Protein AF-A0A938SFD3-F1 (afdb_monomer)

Structure (mmCIF, N/CA/C/O backbone):
data_AF-A0A938SFD3-F1
#
_entry.id   AF-A0A938SFD3-F1
#
loop_
_atom_site.group_PDB
_atom_site.id
_atom_site.type_symbol
_atom_site.label_atom_id
_atom_site.label_alt_id
_atom_site.label_comp_id
_atom_site.label_asym_id
_atom_site.label_entity_id
_atom_site.label_seq_id
_atom_site.pdbx_PDB_ins_code
_atom_site.Cartn_x
_atom_site.Cartn_y
_atom_site.Cartn_z
_atom_site.occupancy
_atom_site.B_iso_or_equiv
_atom_site.auth_seq_id
_atom_site.auth_comp_id
_atom_site.auth_asym_id
_atom_site.auth_atom_id
_atom_site.pdbx_PDB_model_num
ATOM 1 N N . ASN A 1 1 ? 8.625 -14.593 -15.775 1.00 41.62 1 ASN A N 1
ATOM 2 C CA . ASN A 1 1 ? 9.803 -13.787 -16.158 1.00 41.62 1 ASN A CA 1
ATOM 3 C C . ASN A 1 1 ? 10.776 -13.708 -15.005 1.00 41.62 1 ASN A C 1
ATOM 5 O O . ASN A 1 1 ? 10.359 -13.436 -13.885 1.00 41.62 1 ASN A O 1
ATOM 9 N N . LEU A 1 2 ? 12.043 -14.014 -15.276 1.00 45.75 2 LEU A N 1
ATOM 10 C CA . LEU A 1 2 ? 13.133 -13.792 -14.333 1.00 45.75 2 LEU A CA 1
ATOM 11 C C . LEU A 1 2 ? 13.412 -12.285 -14.276 1.00 45.75 2 LEU A C 1
ATOM 13 O O . LEU A 1 2 ? 13.624 -11.664 -15.316 1.00 45.75 2 LEU A O 1
ATOM 17 N N . THR A 1 3 ? 13.421 -11.699 -13.085 1.00 49.94 3 THR A N 1
ATOM 18 C CA . THR A 1 3 ? 13.890 -10.327 -12.870 1.00 49.94 3 THR A CA 1
ATOM 19 C C . THR A 1 3 ? 15.388 -10.433 -12.594 1.00 49.94 3 THR A C 1
ATOM 21 O O . THR A 1 3 ? 15.776 -11.081 -11.629 1.00 49.94 3 THR A O 1
ATOM 24 N N . PHE A 1 4 ? 16.237 -9.884 -13.469 1.00 51.88 4 PHE A N 1
ATOM 25 C CA . PHE A 1 4 ? 17.707 -10.018 -13.381 1.00 51.88 4 PHE A CA 1
ATOM 26 C C . PHE A 1 4 ? 18.244 -11.465 -13.430 1.00 51.88 4 PHE A C 1
ATOM 28 O O . PHE A 1 4 ? 19.312 -11.751 -12.913 1.00 51.88 4 PHE A O 1
ATOM 35 N N . GLY A 1 5 ? 17.523 -12.403 -14.056 1.00 55.78 5 GLY A N 1
ATOM 36 C CA . GLY A 1 5 ? 17.931 -13.819 -14.062 1.00 55.78 5 GLY A CA 1
ATOM 37 C C . GLY A 1 5 ? 17.533 -14.591 -12.797 1.00 55.78 5 GLY A C 1
ATOM 38 O O . GLY A 1 5 ? 17.815 -15.780 -12.701 1.00 55.78 5 GLY A O 1
ATOM 39 N N . VAL A 1 6 ? 16.802 -13.951 -11.877 1.00 61.31 6 VAL A N 1
ATOM 40 C CA . VAL A 1 6 ? 16.304 -14.546 -10.633 1.00 61.31 6 VAL A CA 1
ATOM 41 C C . VAL A 1 6 ? 14.778 -14.610 -10.642 1.00 61.31 6 VAL A C 1
ATOM 43 O O . VAL A 1 6 ? 14.090 -13.759 -11.212 1.00 61.31 6 VAL A O 1
ATOM 46 N N . CYS A 1 7 ? 14.213 -15.642 -10.017 1.00 75.56 7 CYS A N 1
ATOM 47 C CA . CYS A 1 7 ? 12.770 -15.753 -9.850 1.00 75.56 7 CYS A CA 1
ATOM 48 C C . CYS A 1 7 ? 12.242 -14.592 -8.987 1.00 75.56 7 CYS A C 1
ATOM 50 O O . CYS A 1 7 ? 12.708 -14.404 -7.865 1.00 75.56 7 CYS A O 1
ATOM 52 N N . GLN A 1 8 ? 11.232 -13.847 -9.459 1.00 78.25 8 GLN A N 1
ATOM 53 C CA . GLN A 1 8 ? 10.607 -12.753 -8.690 1.00 78.25 8 GLN A CA 1
ATOM 54 C C . GLN A 1 8 ? 10.143 -13.221 -7.298 1.00 78.25 8 GLN A C 1
ATOM 56 O O . GLN A 1 8 ? 10.324 -12.506 -6.313 1.00 78.25 8 GLN A O 1
ATOM 61 N N . PHE A 1 9 ? 9.626 -14.451 -7.204 1.00 84.94 9 PHE A N 1
ATOM 62 C CA . PHE A 1 9 ? 9.200 -15.076 -5.948 1.00 84.94 9 PHE A CA 1
ATOM 63 C C . PHE A 1 9 ? 10.357 -15.465 -5.015 1.00 84.94 9 PHE A C 1
ATOM 65 O O . PHE A 1 9 ? 10.123 -15.752 -3.850 1.00 84.94 9 PHE A O 1
ATOM 72 N N . GLY A 1 10 ? 11.603 -15.474 -5.496 1.00 79.94 10 GLY A N 1
ATOM 73 C CA . GLY A 1 10 ? 12.800 -15.596 -4.658 1.00 79.94 10 GLY A CA 1
ATOM 74 C C . GLY A 1 10 ? 13.318 -14.253 -4.140 1.00 79.94 10 GLY A C 1
ATOM 75 O O . GLY A 1 10 ? 14.152 -14.209 -3.236 1.00 79.94 10 GLY A O 1
ATOM 76 N N . VAL A 1 11 ? 12.831 -13.144 -4.705 1.00 76.75 11 VAL A N 1
ATOM 77 C CA . VAL A 1 11 ? 13.246 -11.782 -4.345 1.00 76.75 11 VAL A CA 1
ATOM 78 C C . VAL A 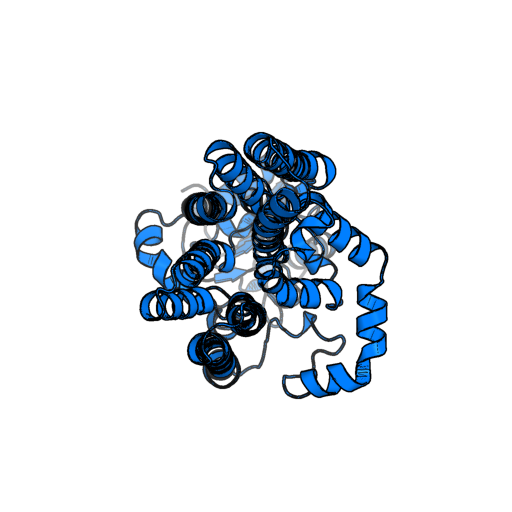1 11 ? 12.235 -11.117 -3.408 1.00 76.75 11 VAL A C 1
ATOM 80 O O . VAL A 1 11 ? 12.647 -10.391 -2.503 1.00 76.75 11 VAL A O 1
ATOM 83 N N . ARG A 1 12 ? 10.930 -11.351 -3.608 1.00 80.38 12 ARG A N 1
ATOM 84 C CA . ARG A 1 12 ? 9.835 -10.755 -2.819 1.00 80.38 12 ARG A CA 1
ATOM 85 C C . ARG A 1 12 ? 8.750 -11.775 -2.500 1.00 80.38 12 ARG A C 1
ATOM 87 O O . ARG A 1 12 ? 8.482 -12.668 -3.302 1.00 80.38 12 ARG A O 1
ATOM 94 N N . CYS A 1 13 ? 8.090 -11.607 -1.354 1.00 85.00 13 CYS A N 1
ATOM 95 C CA . CYS A 1 13 ? 6.955 -12.448 -0.975 1.00 85.00 13 CYS A CA 1
ATOM 96 C C . CYS A 1 13 ? 5.694 -11.954 -1.694 1.00 85.00 13 CYS A C 1
ATOM 98 O O . CYS A 1 13 ? 4.869 -11.274 -1.099 1.00 85.00 13 CYS A O 1
ATOM 100 N N . SER A 1 14 ? 5.575 -12.242 -2.992 1.00 87.50 14 SER A N 1
ATOM 101 C CA . SER A 1 14 ? 4.518 -11.706 -3.862 1.00 87.50 14 SER A CA 1
ATOM 102 C C . SER A 1 14 ? 3.545 -12.762 -4.396 1.00 87.50 14 SER A C 1
ATOM 104 O O . SER A 1 14 ? 2.926 -12.575 -5.441 1.00 87.50 14 SER A O 1
ATOM 106 N N . PHE A 1 15 ? 3.368 -13.877 -3.685 1.00 91.62 15 PHE A N 1
ATOM 107 C CA . PHE A 1 15 ? 2.520 -15.003 -4.105 1.00 91.62 15 PHE A CA 1
ATOM 108 C C . PHE A 1 15 ? 1.049 -14.641 -4.337 1.00 91.62 15 PHE A C 1
ATOM 110 O O . PHE A 1 15 ? 0.362 -15.348 -5.071 1.00 91.62 15 PHE A O 1
ATOM 117 N N . PHE A 1 16 ? 0.562 -13.527 -3.784 1.00 91.38 16 PHE A N 1
ATOM 118 C CA . PHE A 1 16 ? -0.794 -13.035 -4.032 1.00 91.38 16 PHE A CA 1
ATOM 119 C C . PHE A 1 16 ? -1.076 -12.821 -5.523 1.00 91.38 16 PHE A C 1
ATOM 121 O O . PHE A 1 16 ? -2.203 -13.024 -5.964 1.00 91.38 16 PHE A O 1
ATOM 128 N N . VAL A 1 17 ? -0.064 -12.479 -6.330 1.00 88.62 17 VAL A N 1
ATOM 129 C CA . VAL A 1 17 ? -0.247 -12.301 -7.781 1.00 88.62 17 VAL A CA 1
ATOM 130 C C . VAL A 1 17 ? -0.741 -13.573 -8.477 1.00 88.62 17 VAL A C 1
ATOM 132 O O . VAL A 1 17 ? -1.390 -13.479 -9.514 1.00 88.62 17 VAL A O 1
ATOM 135 N N . LEU A 1 18 ? -0.515 -14.758 -7.896 1.00 90.50 18 LEU A N 1
ATOM 136 C CA . LEU A 1 18 ? -1.052 -16.019 -8.416 1.00 90.50 18 LEU A CA 1
ATOM 137 C C . LEU A 1 18 ? -2.584 -16.070 -8.322 1.00 90.50 18 LEU A C 1
ATOM 139 O O . LEU A 1 18 ? -3.230 -16.648 -9.191 1.00 90.50 18 LEU A O 1
ATOM 143 N N . LEU A 1 19 ? -3.178 -15.405 -7.326 1.00 90.06 19 LEU A N 1
ATOM 144 C CA . LEU A 1 19 ? -4.634 -15.278 -7.195 1.00 90.06 19 LEU A CA 1
ATOM 145 C C . LEU A 1 19 ? -5.233 -14.347 -8.257 1.00 90.06 19 LEU A C 1
ATOM 147 O O . LEU A 1 19 ? -6.426 -14.420 -8.540 1.00 90.06 19 LEU A O 1
ATOM 151 N N . LEU A 1 20 ? -4.410 -13.483 -8.860 1.00 88.50 20 LEU A N 1
ATOM 152 C CA . LEU A 1 20 ? -4.822 -12.589 -9.941 1.00 88.50 20 LEU A 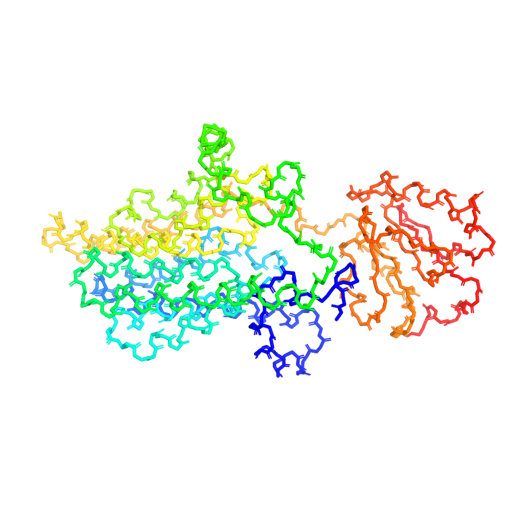CA 1
ATOM 153 C C . LEU A 1 20 ? -4.797 -13.278 -11.309 1.00 88.50 20 LEU A C 1
ATOM 155 O O . LEU A 1 20 ? -5.364 -12.745 -12.261 1.00 88.50 20 LEU A O 1
ATOM 159 N N . LEU A 1 21 ? -4.164 -14.452 -11.418 1.00 88.56 21 LEU A N 1
ATOM 160 C CA . LEU A 1 21 ? -3.947 -15.142 -12.688 1.00 88.56 21 LEU A CA 1
ATOM 161 C C . LEU A 1 21 ? -5.247 -15.409 -13.471 1.00 88.56 21 LEU A C 1
ATOM 163 O O . LEU A 1 21 ? -5.259 -15.101 -14.662 1.00 88.56 21 LEU A O 1
ATOM 167 N N . PRO A 1 22 ? -6.353 -15.886 -12.858 1.00 88.62 22 PRO A N 1
ATOM 168 C CA . PRO A 1 22 ? -7.601 -16.111 -13.592 1.00 88.62 22 PRO A CA 1
ATOM 169 C C . PRO A 1 22 ? -8.183 -14.821 -14.179 1.00 88.62 22 PRO A C 1
ATOM 171 O O . PRO A 1 22 ? -8.709 -14.824 -15.287 1.00 88.62 22 PRO A O 1
ATOM 174 N N . PHE A 1 23 ? -8.053 -13.703 -13.461 1.00 87.31 23 PHE A N 1
ATOM 175 C CA . PHE A 1 23 ? -8.547 -12.400 -13.909 1.00 87.31 23 PHE A CA 1
ATOM 176 C C . PHE A 1 23 ? -7.663 -11.813 -15.007 1.00 87.31 23 PHE A C 1
ATOM 178 O O . PHE A 1 23 ? -8.169 -11.274 -15.988 1.00 87.31 23 PHE A O 1
ATOM 185 N N . TYR A 1 24 ? -6.343 -11.954 -14.872 1.00 85.56 24 TYR A N 1
ATOM 186 C CA . TYR A 1 24 ? -5.396 -11.506 -15.890 1.00 85.56 24 TYR A CA 1
ATOM 187 C C . TYR A 1 24 ? -5.492 -12.332 -17.178 1.00 85.56 24 TYR A C 1
ATOM 189 O O . TYR A 1 24 ? -5.243 -11.816 -18.265 1.00 85.56 24 TYR A O 1
ATOM 197 N N . TRP A 1 25 ? -5.905 -13.599 -17.084 1.00 87.38 25 TRP A N 1
ATOM 198 C CA . TRP A 1 25 ? -6.112 -14.451 -18.252 1.00 87.38 25 TRP A CA 1
ATOM 199 C C . TRP A 1 25 ? -7.221 -13.932 -19.181 1.00 87.38 25 TRP A C 1
ATOM 201 O O . TRP A 1 25 ? -7.103 -14.085 -20.393 1.00 87.38 25 TRP A O 1
ATOM 211 N N . LEU A 1 26 ? -8.234 -13.243 -18.638 1.00 88.56 26 LEU A N 1
ATOM 212 C CA . LEU A 1 26 ? -9.309 -12.622 -19.425 1.00 88.56 26 LEU A CA 1
ATOM 213 C C . LEU A 1 26 ? -8.810 -11.464 -20.303 1.00 88.56 26 LEU A C 1
ATOM 215 O O . LEU A 1 26 ? -9.366 -11.213 -21.368 1.00 88.56 26 LEU A O 1
ATOM 219 N N . ALA A 1 27 ? -7.778 -10.747 -19.852 1.00 86.38 27 ALA A N 1
ATOM 220 C CA . ALA A 1 27 ? -7.219 -9.599 -20.553 1.00 86.38 27 ALA A CA 1
ATOM 221 C C . ALA A 1 27 ? -5.713 -9.479 -20.273 1.00 86.38 27 ALA A C 1
ATOM 223 O O . ALA A 1 27 ? -5.278 -8.803 -19.341 1.00 86.38 27 ALA A O 1
ATOM 224 N N . GLN A 1 28 ? -4.904 -10.124 -21.117 1.00 86.31 28 GLN A N 1
ATOM 225 C CA . GLN A 1 28 ? -3.443 -10.174 -20.996 1.00 86.31 28 GLN A CA 1
ATOM 226 C C . GLN A 1 28 ? -2.780 -8.883 -21.512 1.00 86.31 28 GLN A C 1
ATOM 228 O O . GLN A 1 28 ? -2.032 -8.876 -22.498 1.00 86.31 28 GLN A O 1
ATOM 233 N N . CYS A 1 29 ? -3.094 -7.758 -20.869 1.00 83.06 29 CYS A N 1
ATOM 234 C CA . CYS A 1 29 ? -2.517 -6.452 -21.165 1.00 83.06 29 CYS A CA 1
ATOM 235 C C . CYS A 1 29 ? -2.211 -5.663 -19.877 1.00 83.06 29 CYS A C 1
ATOM 237 O O . CYS A 1 29 ? -2.867 -5.864 -18.855 1.00 83.06 29 CYS A O 1
ATOM 239 N N . PRO A 1 30 ? -1.220 -4.751 -19.888 1.00 82.25 30 PRO A N 1
ATOM 240 C CA . PRO A 1 30 ? -0.904 -3.924 -18.720 1.00 82.25 30 PRO A CA 1
ATOM 241 C C . PRO A 1 30 ? -2.096 -3.099 -18.218 1.00 82.25 30 PRO A C 1
ATOM 243 O O . PRO A 1 30 ? -2.250 -2.915 -17.014 1.00 82.25 30 PRO A O 1
ATOM 246 N N . ASP A 1 31 ? -2.958 -2.648 -19.131 1.00 86.81 31 ASP A N 1
ATOM 247 C CA . ASP A 1 31 ? -4.119 -1.813 -18.815 1.00 86.81 31 ASP A CA 1
ATOM 248 C C . ASP A 1 31 ? -5.121 -2.556 -17.908 1.00 86.81 31 ASP A C 1
ATOM 250 O O . ASP A 1 31 ? -5.667 -1.969 -16.975 1.00 86.81 31 ASP A O 1
ATOM 254 N N . ALA A 1 32 ? -5.278 -3.875 -18.086 1.00 89.19 32 ALA A N 1
ATOM 255 C CA . ALA A 1 32 ? -6.100 -4.705 -17.206 1.00 89.19 32 ALA A CA 1
ATOM 256 C C . ALA A 1 32 ? -5.565 -4.748 -15.764 1.00 89.19 32 ALA A C 1
ATOM 258 O O . ALA A 1 32 ? -6.350 -4.727 -14.816 1.00 89.19 32 ALA A O 1
ATOM 259 N N . LEU A 1 33 ? -4.238 -4.757 -15.572 1.00 89.25 33 LEU A N 1
ATOM 260 C CA . LEU A 1 33 ? -3.641 -4.729 -14.232 1.00 89.25 33 LEU A CA 1
ATOM 261 C C . LEU A 1 33 ? -3.905 -3.401 -13.518 1.00 89.25 33 LEU A C 1
ATOM 263 O O . LEU A 1 33 ? -4.172 -3.421 -12.320 1.00 89.25 33 LEU A O 1
ATOM 267 N N . PHE A 1 34 ? -3.891 -2.274 -14.238 1.00 90.62 34 PHE A N 1
ATOM 268 C CA . PHE A 1 34 ? -4.261 -0.975 -13.667 1.00 90.62 34 PHE A CA 1
ATOM 269 C C . PHE A 1 34 ? -5.729 -0.944 -13.234 1.00 90.62 34 PHE A C 1
ATOM 271 O O . PHE A 1 34 ? -6.030 -0.491 -12.133 1.00 90.62 34 PHE A O 1
ATOM 278 N N . VAL A 1 35 ? -6.640 -1.493 -14.046 1.00 92.38 35 VAL A N 1
ATOM 279 C CA . VAL A 1 35 ? -8.058 -1.607 -13.668 1.00 92.38 35 VAL A CA 1
ATOM 280 C C . VAL A 1 35 ? -8.218 -2.471 -12.415 1.00 92.38 35 VAL A C 1
ATOM 282 O O . VAL A 1 35 ? -8.863 -2.046 -11.456 1.00 92.38 35 VAL A O 1
ATOM 285 N N . LEU A 1 36 ? -7.595 -3.654 -12.378 1.00 92.62 36 LEU A N 1
ATOM 286 C CA . LEU A 1 36 ? -7.643 -4.540 -11.210 1.00 92.62 36 LEU A CA 1
ATOM 287 C C . LEU A 1 36 ? -7.052 -3.874 -9.962 1.00 92.62 36 LEU A C 1
ATOM 289 O O . LEU A 1 36 ? -7.588 -4.037 -8.867 1.00 92.62 36 LEU A O 1
ATOM 293 N N . GLN A 1 37 ? -5.972 -3.111 -10.116 1.00 93.81 37 GLN A N 1
ATOM 294 C CA . GLN A 1 37 ? -5.346 -2.371 -9.029 1.00 93.81 37 GLN A CA 1
ATOM 295 C C . GLN A 1 37 ? -6.290 -1.296 -8.474 1.00 93.81 37 GLN A C 1
ATOM 297 O O . GLN A 1 37 ? -6.483 -1.225 -7.259 1.00 93.81 37 GLN A O 1
ATOM 302 N N . SER A 1 38 ? -6.896 -0.475 -9.337 1.00 94.94 38 SER A N 1
ATOM 303 C CA . SER A 1 38 ? -7.851 0.558 -8.921 1.00 94.94 38 SER A CA 1
ATOM 304 C C . SER A 1 38 ? -9.074 -0.044 -8.232 1.00 94.94 38 SER A C 1
ATOM 306 O O . SER A 1 38 ? -9.515 0.473 -7.204 1.00 94.94 38 SER A O 1
ATOM 308 N N . LEU A 1 39 ? -9.583 -1.174 -8.737 1.00 95.00 39 LEU A N 1
ATOM 309 C CA . LEU A 1 39 ? -10.661 -1.924 -8.091 1.00 95.00 39 LEU A CA 1
ATOM 310 C C . LEU A 1 39 ? -10.236 -2.438 -6.713 1.00 95.00 39 LEU A C 1
ATOM 312 O O . LEU A 1 39 ? -10.969 -2.241 -5.747 1.00 95.00 39 LEU A O 1
ATOM 316 N N . ALA A 1 40 ? -9.050 -3.040 -6.595 1.00 94.44 40 ALA A N 1
ATOM 317 C CA . ALA A 1 40 ? -8.529 -3.511 -5.317 1.00 94.44 40 ALA A CA 1
ATOM 318 C C . ALA A 1 40 ? -8.424 -2.360 -4.307 1.00 94.44 40 ALA A C 1
ATOM 320 O O . ALA A 1 40 ? -9.013 -2.436 -3.234 1.00 94.44 40 ALA A O 1
ATOM 321 N N . ILE A 1 41 ? -7.778 -1.250 -4.664 1.00 94.62 41 ILE A N 1
ATOM 322 C CA . ILE A 1 41 ? -7.665 -0.080 -3.780 1.00 94.62 41 ILE A CA 1
ATOM 323 C C . ILE A 1 41 ? -9.052 0.453 -3.388 1.00 94.62 41 ILE A C 1
ATOM 325 O O . ILE A 1 41 ? -9.287 0.743 -2.214 1.00 94.62 41 ILE A O 1
ATOM 329 N N . GLY A 1 42 ? -9.993 0.529 -4.335 1.00 95.81 42 GLY A N 1
ATOM 330 C CA . GLY A 1 42 ? -11.376 0.930 -4.073 1.00 95.81 42 GLY A CA 1
ATOM 331 C C . GLY A 1 42 ? -12.104 -0.004 -3.099 1.00 95.81 42 GLY A C 1
ATOM 332 O O . GLY A 1 42 ? -12.846 0.464 -2.234 1.00 95.81 42 GLY A O 1
ATOM 333 N N . LEU A 1 43 ? -11.836 -1.314 -3.153 1.00 96.88 43 LEU A N 1
ATOM 334 C CA . LEU A 1 43 ?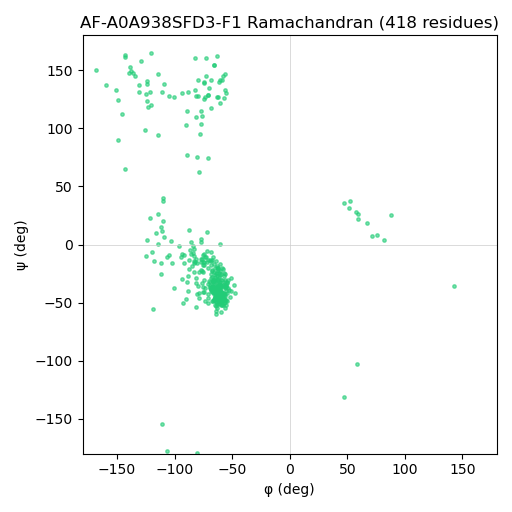 -12.409 -2.297 -2.228 1.00 96.88 43 LEU A CA 1
ATOM 335 C C . LEU A 1 43 ? -11.994 -2.071 -0.770 1.00 96.88 43 LEU A C 1
ATOM 337 O O . LEU A 1 43 ? -12.706 -2.542 0.114 1.00 96.88 43 LEU A O 1
ATOM 341 N N . CYS A 1 44 ? -10.921 -1.322 -0.484 1.00 97.31 44 CYS A N 1
ATOM 342 C CA . CYS A 1 44 ? -10.587 -0.905 0.883 1.00 97.31 44 CYS A CA 1
ATOM 343 C C . CYS A 1 44 ? -11.663 0.000 1.505 1.00 97.31 44 CYS A C 1
ATOM 345 O O . CYS A 1 44 ? -11.812 0.008 2.730 1.00 97.31 44 CYS A O 1
ATOM 347 N N . ALA A 1 45 ? -12.432 0.745 0.701 1.00 98.06 45 ALA A N 1
ATOM 348 C CA . ALA A 1 45 ? -13.461 1.662 1.196 1.00 98.06 45 ALA A CA 1
ATOM 349 C C . ALA A 1 45 ? -14.582 0.930 1.948 1.00 98.06 45 ALA A C 1
ATOM 351 O O . ALA A 1 45 ? -15.064 1.422 2.966 1.00 98.06 45 ALA A O 1
ATOM 352 N N . VAL A 1 46 ? -14.960 -0.270 1.497 1.00 98.44 46 VAL A N 1
ATOM 353 C CA . VAL A 1 46 ? -16.061 -1.055 2.078 1.00 98.44 46 VAL A CA 1
ATOM 354 C C . VAL A 1 46 ? -15.776 -1.482 3.527 1.00 98.44 46 VAL A C 1
ATOM 356 O O . VAL A 1 46 ? -16.536 -1.090 4.417 1.00 98.44 46 VAL A O 1
ATOM 359 N N . PRO A 1 47 ? -14.704 -2.241 3.840 1.00 98.44 47 PRO A N 1
ATOM 360 C CA . PRO A 1 47 ? -14.403 -2.597 5.220 1.00 98.44 47 PRO A CA 1
ATOM 361 C C . PRO A 1 47 ? -14.054 -1.365 6.065 1.00 98.44 47 PRO A C 1
ATOM 363 O O . PRO A 1 47 ? -14.404 -1.345 7.243 1.00 98.44 47 PRO A O 1
ATOM 366 N N . SER A 1 48 ? -13.471 -0.313 5.476 1.00 98.69 48 SER A N 1
ATOM 367 C CA . SER A 1 48 ? -13.217 0.961 6.167 1.00 98.69 48 SER A CA 1
ATOM 368 C C . SER A 1 48 ? -14.508 1.650 6.614 1.00 98.69 48 SER A C 1
ATOM 370 O O . SER A 1 48 ? -14.619 2.046 7.773 1.00 98.69 48 SER A O 1
ATOM 372 N N . PHE A 1 49 ? -15.517 1.726 5.741 1.00 98.81 49 PHE A N 1
ATOM 373 C CA . PHE A 1 49 ? -16.850 2.229 6.079 1.00 98.81 49 PHE A CA 1
ATOM 374 C C . PHE A 1 49 ? -17.488 1.395 7.194 1.00 98.81 49 PHE A C 1
ATOM 376 O O . PHE A 1 49 ? -17.995 1.940 8.171 1.00 98.81 49 PHE A O 1
ATOM 383 N N . LEU A 1 50 ? -17.438 0.064 7.085 1.00 98.69 50 LEU A N 1
ATOM 384 C CA . LEU A 1 50 ? -18.035 -0.838 8.075 1.00 98.69 50 LEU A CA 1
ATOM 385 C C . LEU A 1 50 ? -17.358 -0.734 9.451 1.00 98.69 50 LEU A C 1
ATOM 387 O O . LEU A 1 50 ? -18.047 -0.797 10.472 1.00 98.69 50 LEU A O 1
ATOM 391 N N . LEU A 1 51 ? -16.034 -0.562 9.476 1.00 98.62 51 LEU A N 1
ATOM 392 C CA . LEU A 1 51 ? -15.250 -0.284 10.679 1.00 98.62 51 LEU A CA 1
ATOM 393 C C . LEU A 1 51 ? -15.647 1.061 11.294 1.00 98.62 51 LEU A C 1
ATOM 395 O O . LEU A 1 51 ? -16.066 1.120 12.452 1.00 98.62 51 LEU A O 1
ATOM 399 N N . ALA A 1 52 ? -15.596 2.129 10.498 1.00 98.56 52 ALA A N 1
ATOM 400 C CA . ALA A 1 52 ? -15.909 3.479 10.944 1.00 98.56 52 ALA A CA 1
ATOM 401 C C . ALA A 1 52 ? -17.355 3.603 11.439 1.00 98.56 52 ALA A C 1
ATOM 403 O O . ALA A 1 52 ? -17.599 4.210 12.479 1.00 98.56 52 ALA A O 1
ATOM 404 N N . ARG A 1 53 ? -18.316 2.954 10.769 1.00 98.38 53 ARG A N 1
ATOM 405 C CA . ARG A 1 53 ? -19.722 2.919 11.197 1.00 98.38 53 ARG A CA 1
ATOM 406 C C . ARG A 1 53 ? -19.868 2.305 12.581 1.00 98.38 53 ARG A C 1
ATOM 408 O O . ARG A 1 53 ? -20.681 2.780 13.366 1.00 98.38 53 ARG A O 1
ATOM 415 N N . ARG A 1 54 ? -19.069 1.287 12.904 1.00 97.12 54 ARG A N 1
ATOM 416 C CA . ARG A 1 54 ? -19.081 0.668 14.232 1.00 97.12 54 ARG A CA 1
ATOM 417 C C . ARG A 1 54 ? -18.479 1.576 15.302 1.00 97.12 54 ARG A C 1
ATOM 419 O O . ARG A 1 54 ? -19.033 1.654 16.391 1.00 97.12 54 ARG A O 1
ATOM 426 N N . TRP A 1 55 ? -17.369 2.251 15.012 1.00 97.38 55 TRP A N 1
ATOM 427 C CA . TRP A 1 55 ? -16.699 3.116 15.991 1.00 97.38 55 TRP A CA 1
ATOM 428 C C . TRP A 1 55 ? -17.413 4.457 16.202 1.00 97.38 55 TRP A C 1
ATOM 430 O O . TRP A 1 55 ? -17.405 4.995 17.307 1.00 97.38 55 TRP A O 1
ATOM 440 N N . LEU A 1 56 ? -18.036 4.997 15.152 1.00 97.69 56 LEU A N 1
ATOM 441 C CA . LEU A 1 56 ? -18.660 6.320 15.153 1.00 97.69 56 LEU A CA 1
ATOM 442 C C . LEU A 1 56 ? -20.186 6.268 15.294 1.00 97.69 56 LEU A C 1
ATOM 444 O O . LEU A 1 56 ? -20.793 7.290 15.598 1.00 97.69 56 LEU A O 1
ATOM 448 N N . ALA A 1 57 ? -20.831 5.118 15.078 1.00 96.62 57 ALA A N 1
ATOM 449 C CA . ALA A 1 57 ? -22.292 4.975 15.117 1.00 96.62 57 ALA A CA 1
ATOM 450 C C . ALA A 1 57 ? -23.040 6.070 14.317 1.00 96.62 57 ALA A C 1
ATOM 452 O O . ALA A 1 57 ? -24.083 6.558 14.738 1.00 96.62 57 ALA A O 1
ATOM 453 N N . HIS A 1 58 ? -22.467 6.500 13.188 1.00 97.56 58 HIS A N 1
ATOM 454 C CA . HIS A 1 58 ? -23.020 7.535 12.316 1.00 97.56 58 HIS A CA 1
ATOM 455 C C . HIS A 1 58 ? -22.607 7.258 10.869 1.00 97.56 58 HIS A C 1
ATOM 457 O O . HIS A 1 58 ? -21.418 7.170 10.566 1.00 97.56 58 HIS A O 1
ATOM 463 N N . GLU A 1 59 ? -23.576 7.161 9.959 1.00 98.06 59 GLU A N 1
ATOM 464 C CA . GLU A 1 59 ? -23.323 6.734 8.576 1.00 98.06 59 GLU A CA 1
ATOM 465 C C . GLU A 1 59 ? -22.578 7.786 7.754 1.00 98.06 59 GLU A C 1
ATOM 467 O O . GLU A 1 59 ? -21.570 7.461 7.137 1.00 98.06 59 GLU A O 1
ATOM 472 N N . GLY A 1 60 ? -22.989 9.059 7.824 1.00 98.56 60 GLY A N 1
ATOM 473 C CA . GLY A 1 60 ? -22.267 10.157 7.164 1.00 98.56 60 GLY A CA 1
ATOM 474 C C . GLY A 1 60 ? -20.801 10.270 7.606 1.00 98.56 60 GLY A C 1
ATOM 475 O O . GLY A 1 60 ? -19.903 10.328 6.772 1.00 98.56 60 GLY A O 1
ATOM 476 N N . ALA A 1 61 ? -20.532 10.207 8.914 1.00 98.56 61 ALA A N 1
ATOM 477 C CA . ALA A 1 61 ? -19.170 10.181 9.444 1.00 98.56 61 ALA A CA 1
ATOM 478 C C . ALA A 1 61 ? -18.372 8.961 8.941 1.00 98.56 61 ALA A C 1
ATOM 480 O O . ALA A 1 61 ? -17.228 9.099 8.516 1.00 98.56 61 ALA A O 1
ATOM 481 N N . ALA A 1 62 ? -18.985 7.773 8.922 1.00 98.69 62 ALA A N 1
ATOM 482 C CA . ALA A 1 62 ? -18.352 6.561 8.407 1.00 98.69 62 ALA A CA 1
ATOM 483 C C . ALA A 1 62 ? -18.038 6.637 6.906 1.00 98.69 62 ALA A C 1
ATOM 485 O O . ALA A 1 62 ? -16.976 6.186 6.475 1.00 98.69 62 ALA A O 1
ATOM 486 N N . PHE A 1 63 ? -18.938 7.230 6.119 1.00 98.81 63 PHE A N 1
ATOM 487 C CA . PHE A 1 63 ? -18.725 7.497 4.701 1.00 98.81 63 PHE A CA 1
ATOM 488 C C . PHE A 1 63 ? -17.531 8.431 4.494 1.00 98.81 63 PHE A C 1
ATOM 490 O O . PHE A 1 63 ? -16.639 8.115 3.712 1.00 98.81 63 PHE A O 1
ATOM 497 N N . LEU A 1 64 ? -17.452 9.524 5.258 1.00 98.81 64 LEU A N 1
ATOM 498 C CA . LEU A 1 64 ? -16.333 10.468 5.189 1.00 98.81 64 LEU A CA 1
ATOM 499 C C . LEU A 1 64 ? -14.995 9.818 5.567 1.00 98.81 64 LEU A C 1
ATOM 501 O O . LEU A 1 64 ? -13.989 10.095 4.923 1.00 98.81 64 LEU A O 1
ATOM 505 N N . VAL A 1 65 ? -14.968 8.897 6.536 1.00 98.81 65 VAL A N 1
ATOM 506 C CA . VAL A 1 65 ? -13.759 8.104 6.830 1.00 98.81 65 VAL A CA 1
ATOM 507 C C . VAL A 1 65 ? -13.372 7.213 5.648 1.00 98.81 65 VAL A C 1
ATOM 509 O O . VAL A 1 65 ? -12.195 7.142 5.302 1.00 98.81 65 VAL A O 1
ATOM 512 N N . ALA A 1 66 ? -14.330 6.542 5.004 1.00 98.69 66 ALA A N 1
ATOM 513 C CA . ALA A 1 66 ? -14.042 5.719 3.829 1.00 98.69 66 ALA A CA 1
ATOM 514 C C . ALA A 1 66 ? -13.488 6.560 2.665 1.00 98.69 66 ALA A C 1
ATOM 516 O O . ALA A 1 66 ? -12.517 6.149 2.030 1.00 98.69 66 ALA A O 1
ATOM 517 N N . VAL A 1 67 ? -14.042 7.761 2.451 1.00 98.50 67 VAL A N 1
ATOM 518 C CA . VAL A 1 67 ? -13.495 8.759 1.519 1.00 98.50 67 VAL A CA 1
ATOM 519 C C . VAL A 1 67 ? -12.073 9.143 1.919 1.00 98.50 67 VAL A C 1
ATOM 521 O O . VAL A 1 67 ? -11.186 9.103 1.076 1.00 98.50 67 VAL A O 1
ATOM 524 N N . ALA A 1 68 ? -11.819 9.446 3.195 1.00 98.56 68 ALA A N 1
ATOM 525 C CA . ALA A 1 68 ? -10.487 9.800 3.678 1.00 98.56 68 ALA A CA 1
ATOM 526 C C . ALA A 1 68 ? -9.453 8.686 3.441 1.00 98.56 68 ALA A C 1
ATOM 528 O O . ALA A 1 68 ? -8.314 8.984 3.100 1.00 98.56 68 ALA A O 1
ATOM 529 N N . VAL A 1 69 ? -9.839 7.408 3.568 1.00 98.56 69 VAL A N 1
ATOM 530 C CA . VAL A 1 69 ? -8.948 6.266 3.297 1.00 98.56 69 VAL A CA 1
ATOM 531 C C . VAL A 1 69 ? -8.525 6.239 1.829 1.00 98.56 69 VAL A C 1
ATOM 533 O O . VAL A 1 69 ? -7.331 6.170 1.547 1.00 98.56 69 VAL A O 1
ATOM 536 N N . VAL A 1 70 ? -9.474 6.307 0.890 1.00 97.25 70 VAL A N 1
ATOM 537 C CA . VAL A 1 70 ? -9.153 6.235 -0.550 1.00 97.25 70 VAL A CA 1
ATOM 538 C C . VAL A 1 70 ? -8.534 7.525 -1.081 1.00 97.25 70 VAL A C 1
ATOM 540 O O . VAL A 1 70 ? -7.710 7.480 -1.992 1.00 97.25 70 VAL A O 1
ATOM 543 N N . ALA A 1 71 ? -8.898 8.667 -0.495 1.00 97.12 71 ALA A N 1
ATOM 544 C CA . ALA A 1 71 ? -8.361 9.973 -0.844 1.00 97.12 71 ALA A CA 1
ATOM 545 C C . ALA A 1 71 ? -7.028 10.264 -0.155 1.00 97.12 71 ALA A C 1
ATOM 547 O O . ALA A 1 71 ? -6.385 11.239 -0.517 1.00 97.12 71 ALA A O 1
ATOM 548 N N . HIS A 1 72 ? -6.573 9.465 0.815 1.00 97.38 72 HIS A N 1
ATOM 549 C CA . HIS A 1 72 ? -5.275 9.700 1.436 1.00 97.38 72 HIS A CA 1
ATOM 550 C C . HIS A 1 72 ? -4.182 9.726 0.348 1.00 97.38 72 HIS A C 1
ATOM 552 O O . HIS A 1 72 ? -4.144 8.815 -0.480 1.00 97.38 72 HIS A O 1
ATOM 558 N N . PRO A 1 73 ? -3.254 10.699 0.328 1.00 95.31 73 PRO A N 1
ATOM 559 C CA . PRO A 1 73 ? -2.344 10.889 -0.805 1.00 95.31 73 PRO A CA 1
ATOM 560 C C . PRO A 1 73 ? -1.459 9.679 -1.111 1.00 95.31 73 PRO A C 1
ATOM 562 O O . PRO A 1 73 ? -1.230 9.359 -2.273 1.00 95.31 73 PRO A O 1
ATOM 565 N N . ALA A 1 74 ? -1.028 8.937 -0.087 1.00 94.31 74 ALA A N 1
ATOM 566 C CA . ALA A 1 74 ? -0.311 7.669 -0.269 1.00 94.31 74 ALA A CA 1
ATOM 567 C C . ALA A 1 74 ? -1.141 6.554 -0.941 1.00 94.31 74 ALA A C 1
ATOM 569 O O . ALA A 1 74 ? -0.577 5.643 -1.541 1.00 94.31 74 ALA A O 1
ATOM 570 N N . VAL A 1 75 ? -2.471 6.618 -0.833 1.00 95.88 75 VAL A N 1
ATOM 571 C CA . VAL A 1 75 ? -3.416 5.637 -1.384 1.00 95.88 75 VAL A CA 1
ATOM 572 C C . VAL A 1 75 ? -3.877 6.072 -2.773 1.00 95.88 75 VAL A C 1
ATOM 574 O O . VAL A 1 75 ? -3.758 5.302 -3.724 1.00 95.88 75 VAL A O 1
ATOM 577 N N . LEU A 1 76 ? -4.330 7.321 -2.923 1.00 94.31 76 LEU A N 1
ATOM 578 C CA . LEU A 1 76 ? -4.841 7.836 -4.194 1.00 94.31 76 LEU A CA 1
ATOM 579 C C . LEU A 1 76 ? -3.765 7.816 -5.285 1.00 94.31 76 LEU A C 1
ATOM 581 O O . LEU A 1 76 ? -4.032 7.389 -6.410 1.00 94.31 76 LEU A O 1
ATOM 585 N N . SER A 1 77 ? -2.540 8.209 -4.927 1.00 92.06 77 SER A N 1
ATOM 586 C CA . SER A 1 77 ? -1.381 8.238 -5.825 1.00 92.06 77 SER A CA 1
ATOM 587 C C . SER A 1 77 ? -1.028 6.894 -6.455 1.00 92.06 77 SER A C 1
ATOM 589 O O . SER A 1 77 ? -0.398 6.865 -7.511 1.00 92.06 77 SER A O 1
ATOM 591 N N . GLN A 1 78 ? -1.458 5.777 -5.865 1.00 91.81 78 GLN A N 1
ATOM 592 C CA . GLN A 1 78 ? -1.222 4.469 -6.461 1.00 91.81 78 GLN A CA 1
ATOM 593 C C . GLN A 1 78 ? -1.914 4.345 -7.824 1.00 91.81 78 GLN A C 1
ATOM 595 O O . GLN A 1 78 ? -1.379 3.682 -8.700 1.00 91.81 78 GLN A O 1
ATOM 600 N N . ASN A 1 79 ? -3.036 5.037 -8.050 1.00 90.88 79 ASN A N 1
ATOM 601 C CA . ASN A 1 79 ? -3.763 4.996 -9.326 1.00 90.88 79 ASN A CA 1
ATOM 602 C C . ASN A 1 79 ? -3.049 5.721 -10.476 1.00 90.88 79 ASN A C 1
ATOM 604 O O . ASN A 1 79 ? -3.424 5.539 -11.629 1.00 90.88 79 ASN A O 1
ATOM 608 N N . VAL A 1 80 ? -2.046 6.555 -10.182 1.00 85.25 80 VAL A N 1
ATOM 609 C CA . VAL A 1 80 ? -1.217 7.209 -11.211 1.00 85.25 80 VAL A CA 1
ATOM 610 C C . VAL A 1 80 ? 0.166 6.572 -11.333 1.00 85.25 80 VAL A C 1
ATOM 612 O O . VAL A 1 80 ? 0.905 6.886 -12.261 1.00 85.25 80 VAL A O 1
ATOM 615 N N . ASN A 1 81 ? 0.519 5.677 -10.409 1.00 80.62 81 ASN A N 1
ATOM 616 C CA . ASN A 1 81 ? 1.822 5.033 -10.345 1.00 80.62 81 ASN A CA 1
ATOM 617 C C . ASN A 1 81 ? 1.755 3.562 -10.791 1.00 80.62 81 ASN A C 1
ATOM 619 O O . ASN A 1 81 ? 0.719 3.071 -11.222 1.00 80.62 81 ASN A O 1
ATOM 623 N N . GLN A 1 82 ? 2.886 2.866 -10.725 1.00 83.69 82 GLN A N 1
ATOM 624 C CA . GLN A 1 82 ? 3.047 1.484 -11.158 1.00 83.69 82 GLN A CA 1
ATOM 625 C C . GLN A 1 82 ? 2.242 0.493 -10.306 1.00 83.69 82 GLN A C 1
ATOM 627 O O . GLN A 1 82 ? 1.989 0.706 -9.114 1.00 83.69 82 GLN A O 1
ATOM 632 N N . VAL A 1 83 ? 1.917 -0.636 -10.934 1.00 88.75 83 VAL A N 1
ATOM 633 C CA . VAL A 1 83 ? 1.292 -1.783 -10.280 1.00 88.75 83 VAL A CA 1
ATOM 634 C C . VAL A 1 83 ? 2.301 -2.473 -9.359 1.00 88.75 83 VAL A C 1
ATOM 636 O O . VAL A 1 83 ? 3.403 -2.832 -9.778 1.00 88.75 83 VAL A O 1
ATOM 639 N N . HIS A 1 84 ? 1.905 -2.697 -8.110 1.00 89.25 84 HIS A N 1
ATOM 640 C CA . HIS A 1 84 ? 2.687 -3.366 -7.078 1.00 89.25 84 HIS A CA 1
ATOM 641 C C . HIS A 1 84 ? 1.840 -4.370 -6.300 1.00 89.25 84 HIS A C 1
ATOM 643 O O . HIS A 1 84 ? 0.659 -4.169 -6.032 1.00 89.25 84 HIS A O 1
ATOM 649 N N . GLU A 1 85 ? 2.475 -5.449 -5.865 1.00 88.56 85 GLU A N 1
ATOM 650 C CA . GLU A 1 85 ? 1.801 -6.654 -5.381 1.00 88.56 85 GLU A CA 1
ATOM 651 C C . GLU A 1 85 ? 1.030 -6.403 -4.071 1.00 88.56 85 GLU A C 1
ATOM 653 O O . GLU A 1 85 ? -0.072 -6.916 -3.871 1.00 88.56 85 GLU A O 1
ATOM 658 N N . ALA A 1 86 ? 1.543 -5.498 -3.231 1.00 90.06 86 ALA A N 1
ATOM 659 C CA . ALA A 1 86 ? 0.887 -5.067 -1.996 1.00 90.06 86 ALA A CA 1
ATOM 660 C C . ALA A 1 86 ? -0.476 -4.388 -2.222 1.00 90.06 86 ALA A C 1
ATOM 662 O O . ALA A 1 86 ? -1.337 -4.462 -1.346 1.00 90.06 86 ALA A O 1
ATOM 663 N N . GLN A 1 87 ? -0.698 -3.751 -3.379 1.00 94.38 87 GLN A N 1
ATOM 664 C CA . GLN A 1 87 ? -1.947 -3.034 -3.669 1.00 94.38 87 GLN A CA 1
ATOM 665 C C . GLN A 1 87 ? -3.148 -3.986 -3.728 1.00 94.38 87 GLN A C 1
ATOM 667 O O . GLN A 1 87 ? -4.243 -3.619 -3.309 1.00 94.38 87 GLN A O 1
ATOM 672 N N . PHE A 1 88 ? -2.935 -5.225 -4.178 1.00 94.94 88 PHE A N 1
ATOM 673 C CA . PHE A 1 88 ? -3.988 -6.233 -4.295 1.00 94.94 88 PHE A CA 1
ATOM 674 C C . PHE A 1 88 ? -4.300 -6.946 -2.978 1.00 94.94 88 PHE A C 1
ATOM 676 O O . PHE A 1 88 ? -5.433 -7.369 -2.760 1.00 94.94 88 PHE A O 1
ATOM 683 N N . ALA A 1 89 ? -3.312 -7.063 -2.091 1.00 95.56 89 ALA A N 1
ATOM 684 C CA . ALA A 1 89 ? -3.475 -7.703 -0.788 1.00 95.56 89 ALA A CA 1
ATOM 685 C C . ALA A 1 89 ? -3.961 -6.738 0.307 1.00 95.56 89 ALA A C 1
ATOM 687 O O . ALA A 1 89 ? -4.538 -7.178 1.304 1.00 95.56 89 ALA A O 1
ATOM 688 N N . LEU A 1 90 ? -3.781 -5.424 0.121 1.00 95.62 90 LEU A N 1
ATOM 689 C CA . LEU A 1 90 ? -4.230 -4.400 1.068 1.00 95.62 90 LEU A CA 1
ATOM 690 C C . LEU A 1 90 ? -5.716 -4.530 1.461 1.00 95.62 90 LEU A C 1
ATOM 692 O O . LEU A 1 90 ? -5.997 -4.482 2.659 1.00 95.62 90 LEU A O 1
ATOM 696 N N . PRO A 1 91 ? -6.677 -4.759 0.542 1.00 96.75 91 PRO A N 1
ATOM 697 C CA . PRO A 1 91 ? -8.088 -4.879 0.910 1.00 96.75 91 PRO A CA 1
ATOM 698 C C . PRO A 1 91 ? -8.330 -6.051 1.854 1.00 96.75 91 PRO A C 1
ATOM 700 O O . PRO A 1 91 ? -9.103 -5.926 2.800 1.00 96.75 91 PRO A O 1
ATOM 703 N N . VAL A 1 92 ? -7.627 -7.170 1.647 1.00 98.06 92 VAL A N 1
ATOM 704 C CA . VAL A 1 92 ? -7.699 -8.344 2.526 1.00 98.06 92 VAL A CA 1
ATOM 705 C C . VAL A 1 92 ? -7.184 -8.002 3.924 1.00 98.06 92 VAL A C 1
ATOM 707 O O . VAL A 1 92 ? -7.799 -8.400 4.911 1.00 98.06 92 VAL A O 1
ATOM 710 N N . LEU A 1 93 ? -6.119 -7.203 4.029 1.00 98.38 93 LEU A N 1
ATOM 711 C CA . LEU A 1 93 ? -5.606 -6.726 5.315 1.00 98.38 93 LEU A CA 1
ATOM 712 C C . LEU A 1 93 ? -6.610 -5.804 6.038 1.00 98.38 93 LEU A C 1
ATOM 714 O O . LEU A 1 93 ? -6.801 -5.926 7.249 1.00 98.38 93 LEU A O 1
ATOM 718 N N . VAL A 1 94 ? -7.311 -4.923 5.314 1.00 98.56 94 VAL A N 1
ATOM 719 C CA . VAL A 1 94 ? -8.373 -4.082 5.904 1.00 98.56 94 VAL A CA 1
ATOM 720 C C . VAL A 1 94 ? -9.591 -4.924 6.310 1.00 98.56 94 VAL A C 1
ATOM 722 O O . VAL A 1 94 ? -10.179 -4.707 7.372 1.00 98.56 94 VAL A O 1
ATOM 725 N N . TRP A 1 95 ? -9.947 -5.946 5.526 1.00 98.56 95 TRP A N 1
ATOM 726 C CA . TRP A 1 95 ? -10.957 -6.936 5.911 1.00 98.56 95 TRP A CA 1
ATOM 727 C C . TRP A 1 95 ? -10.546 -7.730 7.153 1.00 98.56 95 TRP A C 1
ATOM 729 O O . TRP A 1 95 ? -11.390 -7.969 8.017 1.00 98.56 95 TRP A O 1
ATOM 739 N N . ALA A 1 96 ? -9.266 -8.084 7.296 1.00 98.75 96 ALA A N 1
ATOM 740 C CA . ALA A 1 96 ? -8.751 -8.700 8.513 1.00 98.75 96 ALA A CA 1
ATOM 741 C C . ALA A 1 96 ? -8.980 -7.781 9.723 1.00 98.75 96 ALA A C 1
ATOM 743 O O . ALA A 1 96 ? -9.474 -8.250 10.744 1.00 98.75 96 ALA A O 1
ATOM 744 N N . ALA A 1 97 ? -8.754 -6.469 9.596 1.00 98.69 97 ALA A N 1
ATOM 745 C CA . ALA A 1 97 ? -9.075 -5.516 10.662 1.00 98.69 97 ALA A CA 1
ATOM 746 C C . ALA A 1 97 ? -10.578 -5.485 11.004 1.00 98.69 97 ALA A C 1
ATOM 748 O O . ALA A 1 97 ? -10.947 -5.464 12.178 1.00 98.69 97 ALA A O 1
ATOM 749 N N . LEU A 1 98 ? -11.467 -5.567 10.008 1.00 98.75 98 LEU A N 1
ATOM 750 C CA . LEU A 1 98 ? -12.910 -5.685 10.254 1.00 98.75 98 LEU A CA 1
ATOM 751 C C . LEU A 1 98 ? -13.284 -6.990 10.974 1.00 98.75 98 LEU A C 1
ATOM 753 O O . LEU A 1 98 ? -14.121 -6.979 11.879 1.00 98.75 98 LEU A O 1
ATOM 757 N N . LEU A 1 99 ? -12.682 -8.117 10.589 1.00 98.75 99 LEU A N 1
ATOM 758 C CA . LEU A 1 99 ? -12.911 -9.422 11.220 1.00 98.75 99 LEU A CA 1
ATOM 759 C C . LEU A 1 99 ? -12.344 -9.480 12.641 1.00 98.75 99 LEU A C 1
ATOM 761 O O . LEU A 1 99 ? -12.980 -10.065 13.521 1.00 98.75 99 LEU A O 1
ATOM 765 N N . PHE A 1 100 ? -11.203 -8.830 12.865 1.00 98.62 100 PHE A N 1
ATOM 766 C CA . PHE A 1 100 ? -10.598 -8.613 14.173 1.00 98.62 100 PHE A CA 1
ATOM 767 C C . PHE A 1 100 ? -11.554 -7.849 15.091 1.00 98.62 100 PHE A C 1
ATOM 769 O O . PHE A 1 100 ? -11.901 -8.331 16.168 1.00 98.62 100 PHE A O 1
ATOM 776 N N . GLU A 1 101 ? -12.084 -6.715 14.627 1.00 97.75 101 GLU A N 1
ATOM 777 C CA . GLU A 1 101 ? -13.057 -5.926 15.387 1.00 97.75 101 GLU A CA 1
ATOM 778 C C . GLU A 1 101 ? -14.356 -6.705 15.639 1.00 97.75 101 GLU A C 1
ATOM 780 O O . GLU A 1 101 ? -14.969 -6.584 16.700 1.00 97.75 101 GLU A O 1
ATOM 785 N N . ARG A 1 102 ? -14.809 -7.532 14.687 1.00 97.62 102 ARG A N 1
ATOM 786 C CA . ARG A 1 102 ? -15.978 -8.431 14.826 1.00 97.62 102 ARG A CA 1
ATOM 787 C C . ARG A 1 102 ? -15.709 -9.698 15.638 1.00 97.62 102 ARG A C 1
ATOM 789 O O . ARG A 1 102 ? -16.612 -10.519 15.759 1.00 97.62 102 ARG A O 1
ATOM 796 N N . GLU A 1 103 ? -14.506 -9.868 16.175 1.00 97.19 103 GLU A N 1
ATOM 797 C CA . GLU A 1 103 ? -14.110 -11.026 16.980 1.00 97.19 103 GLU A CA 1
ATOM 798 C C . GLU A 1 103 ? -14.277 -12.380 16.257 1.00 97.19 103 GLU A C 1
ATOM 800 O O . GLU A 1 103 ? -14.434 -13.438 16.872 1.00 97.19 103 GLU A O 1
ATOM 805 N N . ARG A 1 104 ? -14.181 -12.380 14.922 1.00 98.06 104 ARG A N 1
ATOM 806 C CA . ARG A 1 104 ? -14.279 -13.585 14.085 1.00 98.06 104 ARG A CA 1
ATOM 807 C C . ARG A 1 104 ? -12.902 -14.225 13.902 1.00 98.06 104 ARG A C 1
ATOM 809 O O . ARG A 1 104 ? -12.294 -14.092 12.848 1.00 98.06 104 ARG A O 1
ATOM 816 N N . PHE A 1 105 ? -12.428 -14.931 14.930 1.00 98.25 105 PHE A N 1
ATOM 817 C CA . PHE A 1 105 ? -11.039 -15.411 15.033 1.00 98.25 105 PHE A CA 1
ATOM 818 C C . PHE A 1 105 ? -10.551 -16.265 13.849 1.00 98.25 105 PHE A C 1
ATOM 820 O O . PHE A 1 105 ? -9.519 -15.952 13.267 1.00 98.25 105 PHE A O 1
ATOM 827 N N . GLY A 1 106 ? -11.291 -17.312 13.467 1.00 98.38 106 GLY A N 1
ATOM 828 C CA . GLY A 1 106 ? -10.906 -18.183 12.346 1.00 98.38 106 GLY A CA 1
ATOM 829 C C . GLY A 1 106 ? -10.785 -17.418 11.019 1.00 98.38 106 GLY A C 1
ATOM 830 O O . GLY A 1 106 ? -9.695 -17.371 10.453 1.00 98.38 106 GLY A O 1
ATOM 831 N N . PRO A 1 107 ? -11.857 -16.743 10.554 1.00 98.69 107 PRO A N 1
ATOM 832 C CA . PRO A 1 107 ? -11.801 -15.915 9.348 1.00 98.69 107 PRO A CA 1
ATOM 833 C C . PRO A 1 107 ? -10.731 -14.817 9.395 1.00 98.69 107 PRO A C 1
ATOM 835 O O . PRO A 1 107 ? -10.103 -14.538 8.380 1.00 98.69 107 PRO A O 1
ATOM 838 N N . PHE A 1 108 ? -10.504 -14.208 10.563 1.00 98.81 108 PHE A N 1
ATOM 839 C CA . PHE A 1 108 ? -9.436 -13.230 10.767 1.00 98.81 108 PHE A CA 1
ATOM 840 C C . PHE A 1 108 ? -8.055 -13.821 10.455 1.00 98.81 108 PHE A C 1
ATOM 842 O O . PHE A 1 108 ? -7.320 -13.233 9.669 1.00 98.81 108 PHE A O 1
ATOM 849 N N . LEU A 1 109 ? -7.723 -14.999 10.998 1.00 98.62 109 LEU A N 1
ATOM 850 C CA . LEU A 1 109 ? -6.433 -15.643 10.732 1.00 98.62 109 LEU A CA 1
ATOM 851 C C . LEU A 1 109 ? -6.267 -16.043 9.264 1.00 98.62 109 LEU A C 1
ATOM 853 O O . LEU A 1 109 ? -5.178 -15.887 8.718 1.00 98.62 109 LEU A O 1
ATOM 857 N N . VAL A 1 110 ? -7.340 -16.501 8.610 1.00 98.56 110 VAL A N 1
ATOM 858 C CA . VAL A 1 110 ? -7.318 -16.781 7.165 1.00 98.56 110 VAL A CA 1
ATOM 859 C C . VAL A 1 110 ? -7.019 -15.505 6.377 1.00 98.56 110 VAL A C 1
ATOM 861 O O . VAL A 1 110 ? -6.128 -15.506 5.531 1.00 98.56 110 VAL A O 1
ATOM 864 N N . ALA A 1 111 ? -7.698 -14.398 6.685 1.00 98.50 111 ALA A N 1
ATOM 865 C CA . ALA A 1 111 ? -7.444 -13.116 6.031 1.00 98.50 111 ALA A CA 1
ATOM 866 C C . ALA A 1 111 ? -6.009 -12.615 6.282 1.00 98.50 111 ALA A C 1
ATOM 868 O O . ALA A 1 111 ? -5.356 -12.149 5.352 1.00 98.50 111 ALA A O 1
ATOM 869 N N . CYS A 1 112 ? -5.481 -12.772 7.500 1.00 98.56 112 CYS A N 1
ATOM 870 C CA . CYS A 1 112 ? -4.082 -12.476 7.810 1.00 98.56 112 CYS A CA 1
ATOM 871 C C . CYS A 1 112 ? -3.111 -13.321 6.976 1.00 98.56 112 CYS A C 1
ATOM 873 O O . CYS A 1 112 ? -2.178 -12.769 6.400 1.00 98.56 112 CYS A O 1
ATOM 875 N N . ALA A 1 113 ? -3.340 -14.633 6.869 1.00 98.00 113 ALA A N 1
ATOM 876 C CA . ALA A 1 113 ? -2.490 -15.524 6.083 1.00 98.00 113 ALA A CA 1
ATOM 877 C C . ALA A 1 113 ? -2.473 -15.117 4.603 1.00 98.00 113 ALA A C 1
ATOM 879 O O . ALA A 1 113 ? -1.404 -15.008 4.010 1.00 98.00 113 ALA A O 1
ATOM 880 N N . VAL A 1 114 ? -3.645 -14.819 4.032 1.00 97.50 114 VAL A N 1
ATOM 881 C CA . VAL A 1 114 ? -3.773 -14.359 2.642 1.00 97.50 114 VAL A CA 1
ATOM 882 C C . VAL A 1 114 ? -3.107 -12.993 2.442 1.00 97.50 114 VAL A C 1
ATOM 884 O O . VAL A 1 114 ? -2.406 -12.801 1.451 1.00 97.50 114 VAL A O 1
ATOM 887 N N . ALA A 1 115 ? -3.256 -12.055 3.382 1.00 97.25 115 ALA A N 1
ATOM 888 C CA . ALA A 1 115 ? -2.596 -10.750 3.310 1.00 97.25 115 ALA A CA 1
ATOM 889 C C . ALA A 1 115 ? -1.059 -10.870 3.311 1.00 97.25 115 ALA A C 1
ATOM 891 O O . ALA A 1 115 ? -0.391 -10.168 2.551 1.00 97.25 115 ALA A O 1
ATOM 892 N N . CYS A 1 116 ? -0.493 -11.798 4.094 1.00 96.19 116 CYS A N 1
ATOM 893 C CA . CYS A 1 116 ? 0.952 -12.059 4.126 1.00 96.19 116 CYS A CA 1
ATOM 894 C C . CYS A 1 116 ? 1.523 -12.551 2.781 1.00 96.19 116 CYS A C 1
ATOM 896 O O . CYS A 1 116 ? 2.723 -12.415 2.552 1.00 96.19 116 CYS A O 1
ATOM 898 N N . LEU A 1 117 ? 0.692 -13.087 1.878 1.00 93.81 117 LEU A N 1
ATOM 899 C CA . LEU A 1 117 ? 1.121 -13.491 0.532 1.00 93.81 117 LEU A CA 1
ATOM 900 C C . LEU A 1 117 ? 1.351 -12.298 -0.407 1.00 93.81 117 LEU A C 1
ATOM 902 O O . LEU A 1 117 ? 1.910 -12.477 -1.487 1.00 93.81 117 LEU A O 1
ATOM 906 N N . GLY A 1 118 ? 0.871 -11.104 -0.044 1.00 90.69 118 GLY A N 1
ATOM 907 C CA . GLY A 1 118 ? 0.938 -9.915 -0.893 1.00 90.69 118 GLY A CA 1
ATOM 908 C C . GLY A 1 118 ? 2.323 -9.308 -0.995 1.00 90.69 118 GLY A C 1
ATOM 909 O O . GLY A 1 118 ? 2.769 -8.973 -2.092 1.00 90.69 118 GLY A O 1
ATOM 910 N N . LYS A 1 119 ? 2.958 -9.113 0.163 1.00 88.00 119 LYS A N 1
ATOM 911 C CA . LYS A 1 119 ? 4.299 -8.549 0.303 1.00 88.00 119 LYS A CA 1
ATOM 912 C C . LYS A 1 119 ? 4.793 -8.747 1.736 1.00 88.00 119 LYS A C 1
ATOM 914 O O . LYS A 1 119 ? 4.006 -8.737 2.681 1.00 88.00 119 LYS A O 1
ATOM 919 N N . GLU A 1 120 ? 6.102 -8.870 1.915 1.00 85.38 120 GLU A N 1
ATOM 920 C CA . GLU A 1 120 ? 6.750 -9.051 3.220 1.00 85.38 120 GLU A CA 1
ATOM 921 C C . GLU A 1 120 ? 6.401 -7.973 4.270 1.00 85.38 120 GLU A C 1
ATOM 923 O O . GLU A 1 120 ? 6.287 -8.272 5.458 1.00 85.38 120 GLU A O 1
ATOM 928 N N . ASN A 1 121 ? 6.181 -6.722 3.850 1.00 85.88 121 ASN A N 1
ATOM 929 C CA . ASN A 1 121 ? 5.810 -5.610 4.731 1.00 85.88 121 ASN A CA 1
ATOM 930 C C . ASN A 1 121 ? 4.390 -5.786 5.298 1.00 85.88 121 ASN A C 1
ATOM 932 O O . ASN A 1 121 ? 4.126 -5.356 6.420 1.00 85.88 121 ASN A O 1
ATOM 936 N N . LEU A 1 122 ? 3.492 -6.468 4.577 1.00 94.25 122 LEU A N 1
ATOM 937 C CA . LEU A 1 122 ? 2.151 -6.775 5.071 1.00 94.25 122 LEU A CA 1
ATOM 938 C C . LEU A 1 122 ? 2.195 -7.804 6.201 1.00 94.25 122 LEU A C 1
ATOM 940 O O . LEU A 1 122 ? 1.395 -7.700 7.126 1.00 94.25 122 LEU A O 1
ATOM 944 N N . ALA A 1 123 ? 3.155 -8.736 6.196 1.00 95.12 123 ALA A N 1
ATOM 945 C CA . ALA A 1 123 ? 3.361 -9.633 7.333 1.00 95.12 123 ALA A CA 1
ATOM 946 C C . ALA A 1 123 ? 3.750 -8.848 8.596 1.00 95.12 123 ALA A C 1
ATOM 948 O O . ALA A 1 123 ? 3.224 -9.113 9.676 1.00 95.12 123 ALA A O 1
ATOM 949 N N . ALA A 1 124 ? 4.590 -7.817 8.464 1.00 94.25 124 ALA A N 1
ATOM 950 C CA . ALA A 1 124 ? 4.915 -6.936 9.583 1.00 94.25 124 ALA A CA 1
ATOM 951 C C . ALA A 1 124 ? 3.681 -6.160 10.087 1.00 94.25 124 ALA A C 1
ATOM 953 O O . ALA A 1 124 ? 3.489 -6.037 11.295 1.00 94.25 124 ALA A O 1
ATOM 954 N N . ALA A 1 125 ? 2.793 -5.703 9.198 1.00 97.38 125 ALA A N 1
ATOM 955 C CA . ALA A 1 125 ? 1.516 -5.114 9.607 1.00 97.38 125 ALA A CA 1
ATOM 956 C C . ALA A 1 125 ? 0.607 -6.139 10.316 1.00 97.38 125 ALA A C 1
ATOM 958 O O . ALA A 1 125 ? 0.030 -5.831 11.357 1.00 97.38 125 ALA A O 1
ATOM 959 N N . VAL A 1 126 ? 0.524 -7.382 9.822 1.00 98.56 126 VAL A N 1
ATOM 960 C CA . VAL A 1 126 ? -0.234 -8.465 10.475 1.00 98.56 126 VAL A CA 1
ATOM 961 C C . VAL A 1 126 ? 0.297 -8.748 11.881 1.00 98.56 126 VAL A C 1
ATOM 963 O O . VAL A 1 126 ? -0.494 -8.911 12.810 1.00 98.56 126 VAL A O 1
ATOM 966 N N . PHE A 1 127 ? 1.618 -8.739 12.070 1.00 98.44 127 PHE A N 1
ATOM 967 C CA . PHE A 1 127 ? 2.233 -8.906 13.386 1.00 98.44 127 PHE A CA 1
ATOM 968 C C . PHE A 1 127 ? 1.706 -7.882 14.406 1.00 98.44 127 PHE A C 1
ATOM 970 O O . PHE A 1 127 ? 1.480 -8.234 15.567 1.00 98.44 127 PHE A O 1
ATOM 977 N N . MET A 1 128 ? 1.437 -6.644 13.972 1.00 98.56 128 MET A N 1
ATOM 978 C CA . MET A 1 128 ? 0.961 -5.561 14.838 1.00 98.56 128 MET A CA 1
ATOM 979 C C . MET A 1 128 ? -0.470 -5.751 15.353 1.00 98.56 128 MET A C 1
ATOM 981 O O . MET A 1 128 ? -0.834 -5.106 16.339 1.00 98.56 128 MET A O 1
ATOM 985 N N . PHE A 1 129 ? -1.262 -6.680 14.801 1.00 98.75 129 PHE A N 1
ATOM 986 C CA . PHE A 1 129 ? -2.533 -7.060 15.429 1.00 98.75 129 PHE A CA 1
ATOM 987 C C . PHE A 1 129 ? -2.340 -7.617 16.844 1.00 98.75 129 PHE A C 1
ATOM 989 O O . PHE A 1 129 ? -3.219 -7.419 17.680 1.00 98.75 129 PHE A O 1
ATOM 996 N N . GLY A 1 130 ? -1.206 -8.263 17.141 1.00 98.56 130 GLY A N 1
ATOM 997 C CA . GLY A 1 130 ? -0.911 -8.780 18.479 1.00 98.56 130 GLY A CA 1
ATOM 998 C C . GLY A 1 130 ? -0.794 -7.673 19.540 1.00 98.56 130 GLY A C 1
ATOM 999 O O . GLY A 1 130 ? -1.574 -7.670 20.496 1.00 98.56 130 GLY A O 1
ATOM 1000 N N . PRO A 1 131 ? 0.103 -6.680 19.368 1.00 98.50 131 PRO A N 1
ATOM 1001 C CA . PRO A 1 131 ? 0.153 -5.480 20.205 1.00 98.50 131 PRO A CA 1
ATOM 1002 C C . PRO A 1 131 ? -1.179 -4.723 20.286 1.00 98.50 131 PRO A C 1
ATOM 1004 O O . PRO A 1 131 ? -1.590 -4.319 21.374 1.00 98.50 131 PRO A O 1
ATOM 1007 N N . VAL A 1 132 ? -1.902 -4.579 19.167 1.00 98.50 132 VAL A N 1
ATOM 1008 C CA . VAL A 1 132 ? -3.250 -3.982 19.170 1.00 98.50 132 VAL A CA 1
ATOM 1009 C C . VAL A 1 132 ? -4.202 -4.771 20.069 1.00 98.50 132 VAL A C 1
ATOM 1011 O O . VAL A 1 132 ? -4.910 -4.178 20.882 1.00 98.50 132 VAL A O 1
ATOM 1014 N N . ALA A 1 133 ? -4.201 -6.100 19.976 1.00 98.56 133 ALA A N 1
ATOM 1015 C CA . ALA A 1 133 ? -5.005 -6.976 20.819 1.00 98.56 133 ALA A CA 1
ATOM 1016 C C . ALA A 1 133 ? -4.622 -6.865 22.301 1.00 98.56 133 ALA A C 1
ATOM 1018 O O . ALA A 1 133 ? -5.511 -6.866 23.152 1.00 98.56 133 ALA A O 1
ATOM 1019 N N . ALA A 1 134 ? -3.333 -6.715 22.613 1.00 98.38 134 ALA A N 1
ATOM 1020 C CA . ALA A 1 134 ? -2.849 -6.530 23.978 1.00 98.38 134 ALA A CA 1
ATOM 1021 C C . ALA A 1 134 ? -3.328 -5.197 24.577 1.00 98.38 134 ALA A C 1
ATOM 1023 O O . ALA A 1 134 ? -3.886 -5.183 25.674 1.00 98.38 134 ALA A O 1
ATOM 1024 N N . ILE A 1 135 ? -3.213 -4.092 23.829 1.00 97.75 135 ILE A N 1
ATOM 1025 C CA . ILE A 1 135 ? -3.726 -2.771 24.239 1.00 97.75 135 ILE A CA 1
ATOM 1026 C C . ILE A 1 135 ? -5.245 -2.811 24.430 1.00 97.75 135 ILE A C 1
ATOM 1028 O O . ILE A 1 135 ? -5.775 -2.236 25.379 1.00 97.75 135 ILE A O 1
ATOM 1032 N N . GLN A 1 136 ? -5.954 -3.528 23.556 1.00 96.69 136 GLN A N 1
ATOM 1033 C CA . GLN A 1 136 ? -7.395 -3.754 23.670 1.00 96.69 136 GLN A CA 1
ATOM 1034 C C . GLN A 1 136 ? -7.773 -4.821 24.721 1.00 96.69 136 GLN A C 1
ATOM 1036 O O . GLN A 1 136 ? -8.950 -5.163 24.830 1.00 96.69 136 GLN A O 1
ATOM 1041 N N . ARG A 1 137 ? -6.809 -5.361 25.485 1.00 96.94 137 ARG A N 1
ATOM 1042 C CA . ARG A 1 137 ? -7.009 -6.390 26.524 1.00 96.94 137 ARG A CA 1
ATOM 1043 C C . ARG A 1 137 ? -7.783 -7.623 26.030 1.00 96.94 137 ARG A C 1
ATOM 1045 O O . ARG A 1 137 ? -8.613 -8.189 26.739 1.00 96.94 137 ARG A O 1
ATOM 1052 N N . ARG A 1 138 ? -7.530 -8.044 24.788 1.00 96.88 138 ARG A N 1
ATOM 1053 C CA . ARG A 1 138 ? -8.129 -9.247 24.192 1.00 96.88 138 ARG A CA 1
ATOM 1054 C C . ARG A 1 138 ? -7.514 -10.513 24.800 1.00 96.88 138 ARG A C 1
ATOM 1056 O O . ARG A 1 138 ? -6.414 -10.499 25.343 1.00 96.88 138 ARG A O 1
ATOM 1063 N N . LYS A 1 139 ? -8.213 -11.646 24.657 1.00 97.50 139 LYS A N 1
ATOM 1064 C CA . LYS A 1 139 ? -7.705 -12.968 25.078 1.00 97.50 139 LYS A CA 1
ATOM 1065 C C . LYS A 1 139 ? -6.359 -13.270 24.405 1.00 97.50 139 LYS A C 1
ATOM 1067 O O . LYS A 1 139 ? -6.192 -12.944 23.232 1.00 97.50 139 LYS A O 1
ATOM 1072 N N . TRP A 1 140 ? -5.470 -13.988 25.096 1.00 97.69 140 TRP A N 1
ATOM 1073 C CA . TRP A 1 140 ? -4.104 -14.303 24.642 1.00 97.69 140 TRP A CA 1
ATOM 1074 C C . TRP A 1 140 ? -4.019 -14.840 23.205 1.00 97.69 140 TRP A C 1
ATOM 1076 O O . TRP A 1 140 ? -3.102 -14.484 22.471 1.00 97.69 140 TRP A O 1
ATOM 1086 N N . ARG A 1 141 ? -5.011 -15.626 22.758 1.00 97.94 141 ARG A N 1
ATOM 1087 C CA . ARG A 1 141 ? -5.070 -16.143 21.381 1.00 97.94 141 ARG A CA 1
ATOM 1088 C C . ARG A 1 141 ? -5.061 -15.037 20.319 1.00 97.94 141 ARG A C 1
ATOM 1090 O O . ARG A 1 141 ? -4.477 -15.221 19.265 1.00 97.94 141 ARG A O 1
ATOM 1097 N N . TRP A 1 142 ? -5.686 -13.890 20.592 1.00 98.12 142 TRP A N 1
ATOM 1098 C CA . TRP A 1 142 ? -5.709 -12.732 19.690 1.00 98.12 142 TRP A CA 1
ATOM 1099 C C . TRP A 1 142 ? -4.386 -11.971 19.678 1.00 98.12 142 TRP A C 1
ATOM 1101 O O . TRP A 1 142 ? -4.099 -11.278 18.711 1.00 98.12 142 TRP A O 1
ATOM 1111 N N . ILE A 1 143 ? -3.604 -12.102 20.750 1.00 98.12 143 ILE A N 1
ATOM 1112 C CA . ILE A 1 143 ? -2.293 -11.476 20.894 1.00 98.12 143 ILE A CA 1
ATOM 1113 C C . ILE A 1 143 ? -1.253 -12.322 20.157 1.00 98.12 143 ILE A C 1
ATOM 1115 O O . ILE A 1 143 ? -0.553 -11.818 19.289 1.00 98.12 143 ILE A O 1
ATOM 1119 N N . LEU A 1 144 ? -1.185 -13.621 20.464 1.00 98.38 144 LEU A N 1
ATOM 1120 C CA . LEU A 1 144 ? -0.125 -14.488 19.951 1.00 98.38 144 LEU A CA 1
ATOM 1121 C C . LEU A 1 144 ? -0.374 -14.969 18.521 1.00 98.38 144 LEU A C 1
ATOM 1123 O O . LEU A 1 144 ? 0.559 -14.978 17.728 1.00 98.38 144 LEU A O 1
ATOM 1127 N N . ALA A 1 145 ? -1.601 -15.363 18.163 1.00 98.44 145 ALA A N 1
ATOM 1128 C CA . ALA A 1 145 ? -1.845 -16.013 16.875 1.00 98.44 145 ALA A CA 1
ATOM 1129 C C . ALA A 1 145 ? -1.461 -15.170 15.641 1.00 98.44 145 ALA A C 1
ATOM 1131 O O . ALA A 1 145 ? -0.772 -15.718 14.782 1.00 98.44 145 ALA A O 1
ATOM 1132 N N . PRO A 1 146 ? -1.834 -13.876 15.509 1.00 98.38 146 PRO A N 1
ATOM 1133 C CA . PRO A 1 146 ? -1.424 -13.093 14.341 1.00 98.38 146 PRO A CA 1
ATOM 1134 C C . PRO A 1 146 ? 0.088 -12.840 14.307 1.00 98.38 146 PRO A C 1
ATOM 1136 O O . PRO A 1 146 ? 0.685 -12.897 13.235 1.00 98.38 146 PRO A O 1
ATOM 1139 N N . SER A 1 147 ? 0.719 -12.619 15.466 1.00 97.94 147 SER A N 1
ATOM 1140 C CA . SER A 1 147 ? 2.168 -12.423 15.564 1.00 97.94 147 SER A CA 1
ATOM 1141 C C . SER A 1 147 ? 2.936 -13.688 15.177 1.00 97.94 147 SER A C 1
ATOM 1143 O O . SER A 1 147 ? 3.824 -13.617 14.335 1.00 97.94 147 SER A O 1
ATOM 1145 N N . VAL A 1 148 ? 2.544 -14.852 15.708 1.00 98.38 148 VAL A N 1
ATOM 1146 C CA . VAL A 1 148 ? 3.137 -16.149 15.347 1.00 98.38 148 VAL A CA 1
ATOM 1147 C C . VAL A 1 148 ? 2.927 -16.436 13.863 1.00 98.38 148 VAL A C 1
ATOM 1149 O O . VAL A 1 148 ? 3.893 -16.722 13.170 1.00 98.38 148 VAL A O 1
ATOM 1152 N N . LEU A 1 149 ? 1.704 -16.285 13.344 1.00 98.38 149 LEU A N 1
ATOM 1153 C CA . LEU A 1 149 ? 1.397 -16.504 11.927 1.00 98.38 149 LEU A CA 1
ATOM 1154 C C . LEU A 1 149 ? 2.271 -15.638 11.007 1.00 98.38 149 LEU A C 1
ATOM 1156 O O . LEU A 1 149 ? 2.875 -16.154 10.067 1.00 98.38 149 LEU A O 1
ATOM 1160 N N . ALA A 1 150 ? 2.355 -14.334 11.283 1.00 97.19 150 ALA A N 1
ATOM 1161 C CA . ALA A 1 150 ? 3.174 -13.405 10.513 1.00 97.19 150 ALA A CA 1
ATOM 1162 C C . ALA A 1 150 ? 4.655 -13.795 10.534 1.00 97.19 150 ALA A C 1
ATOM 1164 O O . ALA A 1 150 ? 5.284 -13.874 9.478 1.00 97.19 150 ALA A O 1
ATOM 1165 N N . THR A 1 151 ? 5.203 -14.078 11.719 1.00 95.44 151 THR A N 1
ATOM 1166 C CA . THR A 1 151 ? 6.605 -14.476 11.876 1.00 95.44 151 THR A CA 1
ATOM 1167 C C . THR A 1 151 ? 6.891 -15.817 11.205 1.00 95.44 151 THR A C 1
ATOM 1169 O O . THR A 1 151 ? 7.923 -15.951 10.555 1.00 95.44 151 THR A O 1
ATOM 1172 N N . THR A 1 152 ? 5.983 -16.792 11.289 1.00 96.06 152 THR A N 1
ATOM 1173 C CA . THR A 1 152 ? 6.133 -18.092 10.625 1.00 96.06 152 THR A CA 1
ATOM 1174 C C . THR A 1 152 ? 6.127 -17.950 9.107 1.00 96.06 152 THR A C 1
ATOM 1176 O O . THR A 1 152 ? 6.999 -18.515 8.456 1.00 96.06 152 THR A O 1
ATOM 1179 N N . ILE A 1 153 ? 5.200 -17.178 8.527 1.00 94.75 153 ILE A N 1
ATOM 1180 C CA . ILE A 1 153 ? 5.148 -16.980 7.070 1.00 94.75 153 ILE A CA 1
ATOM 1181 C C . ILE A 1 153 ? 6.383 -16.213 6.586 1.00 94.75 153 ILE A C 1
ATOM 1183 O O . ILE A 1 153 ? 7.051 -16.649 5.649 1.00 94.75 153 ILE A O 1
ATOM 1187 N N . LEU A 1 154 ? 6.726 -15.100 7.242 1.00 91.12 154 LEU A N 1
ATOM 1188 C CA . LEU A 1 154 ? 7.878 -14.285 6.857 1.00 91.12 154 LEU A CA 1
ATOM 1189 C C . LEU A 1 154 ? 9.204 -15.032 7.052 1.00 91.12 154 LEU A C 1
ATOM 1191 O O . LEU A 1 154 ? 10.083 -14.964 6.191 1.00 91.12 154 LEU A O 1
ATOM 1195 N N . GLY A 1 155 ? 9.348 -15.765 8.157 1.00 89.62 155 GLY A N 1
ATOM 1196 C CA . GLY A 1 155 ? 10.503 -16.617 8.430 1.00 89.62 155 GLY A CA 1
ATOM 1197 C C . GLY A 1 155 ? 10.599 -17.762 7.428 1.00 89.62 155 GLY A C 1
ATOM 1198 O O . GLY A 1 155 ? 11.658 -17.972 6.845 1.00 89.62 155 GLY A O 1
ATOM 1199 N N . GLY A 1 156 ? 9.479 -18.430 7.142 1.00 90.81 156 GLY A N 1
ATOM 1200 C CA . GLY A 1 156 ? 9.375 -19.479 6.130 1.00 90.81 156 GLY A CA 1
ATOM 1201 C C . GLY A 1 156 ? 9.837 -19.002 4.751 1.00 90.81 156 GLY A C 1
ATOM 1202 O O . GLY A 1 156 ? 10.684 -19.624 4.106 1.00 90.81 156 GLY A O 1
ATOM 1203 N N . PHE A 1 157 ? 9.349 -17.832 4.337 1.00 89.69 157 PHE A N 1
ATOM 1204 C CA . PHE A 1 157 ? 9.789 -17.176 3.114 1.00 89.69 157 PHE A CA 1
ATOM 1205 C C . PHE A 1 157 ? 11.291 -16.860 3.136 1.00 89.69 157 PHE A C 1
ATOM 1207 O O . PHE A 1 157 ? 12.019 -17.236 2.223 1.00 89.69 157 PHE A O 1
ATOM 1214 N N . THR A 1 158 ? 11.774 -16.196 4.186 1.00 84.56 158 THR A N 1
ATOM 1215 C CA . THR A 1 158 ? 13.146 -15.660 4.248 1.00 84.56 158 THR A CA 1
ATOM 1216 C C . THR A 1 158 ? 14.217 -16.745 4.377 1.00 84.56 158 THR A C 1
ATOM 1218 O O . THR A 1 158 ? 15.326 -16.570 3.857 1.00 84.56 158 THR A O 1
ATOM 1221 N N . LEU A 1 159 ? 13.901 -17.835 5.084 1.00 85.50 159 LEU A N 1
ATOM 1222 C CA . LEU A 1 159 ? 14.831 -18.916 5.421 1.00 85.50 159 LEU A CA 1
ATOM 1223 C C . LEU A 1 159 ? 14.801 -20.074 4.422 1.00 85.50 159 LEU A C 1
ATOM 1225 O O . LEU A 1 159 ? 15.830 -20.715 4.238 1.00 85.50 159 LEU A O 1
ATOM 1229 N N . PHE A 1 160 ? 13.665 -20.336 3.768 1.00 88.56 160 PHE A N 1
ATOM 1230 C CA . PHE A 1 160 ? 13.529 -21.491 2.874 1.00 88.56 160 PHE A CA 1
ATOM 1231 C C . PHE A 1 160 ? 13.222 -21.078 1.437 1.00 88.56 160 PHE A C 1
ATOM 1233 O O . PHE A 1 160 ? 13.966 -21.426 0.523 1.00 88.56 160 PHE A O 1
ATOM 1240 N N . VAL A 1 161 ? 12.159 -20.299 1.223 1.00 88.75 161 VAL A N 1
ATOM 1241 C CA . VAL A 1 161 ? 11.663 -20.012 -0.134 1.00 88.75 161 VAL A CA 1
ATOM 1242 C C . VAL A 1 161 ? 12.603 -19.086 -0.902 1.00 88.75 161 VAL A C 1
ATOM 1244 O O . VAL A 1 161 ? 12.999 -19.399 -2.023 1.00 88.75 161 VAL A O 1
ATOM 1247 N N . ALA A 1 162 ? 12.999 -17.964 -0.299 1.00 84.56 162 ALA A N 1
ATOM 1248 C CA . ALA A 1 162 ? 13.887 -17.002 -0.932 1.00 84.56 162 ALA A CA 1
ATOM 1249 C C . ALA A 1 162 ? 15.258 -17.621 -1.267 1.00 84.56 162 ALA A C 1
ATOM 1251 O O . ALA A 1 162 ? 15.645 -17.526 -2.426 1.00 84.56 162 ALA A O 1
ATOM 1252 N N . PRO A 1 163 ? 15.978 -18.312 -0.355 1.00 82.56 163 PRO A N 1
ATOM 1253 C CA . PRO A 1 163 ? 17.232 -18.987 -0.708 1.00 82.56 163 PRO A CA 1
ATOM 1254 C C . PRO A 1 163 ? 17.085 -20.054 -1.799 1.00 82.56 163 PRO A C 1
ATOM 1256 O O . PRO A 1 163 ? 17.925 -20.114 -2.691 1.00 82.56 163 PRO A O 1
ATOM 1259 N N . ALA A 1 164 ? 16.017 -20.861 -1.773 1.00 86.31 164 ALA A N 1
ATOM 1260 C CA . ALA A 1 164 ? 15.806 -21.912 -2.771 1.00 86.31 164 ALA A CA 1
ATOM 1261 C C . ALA A 1 164 ? 15.558 -21.352 -4.183 1.00 86.31 164 ALA A C 1
ATOM 1263 O O . ALA A 1 164 ? 16.012 -21.925 -5.170 1.00 86.31 164 ALA A O 1
ATOM 1264 N N . LEU A 1 165 ? 14.850 -20.224 -4.284 1.00 84.75 165 LEU A N 1
ATOM 1265 C CA . LEU A 1 165 ? 14.509 -19.577 -5.557 1.00 84.75 165 LEU A CA 1
ATOM 1266 C C . LEU A 1 165 ? 15.509 -18.491 -5.987 1.00 84.75 165 LEU A C 1
ATOM 1268 O O . LEU A 1 165 ? 15.410 -17.958 -7.095 1.00 84.75 165 LEU A O 1
ATOM 1272 N N . ASN A 1 166 ? 16.450 -18.148 -5.110 1.00 78.69 166 ASN A N 1
ATOM 1273 C CA . ASN A 1 166 ? 17.490 -17.149 -5.318 1.00 78.69 166 ASN A CA 1
ATOM 1274 C C . ASN A 1 166 ? 18.812 -17.602 -4.662 1.00 78.69 166 ASN A C 1
ATOM 1276 O O . ASN A 1 166 ? 19.285 -16.969 -3.709 1.00 78.69 166 ASN A O 1
ATOM 1280 N N . PRO A 1 167 ? 19.418 -18.698 -5.161 1.00 70.81 167 PRO A N 1
ATOM 1281 C CA . PRO A 1 167 ? 20.643 -19.257 -4.587 1.00 70.81 167 PRO A CA 1
ATOM 1282 C C . PRO A 1 167 ? 21.842 -18.307 -4.719 1.00 70.81 167 PRO A C 1
ATOM 1284 O O . PRO A 1 167 ? 22.737 -18.335 -3.882 1.00 70.81 167 PRO A O 1
ATOM 1287 N N . GLY A 1 168 ? 21.835 -17.419 -5.722 1.00 65.56 168 GLY A N 1
ATOM 1288 C CA . GLY A 1 168 ? 22.857 -16.382 -5.911 1.00 65.56 168 GLY A CA 1
ATOM 1289 C C . GLY A 1 168 ? 22.791 -15.237 -4.895 1.00 65.56 168 GLY A C 1
ATOM 1290 O O . GLY A 1 168 ? 23.658 -14.368 -4.900 1.00 65.56 168 GLY A O 1
ATOM 1291 N N . GLY A 1 169 ? 21.776 -15.207 -4.022 1.00 61.03 169 GLY A N 1
ATOM 1292 C CA . GLY A 1 169 ? 21.678 -14.214 -2.954 1.00 61.03 169 GLY A CA 1
ATOM 1293 C C . GLY A 1 169 ? 21.445 -12.783 -3.447 1.00 61.03 169 GLY A C 1
ATOM 1294 O O . GLY A 1 169 ? 21.644 -11.836 -2.678 1.00 61.03 169 GLY A O 1
ATOM 1295 N N . GLU A 1 170 ? 20.991 -12.598 -4.693 1.00 55.53 170 GLU A N 1
ATOM 1296 C CA . GLU A 1 170 ? 20.607 -11.293 -5.234 1.00 55.53 170 GLU A CA 1
ATOM 1297 C C . GLU A 1 170 ? 19.307 -10.827 -4.580 1.00 55.53 170 GLU A C 1
ATOM 1299 O O . GLU A 1 170 ? 18.203 -10.903 -5.121 1.00 55.53 170 GLU A O 1
ATOM 1304 N N . ARG A 1 171 ? 19.406 -10.389 -3.333 1.00 57.88 171 ARG A N 1
ATOM 1305 C CA . ARG A 1 171 ? 18.271 -9.861 -2.599 1.00 57.88 171 ARG A CA 1
ATOM 1306 C C . ARG A 1 171 ? 18.085 -8.401 -2.989 1.00 57.88 171 ARG A C 1
ATOM 1308 O O . ARG A 1 171 ? 19.006 -7.593 -2.894 1.00 57.88 171 ARG A O 1
ATOM 1315 N N . ALA A 1 172 ? 16.846 -8.010 -3.281 1.00 49.31 172 ALA A N 1
ATOM 1316 C CA . ALA A 1 172 ? 16.462 -6.599 -3.359 1.00 49.31 172 ALA A CA 1
ATOM 1317 C C . ALA A 1 172 ? 16.676 -5.847 -2.024 1.00 49.31 172 ALA A C 1
ATOM 1319 O O . ALA A 1 172 ? 16.393 -4.658 -1.955 1.00 49.31 172 ALA A O 1
ATOM 1320 N N . TRP A 1 173 ? 17.179 -6.514 -0.978 1.00 48.41 173 TRP A N 1
ATOM 1321 C CA . TRP A 1 173 ? 17.525 -5.957 0.326 1.00 48.41 173 TRP A CA 1
ATOM 1322 C C . TRP A 1 173 ? 18.896 -5.260 0.383 1.00 48.41 173 TRP A C 1
ATOM 1324 O O . TRP A 1 173 ? 19.149 -4.513 1.320 1.00 48.41 173 TRP A O 1
ATOM 1334 N N . HIS A 1 174 ? 19.756 -5.414 -0.631 1.00 44.88 174 HIS A N 1
ATOM 1335 C CA . HIS A 1 174 ? 21.074 -4.748 -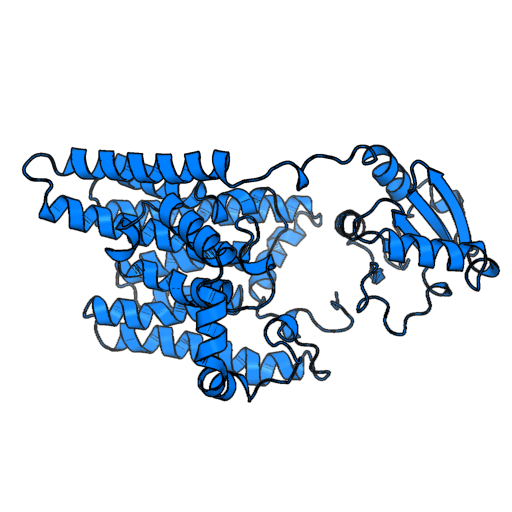0.689 1.00 44.88 174 HIS A CA 1
ATOM 1336 C C . HIS A 1 174 ? 21.007 -3.210 -0.688 1.00 44.88 174 HIS A C 1
ATOM 1338 O O . HIS A 1 174 ? 21.990 -2.544 -0.411 1.00 44.88 174 HIS A O 1
ATOM 1344 N N . GLN A 1 175 ? 19.836 -2.635 -0.970 1.00 43.91 175 GLN A N 1
ATOM 1345 C CA . GLN A 1 175 ? 19.551 -1.191 -0.873 1.00 43.91 175 GLN A CA 1
ATOM 1346 C C . GLN A 1 175 ? 19.169 -0.725 0.548 1.00 43.91 175 GLN A C 1
ATOM 1348 O O . GLN A 1 175 ? 19.010 0.475 0.771 1.00 43.91 175 GLN A O 1
ATOM 1353 N N . PHE A 1 176 ? 18.985 -1.647 1.499 1.00 45.16 176 PHE A N 1
ATOM 1354 C CA . PHE A 1 176 ? 18.586 -1.345 2.880 1.00 45.16 176 PHE A CA 1
ATOM 1355 C C . PHE A 1 176 ? 19.784 -1.227 3.832 1.00 45.16 176 PHE A C 1
ATOM 1357 O O . PHE A 1 176 ? 19.615 -0.751 4.952 1.00 45.16 176 PHE A O 1
ATOM 1364 N N . LEU A 1 177 ? 20.985 -1.614 3.393 1.00 44.25 177 LEU A N 1
ATOM 1365 C CA . LEU A 1 177 ? 22.233 -1.506 4.147 1.00 44.25 177 LEU A CA 1
ATOM 1366 C C . LEU A 1 177 ? 23.302 -0.853 3.253 1.00 44.25 177 LEU A C 1
ATOM 1368 O O . LEU A 1 177 ? 23.374 -1.219 2.081 1.00 44.25 177 LEU A O 1
ATOM 1372 N N . PRO A 1 178 ? 24.123 0.084 3.768 1.00 39.66 178 PRO A N 1
ATOM 1373 C CA . PRO A 1 178 ? 25.152 0.781 2.987 1.00 39.66 178 PRO A CA 1
ATOM 1374 C C . PRO A 1 178 ? 26.120 -0.148 2.234 1.00 39.66 178 PRO A C 1
ATOM 1376 O O . PRO A 1 178 ? 26.555 0.199 1.140 1.00 39.66 178 PRO A O 1
ATOM 1379 N N . ASP A 1 179 ? 26.374 -1.347 2.777 1.00 42.00 179 ASP A N 1
ATOM 1380 C CA . ASP A 1 179 ? 27.469 -2.223 2.335 1.00 42.00 179 ASP A CA 1
ATOM 1381 C C . ASP A 1 179 ? 27.019 -3.570 1.736 1.00 42.00 179 ASP A C 1
ATOM 1383 O O . ASP A 1 179 ? 27.843 -4.456 1.524 1.00 42.00 179 ASP A O 1
ATOM 1387 N N . GLY A 1 180 ? 25.721 -3.776 1.475 1.00 43.50 180 GLY A N 1
ATOM 1388 C CA . GLY A 1 180 ? 25.243 -4.985 0.780 1.00 43.50 180 GLY A CA 1
ATOM 1389 C C . GLY A 1 180 ? 25.565 -6.330 1.463 1.00 43.50 180 GLY A C 1
ATOM 1390 O O . GLY A 1 180 ? 25.594 -7.367 0.801 1.00 43.50 180 GLY A O 1
ATOM 1391 N N . GLN A 1 181 ? 25.823 -6.357 2.776 1.00 37.12 181 GLN A N 1
ATOM 1392 C CA . GLN A 1 181 ? 26.086 -7.612 3.488 1.00 37.12 181 GLN A CA 1
ATOM 1393 C C . GLN A 1 181 ? 24.797 -8.382 3.822 1.00 37.12 181 GLN A C 1
ATOM 1395 O O . GLN A 1 181 ? 23.751 -7.812 4.143 1.00 37.12 181 GLN A O 1
ATOM 1400 N N . ALA A 1 182 ? 24.891 -9.709 3.700 1.00 38.00 182 ALA A N 1
ATOM 1401 C CA . ALA A 1 182 ? 23.797 -10.670 3.773 1.00 38.00 182 ALA A CA 1
ATOM 1402 C C . ALA A 1 182 ? 23.074 -10.716 5.137 1.00 38.00 182 ALA A C 1
ATOM 1404 O O . ALA A 1 182 ? 23.565 -10.275 6.176 1.00 38.00 182 ALA A O 1
ATOM 1405 N N . HIS A 1 183 ? 21.867 -11.296 5.115 1.00 38.28 183 HIS A N 1
ATOM 1406 C CA . HIS A 1 183 ? 21.034 -11.519 6.297 1.00 38.28 183 HIS A CA 1
ATOM 1407 C C . HIS A 1 183 ? 21.786 -12.307 7.381 1.00 38.28 183 HIS A C 1
ATOM 1409 O O . HIS A 1 183 ? 22.355 -13.359 7.114 1.00 38.28 183 HIS A O 1
ATOM 1415 N N . GLY A 1 184 ? 21.732 -11.780 8.604 1.00 39.31 184 GLY A N 1
ATOM 1416 C CA . GLY A 1 184 ? 22.426 -12.280 9.794 1.00 39.31 184 GLY A CA 1
ATOM 1417 C C . GLY A 1 184 ? 22.922 -11.127 10.667 1.00 39.31 184 GLY A C 1
ATOM 1418 O O . GLY A 1 184 ? 22.798 -11.168 11.886 1.00 39.31 184 GLY A O 1
ATOM 1419 N N . GLN A 1 185 ? 23.355 -10.030 10.036 1.00 40.25 185 GLN A N 1
ATOM 1420 C CA . GLN A 1 185 ? 23.827 -8.833 10.736 1.00 40.25 185 GLN A CA 1
ATOM 1421 C C . GLN A 1 185 ? 22.729 -7.794 10.999 1.00 40.25 185 GLN A C 1
ATOM 1423 O O . GLN A 1 185 ? 22.979 -6.868 11.742 1.00 40.25 185 GLN A O 1
ATOM 1428 N N . GLY A 1 186 ? 21.509 -7.920 10.460 1.00 48.25 186 GLY A N 1
ATOM 1429 C CA . GLY A 1 186 ? 20.470 -6.881 10.591 1.00 48.25 186 GLY A CA 1
ATOM 1430 C C . GLY A 1 186 ? 20.042 -6.572 12.034 1.00 48.25 186 GLY A C 1
ATOM 1431 O O . GLY A 1 186 ? 19.911 -5.409 12.392 1.00 48.25 186 GLY A O 1
ATOM 1432 N N . LEU A 1 187 ? 19.880 -7.590 12.889 1.00 49.22 187 LEU A N 1
ATOM 1433 C CA . LEU A 1 187 ? 19.547 -7.385 14.309 1.00 49.22 187 LEU A CA 1
ATOM 1434 C C . LEU A 1 187 ? 20.749 -6.867 15.115 1.00 49.22 187 LEU A C 1
ATOM 1436 O O . LEU A 1 187 ? 20.583 -6.007 15.975 1.00 49.22 187 LEU A O 1
ATOM 1440 N N . ALA A 1 188 ? 21.959 -7.339 14.803 1.00 53.41 188 ALA A N 1
ATOM 1441 C CA . ALA A 1 188 ? 23.190 -6.833 15.410 1.00 53.41 188 ALA A CA 1
ATOM 1442 C C . ALA A 1 188 ? 23.485 -5.385 14.974 1.00 53.41 188 ALA A C 1
ATOM 1444 O O . ALA A 1 188 ? 23.842 -4.562 15.803 1.00 53.41 188 ALA A O 1
ATOM 1445 N N . ALA A 1 189 ? 23.245 -5.051 13.705 1.00 57.28 189 ALA A N 1
ATOM 1446 C CA . ALA A 1 189 ? 23.363 -3.717 13.124 1.00 57.28 189 ALA A CA 1
ATOM 1447 C C . ALA A 1 189 ? 22.316 -2.754 13.690 1.00 57.28 189 ALA A C 1
ATOM 1449 O O . ALA A 1 189 ? 22.627 -1.594 13.917 1.00 57.28 189 ALA A O 1
ATOM 1450 N N . LEU A 1 190 ? 21.096 -3.221 13.987 1.00 57.91 190 LEU A N 1
ATOM 1451 C CA . LEU A 1 190 ? 20.107 -2.429 14.729 1.00 57.91 190 LEU A CA 1
ATOM 1452 C C . LEU A 1 190 ? 20.610 -2.040 16.125 1.00 57.91 190 LEU A C 1
ATOM 1454 O O . LEU A 1 190 ? 20.320 -0.936 16.577 1.00 57.91 190 LEU A O 1
ATOM 1458 N N . ALA A 1 191 ? 21.386 -2.907 16.781 1.00 65.06 191 ALA A N 1
ATOM 1459 C CA . ALA A 1 191 ? 21.988 -2.608 18.077 1.00 65.06 191 ALA A CA 1
ATOM 1460 C C . ALA A 1 191 ? 23.257 -1.741 17.966 1.00 65.06 191 ALA A C 1
ATOM 1462 O O . ALA A 1 191 ? 23.476 -0.884 18.816 1.00 65.06 191 ALA A O 1
ATOM 1463 N N . THR A 1 192 ? 24.081 -1.928 16.929 1.00 69.75 192 THR A N 1
ATOM 1464 C CA . THR A 1 192 ? 25.365 -1.218 16.772 1.00 69.75 192 THR A CA 1
ATOM 1465 C C . THR A 1 192 ? 25.285 0.084 15.973 1.00 69.75 192 THR A C 1
ATOM 1467 O O . THR A 1 192 ? 26.206 0.885 16.063 1.00 69.75 192 THR A O 1
ATOM 1470 N N . GLN A 1 193 ? 24.204 0.320 15.221 1.00 73.25 193 GLN A N 1
ATOM 1471 C CA . GLN A 1 193 ? 23.976 1.520 14.393 1.00 73.25 193 GLN A CA 1
ATOM 1472 C C . GLN A 1 193 ? 22.699 2.276 14.799 1.00 73.25 193 GLN A C 1
ATOM 1474 O O . GLN A 1 193 ? 22.091 2.983 13.989 1.00 73.25 193 GLN A O 1
ATOM 1479 N N . ALA A 1 194 ? 22.239 2.101 16.042 1.00 79.88 194 ALA A N 1
ATOM 1480 C CA . ALA A 1 194 ? 21.022 2.739 16.542 1.00 79.88 194 ALA A CA 1
ATOM 1481 C C . ALA A 1 194 ? 21.073 4.273 16.413 1.00 79.88 194 ALA A C 1
ATOM 1483 O O . ALA A 1 194 ? 20.071 4.902 16.070 1.00 79.88 194 ALA A O 1
ATOM 1484 N N . ASP A 1 195 ? 22.244 4.873 16.632 1.00 84.81 195 ASP A N 1
ATOM 1485 C CA . ASP A 1 195 ? 22.477 6.309 16.492 1.00 84.81 195 ASP A CA 1
ATOM 1486 C C . ASP A 1 195 ? 22.285 6.783 15.046 1.00 84.81 195 ASP A C 1
ATOM 1488 O O . ASP A 1 195 ? 21.620 7.791 14.804 1.00 84.81 195 ASP A O 1
ATOM 1492 N N . GLU A 1 196 ? 22.790 6.028 14.076 1.00 82.50 196 GLU A N 1
ATOM 1493 C CA . GLU A 1 196 ? 22.658 6.339 12.658 1.00 82.50 196 GLU A CA 1
ATOM 1494 C C . GLU A 1 196 ? 21.203 6.191 12.183 1.00 82.50 196 GLU A C 1
ATOM 1496 O O . GLU A 1 196 ? 20.704 7.029 11.427 1.00 82.50 196 GLU A O 1
ATOM 1501 N N . PHE A 1 197 ? 20.466 5.190 12.676 1.00 82.00 197 PHE A N 1
ATOM 1502 C CA . PHE A 1 197 ? 19.030 5.073 12.402 1.00 82.00 197 PHE A CA 1
ATOM 1503 C C . PHE A 1 197 ? 18.235 6.262 12.945 1.00 82.00 197 PHE A C 1
ATOM 1505 O O . PHE A 1 197 ? 17.368 6.789 12.241 1.00 82.00 197 PHE A O 1
ATOM 1512 N N . VAL A 1 198 ? 18.551 6.721 14.159 1.00 87.00 198 VAL A N 1
ATOM 1513 C CA . VAL A 1 198 ? 17.920 7.900 14.766 1.00 87.00 198 VAL A CA 1
ATOM 1514 C C . VAL A 1 198 ? 18.269 9.162 13.976 1.00 87.00 198 VAL A C 1
ATOM 1516 O O . VAL A 1 198 ? 17.368 9.915 13.605 1.00 87.00 198 VAL A O 1
ATOM 1519 N N . ARG A 1 199 ? 19.549 9.378 13.640 1.00 89.06 199 ARG A N 1
ATOM 1520 C CA . ARG A 1 199 ? 19.990 10.521 12.819 1.00 89.06 199 ARG A CA 1
ATOM 1521 C C . ARG A 1 199 ? 19.279 10.550 11.470 1.00 89.06 199 ARG A C 1
ATOM 1523 O O . ARG A 1 199 ? 18.817 11.611 11.057 1.00 89.06 199 ARG A O 1
ATOM 1530 N N . ARG A 1 200 ? 19.140 9.397 10.804 1.00 87.38 200 ARG A N 1
ATOM 1531 C CA . ARG A 1 200 ? 18.398 9.274 9.538 1.00 87.38 200 ARG A CA 1
ATOM 1532 C C . ARG A 1 200 ? 16.922 9.600 9.708 1.00 87.38 200 ARG A C 1
ATOM 1534 O O . ARG A 1 200 ? 16.403 10.404 8.938 1.00 87.38 200 ARG A O 1
ATOM 1541 N N . ALA A 1 201 ? 16.260 9.046 10.721 1.00 88.88 201 ALA A N 1
ATOM 1542 C CA . ALA A 1 201 ? 14.847 9.317 10.979 1.00 88.88 201 ALA A CA 1
ATOM 1543 C C . ALA A 1 201 ? 14.576 10.807 11.261 1.00 88.88 201 ALA A C 1
ATOM 1545 O O . ALA A 1 201 ? 13.533 11.331 10.874 1.00 88.88 201 ALA A O 1
ATOM 1546 N N . LEU A 1 202 ? 15.533 11.507 11.875 1.00 93.56 202 LEU A N 1
ATOM 1547 C CA . LEU A 1 202 ? 15.439 12.935 12.183 1.00 93.56 202 LEU A CA 1
ATOM 1548 C C . LEU A 1 202 ? 15.879 13.858 11.036 1.00 93.56 202 LEU A C 1
ATOM 1550 O O . LEU A 1 202 ? 15.849 15.079 11.192 1.00 93.56 202 LEU A O 1
ATOM 1554 N N . GLN A 1 203 ? 16.255 13.325 9.869 1.00 94.31 203 GLN A N 1
ATOM 1555 C CA . GLN A 1 203 ? 16.572 14.169 8.717 1.00 94.31 203 GLN A CA 1
ATOM 1556 C C . GLN A 1 203 ? 15.349 15.006 8.302 1.00 94.31 203 GLN A C 1
ATOM 1558 O O . GLN A 1 203 ? 14.233 14.473 8.247 1.00 94.31 203 GLN A O 1
ATOM 1563 N N . PRO A 1 204 ? 15.534 16.278 7.896 1.00 94.62 204 PRO A N 1
ATOM 1564 C CA . PRO A 1 204 ? 14.425 17.160 7.527 1.00 94.62 204 PRO A CA 1
ATOM 1565 C C . PRO A 1 204 ? 13.480 16.562 6.477 1.00 94.62 204 PRO A C 1
ATOM 1567 O O . PRO A 1 204 ? 12.263 16.680 6.596 1.00 94.62 204 PRO A O 1
ATOM 1570 N N . GLY A 1 205 ? 14.017 15.849 5.479 1.00 92.69 205 GLY A N 1
ATOM 1571 C CA . GLY A 1 205 ? 13.204 15.185 4.455 1.00 92.69 205 GLY A CA 1
ATOM 1572 C C . GLY A 1 205 ? 12.324 14.049 4.995 1.00 92.69 205 GLY A C 1
ATOM 1573 O O . GLY A 1 205 ? 11.212 13.848 4.508 1.00 92.69 205 GLY A O 1
ATOM 1574 N N . ARG A 1 206 ? 12.790 13.328 6.022 1.00 93.38 206 ARG A N 1
ATOM 1575 C CA . ARG A 1 206 ? 12.079 12.200 6.649 1.00 93.38 206 ARG A CA 1
ATOM 1576 C C . ARG A 1 206 ? 10.999 12.719 7.592 1.00 93.38 206 ARG A C 1
ATOM 1578 O O . ARG A 1 206 ? 9.858 12.271 7.521 1.00 93.38 206 ARG A O 1
ATOM 1585 N N . LEU A 1 207 ? 11.312 13.756 8.369 1.00 95.38 207 LEU A N 1
ATOM 1586 C CA . LEU A 1 207 ? 10.331 14.475 9.184 1.00 95.38 207 LEU A CA 1
ATOM 1587 C C . LEU A 1 207 ? 9.243 15.135 8.325 1.00 95.38 207 LEU A C 1
ATOM 1589 O O . LEU A 1 207 ? 8.063 15.043 8.656 1.00 95.38 207 LEU A O 1
ATOM 1593 N N . ALA A 1 208 ? 9.605 15.728 7.183 1.00 94.94 208 ALA A N 1
ATOM 1594 C CA . ALA A 1 208 ? 8.631 16.271 6.238 1.00 94.94 208 ALA A CA 1
ATOM 1595 C C . ALA A 1 208 ? 7.718 15.176 5.663 1.00 94.94 208 ALA A C 1
ATOM 1597 O O . ALA A 1 208 ? 6.514 15.384 5.532 1.00 94.94 208 ALA A O 1
ATOM 1598 N N . TYR A 1 209 ? 8.260 13.998 5.341 1.00 95.62 209 TYR A N 1
ATOM 1599 C CA . TYR A 1 209 ? 7.467 12.840 4.922 1.00 95.62 209 TYR A CA 1
ATOM 1600 C C . TYR A 1 209 ? 6.497 12.364 6.015 1.00 95.62 209 TYR A C 1
ATOM 1602 O O . TYR A 1 209 ? 5.309 12.176 5.738 1.00 95.62 209 TYR A O 1
ATOM 1610 N N . LEU A 1 210 ? 6.977 12.224 7.254 1.00 96.06 210 LEU A N 1
ATOM 1611 C CA . LEU A 1 210 ? 6.155 11.861 8.407 1.00 96.06 210 LEU A CA 1
ATOM 1612 C C . LEU A 1 210 ? 5.018 12.870 8.608 1.00 96.06 210 LEU A C 1
ATOM 1614 O O . LEU A 1 210 ? 3.859 12.477 8.745 1.00 96.06 210 LEU A O 1
ATOM 1618 N N . GLY A 1 211 ? 5.343 14.165 8.542 1.00 95.88 211 GLY A N 1
ATOM 1619 C CA . GLY A 1 211 ? 4.380 15.259 8.606 1.00 95.88 211 GLY A CA 1
ATOM 1620 C C . GLY A 1 211 ? 3.304 15.140 7.530 1.00 95.88 211 GLY A C 1
ATOM 1621 O O . GLY A 1 211 ? 2.124 15.194 7.856 1.00 95.88 211 GLY A O 1
ATOM 1622 N N . LYS A 1 212 ? 3.674 14.884 6.267 1.00 95.75 212 LYS A N 1
ATOM 1623 C CA . LYS A 1 212 ? 2.699 14.663 5.181 1.00 95.75 212 LYS A CA 1
ATOM 1624 C C . LYS A 1 212 ? 1.753 13.504 5.494 1.00 95.75 212 LYS A C 1
ATOM 1626 O O . LYS A 1 212 ? 0.543 13.673 5.374 1.00 95.75 212 LYS A O 1
ATOM 1631 N N . CYS A 1 213 ? 2.275 12.354 5.926 1.00 95.94 213 CYS A N 1
ATOM 1632 C CA . CYS A 1 213 ? 1.454 11.178 6.243 1.00 95.94 213 CYS A CA 1
ATOM 1633 C C . CYS A 1 213 ? 0.477 11.453 7.392 1.00 95.94 213 CYS A C 1
ATOM 1635 O O . CYS A 1 213 ? -0.705 11.140 7.305 1.00 95.94 213 CYS A O 1
ATOM 1637 N N . ILE A 1 214 ? 0.965 12.066 8.469 1.00 96.25 214 ILE A N 1
ATOM 1638 C CA . ILE A 1 214 ? 0.175 12.287 9.678 1.00 96.25 214 ILE A CA 1
ATOM 1639 C C . ILE A 1 214 ? -0.837 13.431 9.488 1.00 96.25 214 ILE A C 1
ATOM 1641 O O . ILE A 1 214 ? -1.993 13.297 9.888 1.00 96.25 214 ILE A O 1
ATOM 1645 N N . LEU A 1 215 ? -0.462 14.530 8.823 1.00 96.94 215 LEU A N 1
ATOM 1646 C CA . LEU A 1 215 ? -1.376 15.642 8.528 1.00 96.94 215 LEU A CA 1
ATOM 1647 C C . LEU A 1 215 ? -2.514 15.211 7.591 1.00 96.94 215 LEU A C 1
ATOM 1649 O O . LEU A 1 215 ? -3.665 15.549 7.859 1.00 96.94 215 LEU A O 1
ATOM 1653 N N . SER A 1 216 ? -2.217 14.394 6.569 1.00 96.69 216 SER A N 1
ATOM 1654 C CA . SER A 1 216 ? -3.231 13.756 5.701 1.00 96.69 216 SER A CA 1
ATOM 1655 C C . SER A 1 216 ? -4.254 12.922 6.477 1.00 96.69 216 SER A C 1
ATOM 1657 O O . SER A 1 216 ? -5.350 12.671 5.983 1.00 96.69 216 SER A O 1
ATOM 1659 N N . ALA A 1 217 ? -3.869 12.432 7.657 1.00 97.12 217 ALA A N 1
ATOM 1660 C CA . ALA A 1 217 ? -4.631 11.496 8.469 1.00 97.12 217 ALA A CA 1
ATOM 1661 C C . ALA A 1 217 ? -5.192 12.136 9.751 1.00 97.12 217 ALA A C 1
ATOM 1663 O O . ALA A 1 217 ? -5.537 11.427 10.692 1.00 97.12 217 ALA A O 1
ATOM 1664 N N . GLY A 1 218 ? -5.305 13.467 9.816 1.00 95.94 218 GLY A N 1
ATOM 1665 C CA . GLY A 1 218 ? -5.924 14.143 10.963 1.00 95.94 218 GLY A CA 1
ATOM 1666 C C . GLY A 1 218 ? -4.966 14.463 12.114 1.00 95.94 218 GLY A C 1
ATOM 1667 O O . GLY A 1 218 ? -5.396 14.589 13.261 1.00 95.94 218 GLY A O 1
ATOM 1668 N N . ALA A 1 219 ? -3.674 14.610 11.815 1.00 95.50 219 ALA A N 1
ATOM 1669 C CA . ALA A 1 219 ? -2.637 15.060 12.737 1.00 95.50 219 ALA A CA 1
ATOM 1670 C C . ALA A 1 219 ? -2.493 14.168 13.983 1.00 95.50 219 ALA A C 1
ATOM 1672 O O . ALA A 1 219 ? -1.915 13.092 13.922 1.00 95.50 219 ALA A O 1
ATOM 1673 N N . VAL A 1 220 ? -3.008 14.588 15.134 1.00 96.38 220 VAL A N 1
ATOM 1674 C CA . VAL A 1 220 ? -2.878 13.829 16.389 1.00 96.38 220 VAL A CA 1
ATOM 1675 C C . VAL A 1 22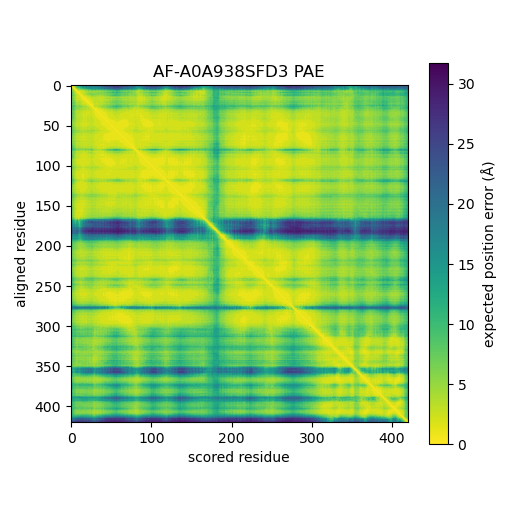0 ? -3.887 12.682 16.509 1.00 96.38 220 VAL A C 1
ATOM 1677 O O . VAL A 1 220 ? -3.690 11.779 17.319 1.00 96.38 220 VAL A O 1
ATOM 1680 N N . LEU A 1 221 ? -4.950 12.676 15.694 1.00 97.25 221 LEU A N 1
ATOM 1681 C CA . LEU A 1 221 ? -6.028 11.683 15.768 1.00 97.25 221 LEU A CA 1
ATOM 1682 C C . LEU A 1 221 ? -5.554 10.217 15.650 1.00 97.25 221 LEU A C 1
ATOM 1684 O O . LEU A 1 221 ? -6.033 9.402 16.441 1.00 97.25 221 LEU A O 1
ATOM 1688 N N . PRO A 1 222 ? -4.614 9.842 14.752 1.00 97.38 222 PRO A N 1
ATOM 1689 C CA . PRO A 1 222 ? -4.106 8.472 14.667 1.00 97.38 222 PRO A CA 1
ATOM 1690 C C . PRO A 1 222 ? -3.470 7.958 15.963 1.00 97.38 222 PRO A C 1
ATOM 1692 O O . PRO A 1 222 ? -3.555 6.764 16.248 1.00 97.38 222 PRO A O 1
ATOM 1695 N N . LEU A 1 223 ? -2.868 8.839 16.773 1.00 96.69 223 LEU A N 1
ATOM 1696 C CA . LEU A 1 223 ? -2.234 8.466 18.047 1.00 96.69 223 LEU A CA 1
ATOM 1697 C C . LEU A 1 223 ? -3.261 8.013 19.091 1.00 96.69 223 LEU A C 1
ATOM 1699 O O . LEU A 1 223 ? -2.935 7.281 20.022 1.00 96.69 223 LEU A O 1
ATOM 1703 N N . LEU A 1 224 ? -4.519 8.419 18.920 1.00 96.56 224 LEU A N 1
ATOM 1704 C CA . LEU A 1 224 ? -5.617 8.049 19.803 1.00 96.56 224 LEU A CA 1
ATOM 1705 C C . LEU A 1 224 ? -6.263 6.713 19.416 1.00 96.56 224 LEU A C 1
ATOM 1707 O O . LEU A 1 224 ? -7.131 6.245 20.150 1.00 96.56 224 LEU A O 1
ATOM 1711 N N . GLY A 1 225 ? -5.869 6.079 18.308 1.00 96.69 225 GLY A N 1
ATOM 1712 C CA . GLY A 1 225 ? -6.441 4.820 17.830 1.00 96.69 225 GLY A CA 1
ATOM 1713 C C . GLY A 1 225 ? -5.399 3.710 17.725 1.00 96.69 225 GLY A C 1
ATOM 1714 O O . GLY A 1 225 ? -4.471 3.855 16.939 1.00 96.69 225 GLY A O 1
ATOM 1715 N N . PRO A 1 226 ? -5.531 2.577 18.443 1.00 97.12 226 PRO A N 1
ATOM 1716 C CA . PRO A 1 226 ? -4.518 1.522 18.431 1.00 97.12 226 PRO A CA 1
ATOM 1717 C C . PRO A 1 226 ? -4.293 0.916 17.042 1.00 97.12 226 PRO A C 1
ATOM 1719 O O . PRO A 1 226 ? -3.207 0.417 16.780 1.00 97.12 226 PRO A O 1
ATOM 1722 N N . LEU A 1 227 ? -5.268 0.972 16.128 1.00 97.56 227 LEU A N 1
ATOM 1723 C CA . LEU A 1 227 ? -5.107 0.409 14.787 1.00 97.56 227 LEU A CA 1
ATOM 1724 C C . LEU A 1 227 ? -4.046 1.145 13.944 1.00 97.56 227 LEU A C 1
ATOM 1726 O O . LEU A 1 227 ? -3.528 0.561 12.995 1.00 97.56 227 LEU A O 1
ATOM 1730 N N . SER A 1 228 ? -3.647 2.368 14.324 1.00 98.12 228 SER A N 1
ATOM 1731 C CA . SER A 1 228 ? -2.505 3.062 13.708 1.00 98.12 228 SER A CA 1
ATOM 1732 C C . SER A 1 228 ? -1.180 2.319 13.898 1.00 98.12 228 SER A C 1
ATOM 1734 O O . SER A 1 228 ? -0.265 2.495 13.098 1.00 98.12 228 SER A O 1
ATOM 1736 N N . LEU A 1 229 ? -1.082 1.415 14.881 1.00 98.19 229 LEU A N 1
ATOM 1737 C CA . LEU A 1 229 ? 0.095 0.568 15.075 1.00 98.19 229 LEU A CA 1
ATOM 1738 C C . LEU A 1 229 ? 0.401 -0.321 13.866 1.00 98.19 229 LEU A C 1
ATOM 1740 O O . LEU A 1 229 ? 1.559 -0.668 13.662 1.00 98.19 229 LEU A O 1
ATOM 1744 N N . LEU A 1 230 ? -0.589 -0.653 13.033 1.00 98.38 230 LEU A N 1
ATOM 1745 C CA . LEU A 1 230 ? -0.363 -1.423 11.806 1.00 98.38 230 LEU A CA 1
ATOM 1746 C C . LEU A 1 230 ? 0.445 -0.640 10.758 1.00 98.38 230 LEU A C 1
ATOM 1748 O O . LEU A 1 230 ? 1.092 -1.254 9.915 1.00 98.38 230 LEU A O 1
ATOM 1752 N N . ALA A 1 231 ? 0.456 0.696 10.828 1.00 97.62 231 ALA A N 1
ATOM 1753 C CA . ALA A 1 231 ? 1.306 1.543 9.992 1.00 97.62 231 ALA A CA 1
ATOM 1754 C C . ALA A 1 231 ? 2.770 1.571 10.466 1.00 97.62 231 ALA A C 1
ATOM 1756 O O . ALA A 1 231 ? 3.660 1.909 9.686 1.00 97.62 231 ALA A O 1
ATOM 1757 N N . LEU A 1 232 ? 3.027 1.242 11.737 1.00 95.81 232 LEU A N 1
ATOM 1758 C CA . LEU A 1 232 ? 4.317 1.476 12.385 1.00 95.81 232 LEU A CA 1
ATOM 1759 C C . LEU A 1 232 ? 5.491 0.740 11.716 1.00 95.81 232 LEU A C 1
ATOM 1761 O O . LEU A 1 232 ? 6.509 1.392 11.495 1.00 95.81 232 LEU A O 1
ATOM 1765 N N . PRO A 1 233 ? 5.403 -0.553 11.344 1.00 93.69 233 PRO A N 1
ATOM 1766 C CA . PRO A 1 233 ? 6.550 -1.258 10.775 1.00 93.69 233 PRO A CA 1
ATOM 1767 C C . PRO A 1 233 ? 7.015 -0.651 9.450 1.00 93.69 233 PRO A C 1
ATOM 1769 O O . PRO A 1 233 ? 8.202 -0.400 9.264 1.00 93.69 233 PRO A O 1
ATOM 1772 N N . GLU A 1 234 ? 6.078 -0.361 8.544 1.00 92.75 234 GLU A N 1
ATOM 1773 C CA . GLU A 1 234 ? 6.395 0.262 7.257 1.00 92.75 234 GLU A CA 1
ATOM 1774 C C . GLU A 1 234 ? 6.873 1.707 7.442 1.00 92.75 234 GLU A C 1
ATOM 1776 O O . GLU A 1 234 ? 7.839 2.123 6.808 1.00 92.75 234 GLU A O 1
ATOM 1781 N N . LEU A 1 235 ? 6.284 2.453 8.382 1.00 94.06 235 LEU A N 1
ATOM 1782 C CA . LEU A 1 235 ? 6.754 3.793 8.721 1.00 94.06 235 LEU A CA 1
ATOM 1783 C C . LEU A 1 235 ? 8.200 3.780 9.240 1.00 94.06 235 LEU A C 1
ATOM 1785 O O . LEU A 1 235 ? 9.006 4.593 8.797 1.00 94.06 235 LEU A O 1
ATOM 1789 N N . LEU A 1 236 ? 8.555 2.845 10.127 1.00 90.94 236 LEU A N 1
ATOM 1790 C CA . LEU A 1 236 ? 9.915 2.708 10.657 1.00 90.94 236 LEU A CA 1
ATOM 1791 C C . LEU A 1 236 ? 10.919 2.387 9.550 1.00 90.94 236 LEU A C 1
ATOM 1793 O O . LEU A 1 236 ? 11.963 3.033 9.472 1.00 90.94 236 LEU A O 1
ATOM 1797 N N . VAL A 1 237 ? 10.589 1.453 8.655 1.00 88.06 237 VAL A N 1
ATOM 1798 C CA . VAL A 1 237 ? 11.421 1.152 7.480 1.00 88.06 237 VAL A CA 1
ATOM 1799 C C . VAL A 1 237 ? 11.591 2.408 6.623 1.00 88.06 237 VAL A C 1
ATOM 1801 O O . VAL A 1 237 ? 12.715 2.796 6.301 1.00 88.06 237 VAL A O 1
ATOM 1804 N N . ASN A 1 238 ? 10.503 3.119 6.325 1.00 91.19 238 ASN A N 1
ATOM 1805 C CA . ASN A 1 238 ? 10.564 4.309 5.480 1.00 91.19 238 ASN A CA 1
ATOM 1806 C C . ASN A 1 238 ? 11.374 5.447 6.101 1.00 91.19 238 ASN A C 1
ATOM 1808 O O . ASN A 1 238 ? 11.943 6.259 5.376 1.00 91.19 238 ASN A O 1
ATOM 1812 N N . MET A 1 239 ? 11.442 5.521 7.427 1.00 89.56 239 MET A N 1
ATOM 1813 C CA . MET A 1 239 ? 12.196 6.546 8.146 1.00 89.56 239 MET A CA 1
ATOM 1814 C C . MET A 1 239 ? 13.683 6.199 8.316 1.00 89.56 239 MET A C 1
ATOM 1816 O O . MET A 1 239 ? 14.484 7.094 8.564 1.00 89.56 239 MET A O 1
ATOM 1820 N N . THR A 1 240 ? 14.074 4.932 8.171 1.00 84.94 240 THR A N 1
ATOM 1821 C CA . THR A 1 240 ? 15.427 4.460 8.524 1.00 84.94 240 THR A CA 1
ATOM 1822 C C . THR A 1 240 ? 16.273 4.036 7.324 1.00 84.94 240 THR A C 1
ATOM 1824 O O . THR A 1 240 ? 17.503 4.110 7.381 1.00 84.94 240 THR A O 1
ATOM 1827 N N . VAL A 1 241 ? 15.642 3.633 6.219 1.00 81.31 241 VAL A N 1
ATOM 1828 C CA . VAL A 1 241 ? 16.336 3.185 5.002 1.00 81.31 241 VAL A CA 1
ATOM 1829 C C . VAL A 1 241 ? 17.031 4.346 4.297 1.00 81.31 241 VAL A C 1
ATOM 1831 O O . VAL A 1 241 ? 16.423 5.387 4.070 1.00 81.31 241 VAL A O 1
ATOM 1834 N N . ALA A 1 242 ? 18.286 4.154 3.876 1.00 74.50 242 ALA A N 1
ATOM 1835 C CA . ALA A 1 242 ? 19.104 5.194 3.243 1.00 74.50 242 ALA A CA 1
ATOM 1836 C C . ALA A 1 242 ? 18.497 5.743 1.936 1.00 74.50 242 ALA A C 1
ATOM 1838 O O . ALA A 1 242 ? 18.557 6.944 1.673 1.00 74.50 242 ALA A O 1
ATOM 1839 N N . SER A 1 243 ? 17.855 4.888 1.135 1.00 79.81 243 SER A N 1
ATOM 1840 C CA . SER A 1 243 ? 17.213 5.301 -0.117 1.00 79.81 243 SER A CA 1
ATOM 1841 C C . SER A 1 243 ? 16.083 6.308 0.125 1.00 79.81 243 SER A C 1
ATOM 1843 O O . SER A 1 243 ? 15.147 6.058 0.891 1.00 79.81 243 SER A O 1
ATOM 1845 N N . GLY A 1 244 ? 16.139 7.447 -0.571 1.00 81.50 244 GLY A N 1
ATOM 1846 C CA . GLY A 1 244 ? 15.082 8.465 -0.547 1.00 81.50 244 GLY A CA 1
ATOM 1847 C C . GLY A 1 244 ? 13.771 8.007 -1.196 1.00 81.50 244 GLY A C 1
ATOM 1848 O O . GLY A 1 244 ? 12.736 8.623 -0.981 1.00 81.50 244 GLY A O 1
ATOM 1849 N N . SER A 1 245 ? 13.773 6.896 -1.942 1.00 84.12 245 SER A N 1
ATOM 1850 C CA . SER A 1 245 ? 12.562 6.387 -2.609 1.00 84.12 245 SER A CA 1
ATOM 1851 C C . SER A 1 245 ? 11.460 5.976 -1.624 1.00 84.12 245 SER A C 1
ATOM 1853 O O . SER A 1 245 ? 10.286 6.003 -1.975 1.00 84.12 245 SER A O 1
ATOM 1855 N N . PHE A 1 246 ? 11.821 5.631 -0.384 1.00 87.69 246 PHE A N 1
ATOM 1856 C CA . PHE A 1 246 ? 10.874 5.200 0.650 1.00 87.69 246 PHE A CA 1
ATOM 1857 C C . PHE A 1 246 ? 10.093 6.357 1.296 1.00 87.69 246 PHE A C 1
ATOM 1859 O O . PHE A 1 246 ? 9.085 6.121 1.952 1.00 87.69 246 PHE A O 1
ATOM 1866 N N . THR A 1 247 ? 10.531 7.606 1.109 1.00 89.88 247 THR A N 1
ATOM 1867 C CA . THR A 1 247 ? 9.825 8.812 1.587 1.00 89.88 247 THR A CA 1
ATOM 1868 C C . THR A 1 247 ? 9.086 9.550 0.478 1.00 89.88 247 THR A C 1
ATOM 1870 O O . THR A 1 247 ? 8.485 10.604 0.709 1.00 89.88 247 THR A O 1
ATOM 1873 N N . VAL A 1 248 ? 9.102 9.012 -0.741 1.00 88.75 248 VAL A N 1
ATOM 1874 C CA . VAL A 1 248 ? 8.301 9.537 -1.841 1.00 88.75 248 VAL A CA 1
ATOM 1875 C C . VAL A 1 248 ? 6.864 9.069 -1.640 1.00 88.75 248 VAL A C 1
ATOM 1877 O O . VAL A 1 248 ? 6.533 7.918 -1.894 1.00 88.75 248 VAL A O 1
ATOM 1880 N N . LEU A 1 249 ? 6.002 9.979 -1.183 1.00 86.88 249 LEU A N 1
ATOM 1881 C CA . LEU A 1 249 ? 4.631 9.662 -0.762 1.00 86.88 249 LEU A CA 1
ATOM 1882 C C . LEU A 1 249 ? 3.795 8.960 -1.842 1.00 86.88 249 LEU A C 1
ATOM 1884 O O . LEU A 1 249 ? 2.931 8.157 -1.513 1.00 86.88 249 LEU A O 1
ATOM 1888 N N . HIS A 1 250 ? 4.046 9.268 -3.119 1.00 85.44 250 HIS A N 1
ATOM 1889 C CA . HIS A 1 250 ? 3.320 8.663 -4.233 1.00 85.44 250 HIS A CA 1
ATOM 1890 C C . HIS A 1 250 ? 3.857 7.291 -4.655 1.00 85.44 250 HIS A C 1
ATOM 1892 O O . HIS A 1 250 ? 3.293 6.657 -5.545 1.00 85.44 250 HIS A O 1
ATOM 1898 N N . TYR A 1 251 ? 4.947 6.814 -4.050 1.00 88.00 251 TYR A N 1
ATOM 1899 C CA . TYR A 1 251 ? 5.425 5.449 -4.238 1.00 88.00 251 TYR A CA 1
ATOM 1900 C C . TYR A 1 251 ? 4.659 4.488 -3.325 1.00 88.00 251 TYR A C 1
ATOM 1902 O O . TYR A 1 251 ? 4.036 4.866 -2.337 1.00 88.00 251 TYR A O 1
ATOM 1910 N N . HIS A 1 252 ? 4.693 3.206 -3.666 1.00 86.94 252 HIS A N 1
ATOM 1911 C CA . HIS A 1 252 ? 3.899 2.168 -3.008 1.00 86.94 252 HIS A CA 1
ATOM 1912 C C . HIS A 1 252 ? 4.312 1.857 -1.558 1.00 86.94 252 HIS A C 1
ATOM 1914 O O . HIS A 1 252 ? 3.629 1.086 -0.890 1.00 86.94 252 HIS A O 1
ATOM 1920 N N . PHE A 1 253 ? 5.411 2.436 -1.065 1.00 89.50 253 PHE A N 1
ATOM 1921 C CA . PHE A 1 253 ? 5.933 2.221 0.290 1.00 89.50 253 PHE A CA 1
ATOM 1922 C C . PHE A 1 253 ? 5.098 2.891 1.387 1.00 89.50 253 PHE A C 1
ATOM 1924 O O . PHE A 1 253 ? 5.340 2.662 2.561 1.00 89.50 253 PHE A O 1
ATOM 1931 N N . SER A 1 254 ? 4.141 3.752 1.044 1.00 93.44 254 SER A N 1
ATOM 1932 C CA . SER A 1 254 ? 3.321 4.470 2.034 1.00 93.44 254 SER A CA 1
ATOM 1933 C C . SER A 1 254 ? 1.873 3.981 2.072 1.00 93.44 254 SER A C 1
ATOM 1935 O O . SER A 1 254 ? 1.037 4.568 2.761 1.00 93.44 254 SER A O 1
ATOM 1937 N N . LEU A 1 255 ? 1.563 2.915 1.333 1.00 93.06 255 LEU A N 1
ATOM 1938 C CA . LEU A 1 255 ? 0.200 2.446 1.126 1.00 93.06 255 LEU A CA 1
ATOM 1939 C C . LEU A 1 255 ? -0.458 1.971 2.432 1.00 93.06 255 LEU A C 1
ATOM 1941 O O . LEU A 1 255 ? -1.526 2.463 2.795 1.00 93.06 255 LEU A O 1
ATOM 1945 N N . THR A 1 256 ? 0.197 1.066 3.168 1.00 95.56 256 THR A N 1
ATOM 1946 C CA . THR A 1 256 ? -0.305 0.559 4.461 1.00 95.56 256 THR A CA 1
ATOM 1947 C C . THR A 1 256 ? -0.327 1.678 5.496 1.00 95.56 256 THR A C 1
ATOM 1949 O O . THR A 1 256 ? -1.280 1.795 6.266 1.00 95.56 256 THR A O 1
ATOM 1952 N N . VAL A 1 257 ? 0.694 2.545 5.466 1.00 97.19 257 VAL A N 1
ATOM 1953 C CA . VAL A 1 257 ? 0.810 3.710 6.351 1.00 97.19 257 VAL A CA 1
ATOM 1954 C C . VAL A 1 257 ? -0.424 4.604 6.237 1.00 97.19 257 VAL A C 1
ATOM 1956 O O . VAL A 1 257 ? -1.084 4.857 7.241 1.00 97.19 257 VAL A O 1
ATOM 1959 N N . GLY A 1 258 ? -0.784 5.034 5.025 1.00 96.81 258 GLY A N 1
ATOM 1960 C CA . GLY A 1 258 ? -1.924 5.927 4.816 1.00 96.81 258 GLY A CA 1
ATOM 1961 C C . GLY A 1 258 ? -3.250 5.335 5.294 1.00 96.81 258 GLY A C 1
ATOM 1962 O O . GLY A 1 258 ? -3.988 5.986 6.034 1.00 96.81 258 GLY A O 1
ATOM 1963 N N . VAL A 1 259 ? -3.530 4.077 4.937 1.00 98.06 259 VAL A N 1
ATOM 1964 C CA . VAL A 1 259 ? -4.782 3.406 5.321 1.00 98.06 259 VAL A CA 1
ATOM 1965 C C . VAL A 1 259 ? -4.913 3.297 6.839 1.00 98.06 259 VAL A C 1
ATOM 1967 O O . VAL A 1 259 ? -5.934 3.691 7.405 1.00 98.06 259 VAL A O 1
ATOM 1970 N N . PHE A 1 260 ? -3.888 2.783 7.521 1.00 98.50 260 PHE A N 1
ATOM 1971 C CA . PHE A 1 260 ? -3.993 2.506 8.953 1.00 98.50 260 PHE A CA 1
ATOM 1972 C C . PHE A 1 260 ? -3.838 3.746 9.832 1.00 98.50 260 PHE A C 1
ATOM 1974 O O . PHE A 1 260 ? -4.417 3.774 10.919 1.00 98.50 260 PHE A O 1
ATOM 1981 N N . LEU A 1 261 ? -3.172 4.807 9.361 1.00 98.62 261 LEU A N 1
ATOM 1982 C CA . LEU A 1 261 ? -3.233 6.107 10.033 1.00 98.62 261 LEU A CA 1
ATOM 1983 C C . LEU A 1 261 ? -4.654 6.687 9.995 1.00 98.62 261 LEU A C 1
ATOM 1985 O O . LEU A 1 261 ? -5.154 7.104 11.038 1.00 98.62 261 LEU A O 1
ATOM 1989 N N . VAL A 1 262 ? -5.341 6.650 8.847 1.00 98.75 262 VAL A N 1
ATOM 1990 C CA . VAL A 1 262 ? -6.726 7.146 8.733 1.00 98.75 262 VAL A CA 1
ATOM 1991 C C . VAL A 1 262 ? -7.698 6.300 9.562 1.00 98.75 262 VAL A C 1
ATOM 1993 O O . VAL A 1 262 ? -8.549 6.846 10.266 1.00 98.75 262 VAL A O 1
ATOM 1996 N N . LEU A 1 263 ? -7.570 4.970 9.549 1.00 98.75 263 LEU A N 1
ATOM 1997 C CA . LEU A 1 263 ? -8.415 4.110 10.386 1.00 98.75 263 LEU A CA 1
ATOM 1998 C C . LEU A 1 263 ? -8.129 4.295 11.886 1.00 98.75 263 LEU A C 1
ATOM 2000 O O . LEU A 1 263 ? -9.061 4.307 12.692 1.00 98.75 263 LEU A O 1
ATOM 2004 N N . GLY A 1 264 ? -6.864 4.498 12.267 1.00 98.44 264 GLY A N 1
ATOM 2005 C CA . GLY A 1 264 ? -6.494 4.909 13.621 1.00 98.44 264 GLY A CA 1
ATOM 2006 C C . GLY A 1 264 ? -7.117 6.255 13.999 1.00 98.44 264 GLY A C 1
ATOM 2007 O O . GLY A 1 264 ? -7.672 6.393 15.087 1.00 98.44 264 GLY A O 1
ATOM 2008 N N . ALA A 1 265 ? -7.127 7.224 13.081 1.00 98.69 265 ALA A N 1
ATOM 2009 C CA . ALA A 1 265 ? -7.781 8.510 13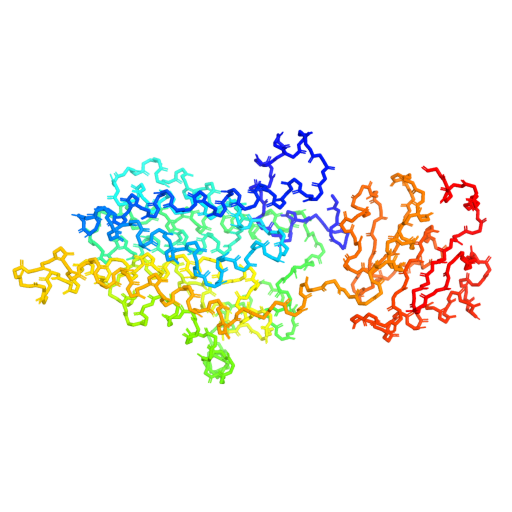.296 1.00 98.69 265 ALA A CA 1
ATOM 2010 C C . ALA A 1 265 ? -9.289 8.367 13.503 1.00 98.69 265 ALA A C 1
ATOM 2012 O O . ALA A 1 265 ? -9.837 9.014 14.389 1.00 98.69 265 ALA A O 1
ATOM 2013 N N . ALA A 1 266 ? -9.960 7.474 12.773 1.00 98.62 266 ALA A N 1
ATOM 2014 C CA . ALA A 1 266 ? -11.380 7.191 12.978 1.00 98.62 266 ALA A CA 1
ATOM 2015 C C . ALA A 1 266 ? -11.672 6.623 14.380 1.00 98.62 266 ALA A C 1
ATOM 2017 O O . ALA A 1 266 ? -12.633 7.044 15.029 1.00 98.62 266 ALA A O 1
ATOM 2018 N N . GLN A 1 267 ? -10.820 5.725 14.895 1.00 98.00 267 GLN A N 1
ATOM 2019 C CA . GLN A 1 267 ? -10.894 5.287 16.297 1.00 98.00 267 GLN A CA 1
ATOM 2020 C C . GLN A 1 267 ? -10.663 6.458 17.265 1.00 98.00 267 GLN A C 1
ATOM 2022 O O . GLN A 1 267 ? -11.374 6.587 18.266 1.00 98.00 267 GLN A O 1
ATOM 2027 N N . GLY A 1 268 ? -9.699 7.326 16.949 1.00 97.75 268 GLY A N 1
ATOM 2028 C CA . GLY A 1 268 ? -9.395 8.538 17.703 1.00 97.75 268 GLY A CA 1
ATOM 2029 C C . GLY A 1 268 ? -10.568 9.514 17.779 1.00 97.75 268 GLY A C 1
ATOM 2030 O O . GLY A 1 268 ? -10.896 9.973 18.869 1.00 97.75 268 GLY A O 1
ATOM 2031 N N . ILE A 1 269 ? -11.260 9.762 16.663 1.00 98.19 269 ILE A N 1
ATOM 2032 C CA . ILE A 1 269 ? -12.477 10.587 16.597 1.00 98.19 269 ILE A CA 1
ATOM 2033 C C . ILE A 1 269 ? -13.561 10.003 17.504 1.00 98.19 269 ILE A C 1
ATOM 2035 O O . ILE A 1 269 ? -14.182 10.737 18.274 1.00 98.19 269 ILE A O 1
ATOM 2039 N N . GLY A 1 270 ? -13.769 8.682 17.449 1.00 96.62 270 GLY A N 1
ATOM 2040 C CA . GLY A 1 270 ? -14.730 7.992 18.307 1.00 96.62 270 GLY A CA 1
ATOM 2041 C C . GLY A 1 270 ? -14.479 8.268 19.791 1.00 96.62 270 GLY A C 1
ATOM 2042 O O . GLY A 1 270 ? -15.404 8.675 20.493 1.00 96.62 270 GLY A O 1
ATOM 2043 N N . ARG A 1 271 ? -13.224 8.124 20.239 1.00 95.19 271 ARG A N 1
ATOM 2044 C CA . ARG A 1 271 ? -12.802 8.372 21.631 1.00 95.19 271 ARG A CA 1
ATOM 2045 C C . ARG A 1 271 ? -12.882 9.848 22.015 1.00 95.19 271 ARG A C 1
ATOM 2047 O O . ARG A 1 271 ? -13.486 10.184 23.032 1.00 95.19 271 ARG A O 1
ATOM 2054 N N . LEU A 1 272 ? -12.337 10.733 21.183 1.00 95.12 272 LEU A N 1
ATOM 2055 C CA . LEU A 1 272 ? -12.298 12.169 21.445 1.00 95.12 27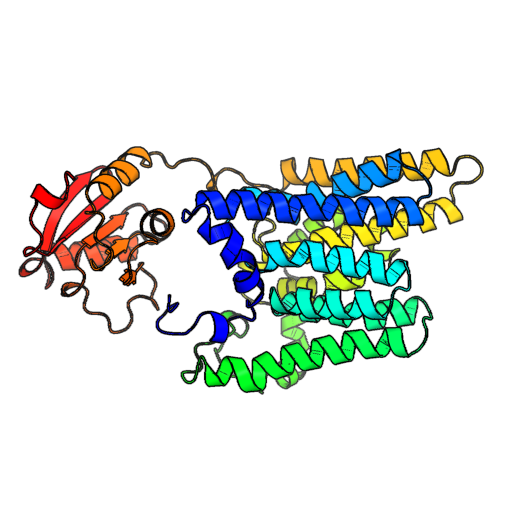2 LEU A CA 1
ATOM 2056 C C . LEU A 1 272 ? -13.710 12.750 21.577 1.00 95.12 272 LEU A C 1
ATOM 2058 O O . LEU A 1 272 ? -14.006 13.450 22.543 1.00 95.12 272 LEU A O 1
ATOM 2062 N N . CYS A 1 273 ? -14.614 12.396 20.660 1.00 95.00 273 CYS A N 1
ATOM 2063 C CA . CYS A 1 273 ? -15.999 12.840 20.746 1.00 95.00 273 CYS A CA 1
ATOM 2064 C C . CYS A 1 273 ? -16.721 12.243 21.962 1.00 95.00 273 CYS A C 1
ATOM 2066 O O . CYS A 1 273 ? -17.570 12.919 22.526 1.00 95.00 273 CYS A O 1
ATOM 2068 N N . THR A 1 274 ? -16.399 11.029 22.427 1.00 91.25 274 THR A N 1
ATOM 2069 C CA . THR A 1 274 ? -16.983 10.532 23.690 1.00 91.25 274 THR A CA 1
ATOM 2070 C C . THR A 1 274 ? -16.467 11.266 24.925 1.00 91.25 274 THR A C 1
ATOM 2072 O O . THR A 1 274 ? -17.220 11.421 25.878 1.00 91.25 274 THR A O 1
ATOM 2075 N N . TRP A 1 275 ? -15.220 11.743 24.913 1.00 92.31 275 TRP A N 1
ATOM 2076 C CA . TRP A 1 275 ? -14.653 12.504 26.028 1.00 92.31 275 TRP A CA 1
ATOM 2077 C C . TRP A 1 275 ? -15.175 13.945 26.091 1.00 92.31 275 TRP A C 1
ATOM 2079 O O . TRP A 1 275 ? -15.399 14.454 27.183 1.00 92.31 275 TRP A O 1
ATOM 2089 N N . PHE A 1 276 ? -15.400 14.589 24.938 1.00 88.75 276 PHE A N 1
ATOM 2090 C CA . PHE A 1 276 ? -15.679 16.034 24.870 1.00 88.75 276 PHE A CA 1
ATOM 2091 C C . PHE A 1 276 ? -16.981 16.425 24.150 1.00 88.75 276 PHE A C 1
ATOM 2093 O O . PHE A 1 276 ? -17.380 17.584 24.186 1.00 88.75 276 PHE A O 1
ATOM 2100 N N . GLY A 1 277 ? -17.663 15.497 23.476 1.00 74.50 277 GLY A N 1
ATOM 2101 C CA . GLY A 1 277 ? -18.764 15.799 22.549 1.00 74.50 277 GLY A CA 1
ATOM 2102 C C . GLY A 1 277 ? -20.098 16.185 23.194 1.00 74.50 277 GLY A C 1
ATOM 2103 O O . GLY A 1 277 ? -21.006 16.617 22.480 1.00 74.50 277 GLY A O 1
ATOM 2104 N N . GLY A 1 278 ? -20.233 16.048 24.519 1.00 80.12 278 GLY A N 1
ATOM 2105 C CA . GLY A 1 278 ? -21.427 16.446 25.270 1.00 80.12 278 GLY A CA 1
ATOM 2106 C C . GLY A 1 278 ? -22.735 15.959 24.627 1.00 80.12 278 GLY A C 1
ATOM 2107 O O . GLY A 1 278 ? -22.859 14.801 24.235 1.00 80.12 278 GLY A O 1
ATOM 2108 N N . ARG A 1 279 ? -23.716 16.862 24.479 1.00 81.94 279 ARG A N 1
ATOM 2109 C CA . ARG A 1 279 ? -25.035 16.559 23.881 1.00 81.94 279 ARG A CA 1
ATOM 2110 C C . ARG A 1 279 ? -25.004 16.411 22.349 1.00 81.94 279 ARG A C 1
ATOM 2112 O O . ARG A 1 279 ? -25.936 15.850 21.786 1.00 81.94 279 ARG A O 1
ATOM 2119 N N . ASN A 1 280 ? -23.936 16.852 21.676 1.00 90.06 280 ASN A N 1
ATOM 2120 C CA . ASN A 1 280 ? -23.845 16.954 20.211 1.00 90.06 280 ASN A CA 1
ATOM 2121 C C . ASN A 1 280 ? -22.878 15.924 19.598 1.00 90.06 280 ASN A C 1
ATOM 2123 O O . ASN A 1 280 ? -22.172 16.202 18.626 1.00 90.06 280 ASN A O 1
ATOM 2127 N N . LEU A 1 281 ? -22.850 14.710 20.151 1.00 93.56 281 LEU A N 1
ATOM 2128 C CA . LEU A 1 281 ? -21.913 13.650 19.769 1.00 93.56 281 LEU A CA 1
ATOM 2129 C C . LEU A 1 281 ? -21.948 13.312 18.266 1.00 93.56 281 LEU A C 1
ATOM 2131 O O . LEU A 1 281 ? -20.900 13.115 17.653 1.00 93.56 281 LEU A O 1
ATOM 2135 N N . ALA A 1 282 ? -23.139 13.281 17.664 1.00 93.88 282 ALA A N 1
ATOM 2136 C CA . ALA A 1 282 ? -23.322 13.028 16.235 1.00 93.88 282 ALA A CA 1
ATOM 2137 C C . ALA A 1 282 ? -22.653 14.107 15.364 1.00 93.88 282 ALA A C 1
ATOM 2139 O O . ALA A 1 282 ? -21.887 13.776 14.459 1.00 93.88 282 ALA A O 1
ATOM 2140 N N . LEU A 1 283 ? -22.873 15.387 15.691 1.00 94.69 283 LEU A N 1
ATOM 2141 C CA . LEU A 1 283 ? -22.270 16.524 14.989 1.00 94.69 283 LEU A CA 1
ATOM 2142 C C . LEU A 1 283 ? -20.750 16.566 15.177 1.00 94.69 283 LEU A C 1
ATOM 2144 O O . LEU A 1 283 ? -20.037 16.803 14.208 1.00 94.69 283 LEU A O 1
ATOM 2148 N N . CYS A 1 284 ? -20.241 16.266 16.379 1.00 95.81 284 CYS A N 1
ATOM 2149 C CA . CYS A 1 284 ? -18.799 16.148 16.632 1.00 95.81 284 CYS A CA 1
ATOM 2150 C C . CYS A 1 284 ? -18.157 15.098 15.715 1.00 95.81 284 CYS A C 1
ATOM 2152 O O . CYS A 1 284 ? -17.169 15.372 15.032 1.00 95.81 284 CYS A O 1
ATOM 2154 N N . ARG A 1 285 ? -18.746 13.896 15.662 1.00 97.12 285 ARG A N 1
ATOM 2155 C CA . ARG A 1 285 ? -18.233 12.789 14.845 1.00 97.12 285 ARG A CA 1
ATOM 2156 C C . ARG A 1 285 ? -18.291 13.114 13.359 1.00 97.12 285 ARG A C 1
ATOM 2158 O O . ARG A 1 285 ? -17.330 12.828 12.647 1.00 97.12 285 ARG A O 1
ATOM 2165 N N . LEU A 1 286 ? -19.385 13.721 12.902 1.00 97.88 286 LEU A N 1
ATOM 2166 C CA . LEU A 1 286 ? -19.538 14.155 11.518 1.00 97.88 286 LEU A CA 1
ATOM 2167 C C . LEU A 1 286 ? -18.516 15.244 11.158 1.00 97.88 286 LEU A C 1
ATOM 2169 O O . LEU A 1 286 ? -17.813 15.098 10.164 1.00 97.88 286 LEU A O 1
ATOM 2173 N N . GLY A 1 287 ? -18.382 16.281 11.989 1.00 97.50 287 GLY A N 1
ATOM 2174 C CA . GLY A 1 287 ? -17.469 17.403 11.766 1.00 97.50 287 GLY A CA 1
ATOM 2175 C C . GLY A 1 287 ? -16.000 16.984 11.732 1.00 97.50 287 GLY A C 1
ATOM 2176 O O . GLY A 1 287 ? -15.291 17.324 10.788 1.00 97.50 287 GLY A O 1
ATOM 2177 N N . LEU A 1 288 ? -15.545 16.178 12.698 1.00 97.81 288 LEU A N 1
ATOM 2178 C CA . LEU A 1 288 ? -14.164 15.680 12.708 1.00 97.81 288 LEU A CA 1
ATOM 2179 C C . LEU A 1 288 ? -13.880 14.699 11.565 1.00 97.81 288 LEU A C 1
ATOM 2181 O O . LEU A 1 288 ? -12.785 14.720 11.007 1.00 97.81 288 LEU A O 1
ATOM 2185 N N . SER A 1 289 ? -14.853 13.867 11.179 1.00 98.56 289 SER A N 1
ATOM 2186 C CA . SER A 1 289 ? -14.694 12.983 10.013 1.00 98.56 289 SER A CA 1
ATOM 2187 C C . SER A 1 289 ? -14.672 13.779 8.706 1.00 98.56 289 SER A C 1
ATOM 2189 O O . SER A 1 289 ? -13.921 13.441 7.796 1.00 98.56 289 SER A O 1
ATOM 2191 N N . GLY A 1 290 ? -15.444 14.868 8.626 1.00 98.56 290 GLY A N 1
ATOM 2192 C CA . GLY A 1 290 ? -15.404 15.821 7.518 1.00 98.56 290 GLY A CA 1
ATOM 2193 C C . GLY A 1 290 ? -14.057 16.525 7.411 1.00 98.56 290 GLY A C 1
ATOM 2194 O O . GLY A 1 290 ? -13.490 16.576 6.324 1.00 98.56 290 GLY A O 1
ATOM 2195 N N . LEU A 1 291 ? -13.497 16.981 8.536 1.00 98.31 291 LEU A N 1
ATOM 2196 C CA . LEU A 1 291 ? -12.145 17.538 8.584 1.00 98.31 291 LEU A CA 1
ATOM 2197 C C . LEU A 1 291 ? -11.096 16.511 8.137 1.00 98.31 291 LEU A C 1
ATOM 2199 O O . LEU A 1 291 ? -10.230 16.839 7.333 1.00 98.31 291 LEU A O 1
ATOM 2203 N N . LEU A 1 292 ? -11.187 15.263 8.607 1.00 98.62 292 LEU A N 1
ATOM 2204 C CA . LEU A 1 292 ? -10.286 14.182 8.200 1.00 98.62 292 LEU A CA 1
ATOM 2205 C C . LEU A 1 292 ? -10.336 13.933 6.682 1.00 98.62 292 LEU A C 1
ATOM 2207 O O . LEU A 1 292 ? -9.291 13.858 6.039 1.00 98.62 292 LEU A O 1
ATOM 2211 N N . ALA A 1 293 ? -11.536 13.860 6.098 1.00 98.56 293 ALA A N 1
ATOM 2212 C CA . ALA A 1 293 ? -11.709 13.726 4.652 1.00 98.56 293 ALA A CA 1
ATOM 2213 C C . ALA A 1 293 ? -11.157 14.940 3.890 1.00 98.56 293 ALA A C 1
ATOM 2215 O O . ALA A 1 293 ? -10.455 14.772 2.893 1.00 98.56 293 ALA A O 1
ATOM 2216 N N . ALA A 1 294 ? -11.414 16.155 4.381 1.00 98.25 294 ALA A N 1
ATOM 2217 C CA . ALA A 1 294 ? -10.901 17.383 3.786 1.00 98.25 294 ALA A CA 1
ATOM 2218 C C . ALA A 1 294 ? -9.366 17.436 3.808 1.00 98.25 294 ALA A C 1
ATOM 2220 O O . ALA A 1 294 ? -8.765 17.796 2.800 1.00 98.25 294 ALA A O 1
ATOM 2221 N N . LEU A 1 295 ? -8.723 17.027 4.907 1.00 97.75 295 LEU A N 1
ATOM 2222 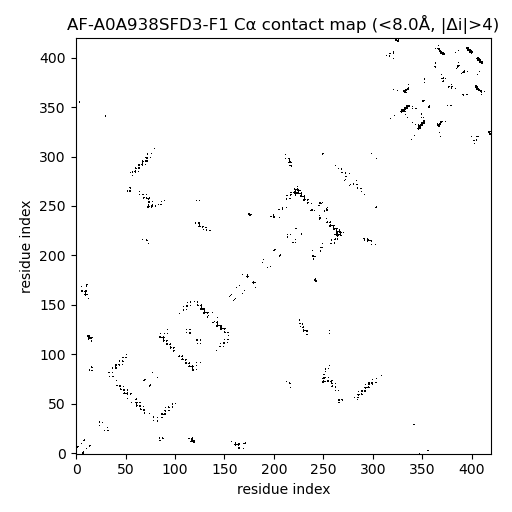C CA . LEU A 1 295 ? -7.262 16.955 5.019 1.00 97.75 295 LEU A CA 1
ATOM 2223 C C . LEU A 1 295 ? -6.658 15.920 4.064 1.00 97.75 295 LEU A C 1
ATOM 2225 O O . LEU A 1 295 ? -5.653 16.209 3.414 1.00 97.75 295 LEU A O 1
ATOM 2229 N N . ALA A 1 296 ? -7.281 14.746 3.929 1.00 97.19 296 ALA A N 1
ATOM 2230 C CA . ALA A 1 296 ? -6.851 13.729 2.972 1.00 97.19 296 ALA A CA 1
ATOM 2231 C C . ALA A 1 296 ? -6.926 14.252 1.524 1.00 97.19 296 ALA A C 1
ATOM 2233 O O . ALA A 1 296 ? -5.957 14.144 0.771 1.00 97.19 296 ALA A O 1
ATOM 2234 N N . VAL A 1 297 ? -8.040 14.894 1.150 1.00 96.94 297 VAL A N 1
ATOM 2235 C CA . VAL A 1 297 ? -8.234 15.485 -0.185 1.00 96.94 297 VAL A CA 1
ATOM 2236 C C . VAL A 1 297 ? -7.257 16.635 -0.433 1.00 96.94 297 VAL A C 1
ATOM 2238 O O . VAL A 1 297 ? -6.531 16.607 -1.428 1.00 96.94 297 VAL A O 1
ATOM 2241 N N . ALA A 1 298 ? -7.185 17.608 0.480 1.00 96.25 298 ALA A N 1
ATOM 2242 C CA . ALA A 1 298 ? -6.263 18.740 0.394 1.00 96.25 298 ALA A CA 1
ATOM 2243 C C . ALA A 1 298 ? -4.811 18.265 0.278 1.00 96.25 298 ALA A C 1
ATOM 2245 O O . ALA A 1 298 ? -4.021 18.829 -0.476 1.00 96.25 298 ALA A O 1
ATOM 2246 N N . GLY A 1 299 ? -4.477 17.168 0.951 1.00 94.25 299 GLY A N 1
ATOM 2247 C CA . GLY A 1 299 ? -3.174 16.546 0.862 1.00 94.25 299 GLY A CA 1
ATOM 2248 C C . GLY A 1 299 ? -2.723 16.176 -0.546 1.00 94.25 299 GLY A C 1
ATOM 2249 O O . GLY A 1 299 ? -1.544 16.306 -0.870 1.00 94.25 299 GLY A O 1
ATOM 2250 N N . ASN A 1 300 ? -3.644 15.768 -1.420 1.00 92.69 300 ASN A N 1
ATOM 2251 C CA . ASN A 1 300 ? -3.297 15.507 -2.815 1.00 92.69 300 ASN A CA 1
ATOM 2252 C C . ASN A 1 300 ? -2.931 16.798 -3.541 1.00 92.69 300 ASN A C 1
ATOM 2254 O O . ASN A 1 300 ? -1.964 16.809 -4.291 1.00 92.69 300 ASN A O 1
ATOM 2258 N N . LEU A 1 301 ? -3.644 17.894 -3.277 1.00 90.31 301 LEU A N 1
ATOM 2259 C CA . LEU A 1 301 ? -3.366 19.188 -3.905 1.00 90.31 301 LEU A CA 1
ATOM 2260 C C . LEU A 1 301 ? -1.967 19.706 -3.551 1.00 90.31 301 LEU A C 1
ATOM 2262 O O . LEU A 1 301 ? -1.292 20.281 -4.400 1.00 90.31 301 LEU A O 1
ATOM 2266 N N . PHE A 1 302 ? -1.522 19.485 -2.311 1.00 90.31 302 PHE A N 1
ATOM 2267 C CA . PHE A 1 302 ? -0.230 19.982 -1.837 1.00 90.31 302 PHE A CA 1
ATOM 2268 C C . PHE A 1 302 ? 0.939 19.022 -2.069 1.00 90.31 302 PHE A C 1
ATOM 2270 O O . PHE A 1 302 ? 2.073 19.475 -2.228 1.00 90.31 302 PHE A O 1
ATOM 2277 N N . TRP A 1 303 ? 0.710 17.706 -2.024 1.00 89.50 303 TRP A N 1
ATOM 2278 C CA . TRP A 1 303 ? 1.802 16.726 -1.951 1.00 89.50 303 TRP A CA 1
ATOM 2279 C C . TRP A 1 303 ? 1.881 15.777 -3.148 1.00 89.50 303 TRP A C 1
ATOM 2281 O O . TRP A 1 303 ? 2.912 15.117 -3.306 1.00 89.50 303 TRP A O 1
ATOM 2291 N N . LEU A 1 304 ? 0.845 15.704 -3.990 1.00 85.94 304 LEU A N 1
ATOM 2292 C CA . LEU A 1 304 ? 0.871 14.898 -5.207 1.00 85.94 304 LEU A CA 1
ATOM 2293 C C . LEU A 1 304 ? 1.388 15.731 -6.384 1.00 85.94 304 LEU A C 1
ATOM 2295 O O . LEU A 1 304 ? 0.671 16.535 -6.973 1.00 85.94 304 LEU A O 1
ATOM 2299 N N . ASP A 1 305 ? 2.646 15.507 -6.755 1.00 84.44 305 ASP A N 1
ATOM 2300 C CA . ASP A 1 305 ? 3.211 16.086 -7.970 1.00 84.44 305 ASP A CA 1
ATOM 2301 C C . ASP A 1 305 ? 2.817 15.249 -9.192 1.00 84.44 305 ASP A C 1
ATOM 2303 O O . ASP A 1 305 ? 3.303 14.133 -9.377 1.00 84.44 305 ASP A O 1
ATOM 2307 N N . LEU A 1 306 ? 1.941 15.798 -10.037 1.00 84.06 306 LEU A N 1
ATOM 2308 C CA . LEU A 1 306 ? 1.483 15.132 -11.257 1.00 84.06 306 LEU A CA 1
ATOM 2309 C C . LEU A 1 306 ? 2.399 15.354 -12.470 1.00 84.06 306 LEU A C 1
ATOM 2311 O O . LEU A 1 306 ? 2.196 14.726 -13.510 1.00 84.06 306 LEU A O 1
ATOM 2315 N N . ARG A 1 307 ? 3.405 16.236 -12.377 1.00 85.19 307 ARG A N 1
ATOM 2316 C CA . ARG A 1 307 ? 4.300 16.555 -13.504 1.00 85.19 307 ARG A CA 1
ATOM 2317 C C . ARG A 1 307 ? 5.024 15.322 -14.063 1.00 85.19 307 ARG A C 1
ATOM 2319 O O . ARG A 1 307 ? 5.042 15.206 -15.288 1.00 85.19 307 ARG A O 1
ATOM 2326 N N . PRO A 1 308 ? 5.540 14.379 -13.244 1.00 80.25 308 PRO A N 1
ATOM 2327 C CA . PRO A 1 308 ? 6.196 13.171 -13.751 1.00 80.25 308 PRO A CA 1
ATOM 2328 C C . PRO A 1 308 ? 5.274 12.243 -14.553 1.00 80.25 308 PRO A C 1
ATOM 2330 O O . PRO A 1 308 ? 5.763 11.434 -15.334 1.00 80.25 308 PRO A O 1
ATOM 2333 N N . PHE A 1 309 ? 3.953 12.361 -14.378 1.00 80.69 309 PHE A N 1
ATOM 2334 C CA . PHE A 1 309 ? 2.954 11.515 -15.039 1.00 80.69 309 PHE A CA 1
ATOM 2335 C C . PHE A 1 309 ? 2.367 12.155 -16.305 1.00 80.69 309 PHE A C 1
ATOM 2337 O O . PHE A 1 309 ? 1.539 11.550 -16.987 1.00 80.69 309 PHE A O 1
ATOM 2344 N N . ARG A 1 310 ? 2.780 13.382 -16.652 1.00 84.69 310 ARG A N 1
ATOM 2345 C CA . ARG A 1 310 ? 2.394 14.006 -17.922 1.00 84.69 310 ARG A CA 1
ATOM 2346 C C . ARG A 1 310 ? 3.141 13.349 -19.077 1.00 84.69 310 ARG A C 1
ATOM 2348 O O . ARG A 1 310 ? 4.309 12.984 -18.956 1.00 84.69 310 ARG A O 1
ATOM 2355 N N . LYS A 1 311 ? 2.471 13.244 -20.228 1.00 86.00 311 LYS A N 1
ATOM 2356 C CA . LYS A 1 311 ? 3.091 12.741 -21.459 1.00 86.00 311 LYS A CA 1
ATOM 2357 C C . LYS A 1 311 ? 4.320 13.602 -21.794 1.00 86.00 311 LYS A C 1
ATOM 2359 O O . LYS A 1 311 ? 4.176 14.824 -21.874 1.00 86.00 311 LYS A O 1
ATOM 2364 N N . PRO A 1 312 ? 5.511 13.008 -21.994 1.00 82.88 312 PRO A N 1
ATOM 2365 C CA . PRO A 1 312 ? 6.682 13.770 -22.407 1.00 82.88 312 PRO A CA 1
ATOM 2366 C C . PRO A 1 312 ? 6.472 14.337 -23.817 1.00 82.88 312 PRO A C 1
ATOM 2368 O O . PRO A 1 312 ? 5.753 13.748 -24.622 1.00 82.88 312 PRO A O 1
ATOM 2371 N N . ALA A 1 313 ? 7.144 15.442 -24.156 1.00 86.19 313 ALA A N 1
ATOM 2372 C CA . ALA A 1 313 ? 7.032 16.067 -25.484 1.00 86.19 313 ALA A CA 1
ATOM 2373 C C . ALA A 1 313 ? 7.330 15.085 -26.638 1.00 86.19 313 ALA A C 1
ATOM 2375 O O . ALA A 1 313 ? 6.712 15.144 -27.694 1.00 86.19 313 ALA A O 1
ATOM 2376 N N . ARG A 1 314 ? 8.224 14.121 -26.392 1.00 86.56 314 ARG A N 1
ATOM 2377 C CA . ARG A 1 314 ? 8.625 13.062 -27.331 1.00 86.56 314 ARG A CA 1
ATOM 2378 C C . ARG A 1 314 ? 7.749 11.805 -27.299 1.00 86.56 314 ARG A C 1
ATOM 2380 O O . ARG A 1 314 ? 8.147 10.776 -27.834 1.00 86.56 314 ARG A O 1
ATOM 2387 N N . HIS A 1 315 ? 6.584 11.844 -26.653 1.00 88.69 315 HIS A N 1
ATOM 2388 C CA . HIS A 1 315 ? 5.728 10.665 -26.509 1.00 88.69 315 HIS A CA 1
ATOM 2389 C C . HIS A 1 315 ? 5.277 10.089 -27.860 1.00 88.69 315 HIS A C 1
ATOM 2391 O O . HIS A 1 315 ? 5.296 8.876 -28.040 1.00 88.69 315 HIS A O 1
ATOM 2397 N N . SER A 1 316 ? 4.935 10.938 -28.833 1.00 90.81 316 SER A N 1
ATOM 2398 C CA . SER A 1 316 ? 4.601 10.504 -30.199 1.00 90.81 316 SER A CA 1
ATOM 2399 C C . SER A 1 316 ? 5.779 9.804 -30.883 1.00 90.81 316 SER A C 1
ATOM 2401 O O . SER A 1 316 ? 5.601 8.754 -31.493 1.00 90.81 316 SER A O 1
ATOM 2403 N N . THR A 1 317 ? 6.993 10.330 -30.719 1.00 92.19 317 THR A N 1
ATOM 2404 C CA . THR A 1 317 ? 8.229 9.736 -31.245 1.00 92.19 317 THR A CA 1
ATOM 2405 C C . THR A 1 317 ? 8.556 8.400 -30.564 1.00 92.19 317 THR A C 1
ATOM 2407 O O . THR A 1 317 ? 8.975 7.458 -31.232 1.00 92.19 317 THR A O 1
ATOM 2410 N N . GLN A 1 318 ? 8.295 8.264 -29.258 1.00 91.06 318 GLN A N 1
ATOM 2411 C CA . GLN A 1 318 ? 8.406 6.985 -28.543 1.00 91.06 318 GLN A CA 1
ATOM 2412 C C . GLN A 1 318 ? 7.408 5.942 -29.066 1.00 91.06 318 GLN A C 1
ATOM 2414 O O . GLN A 1 318 ? 7.772 4.778 -29.218 1.00 91.06 318 GLN A O 1
ATOM 2419 N N . LEU A 1 319 ? 6.167 6.346 -29.361 1.00 91.44 319 LEU A N 1
ATOM 2420 C CA . LEU A 1 319 ? 5.159 5.460 -29.953 1.00 91.44 319 LEU A CA 1
ATOM 2421 C C . LEU A 1 319 ? 5.533 5.042 -31.380 1.00 91.44 319 LEU A C 1
ATOM 2423 O O . LEU A 1 319 ? 5.399 3.870 -31.712 1.00 91.44 319 LEU A O 1
ATOM 2427 N N . ALA A 1 320 ? 6.062 5.962 -32.191 1.00 92.19 320 ALA A N 1
ATOM 2428 C CA . ALA A 1 320 ? 6.556 5.647 -33.530 1.00 92.19 320 ALA A CA 1
ATOM 2429 C C . ALA A 1 320 ? 7.721 4.643 -33.485 1.00 92.19 320 ALA A C 1
ATOM 2431 O O . ALA A 1 320 ? 7.734 3.686 -34.249 1.00 92.19 320 ALA A O 1
ATOM 2432 N N . ALA A 1 321 ? 8.655 4.808 -32.543 1.00 92.62 321 ALA A N 1
ATOM 2433 C CA . ALA A 1 321 ? 9.738 3.852 -32.322 1.00 92.62 321 ALA A CA 1
ATOM 2434 C C . ALA A 1 321 ? 9.226 2.464 -31.887 1.00 92.62 321 ALA A C 1
ATOM 2436 O O . ALA A 1 321 ? 9.767 1.453 -32.327 1.00 92.62 321 ALA A O 1
ATOM 2437 N N . LEU A 1 322 ? 8.188 2.405 -31.040 1.00 91.38 322 LEU A N 1
ATOM 2438 C CA . LEU A 1 322 ? 7.562 1.142 -30.621 1.00 91.38 322 LEU A CA 1
ATOM 2439 C C . LEU A 1 322 ? 6.853 0.429 -31.768 1.00 91.38 322 LEU A C 1
ATOM 2441 O O . LEU A 1 322 ? 6.953 -0.789 -31.853 1.00 91.38 322 LEU A O 1
ATOM 2445 N N . ALA A 1 323 ? 6.168 1.179 -32.633 1.00 91.50 323 ALA A N 1
ATOM 2446 C CA . ALA A 1 323 ? 5.423 0.627 -33.763 1.00 91.50 323 ALA A CA 1
ATOM 2447 C C . ALA A 1 323 ? 6.319 -0.109 -34.771 1.00 91.50 323 ALA A C 1
ATOM 2449 O O . ALA A 1 323 ? 5.832 -0.956 -35.504 1.00 91.50 323 ALA A O 1
ATOM 2450 N N . LEU A 1 324 ? 7.623 0.185 -34.786 1.00 90.19 324 LEU A N 1
ATOM 2451 C CA . LEU A 1 324 ? 8.579 -0.514 -35.640 1.00 90.19 324 LEU A CA 1
ATOM 2452 C C . LEU A 1 324 ? 8.943 -1.905 -35.116 1.00 90.19 324 LEU A C 1
ATOM 2454 O O . LEU A 1 324 ? 9.444 -2.715 -35.884 1.00 90.19 324 LEU A O 1
ATOM 2458 N N . VAL A 1 325 ? 8.778 -2.184 -33.819 1.00 90.25 325 VAL A N 1
ATOM 2459 C CA . VAL A 1 325 ? 9.262 -3.435 -33.219 1.00 90.25 325 VAL A CA 1
ATOM 2460 C C . VAL A 1 325 ? 8.319 -4.591 -33.592 1.00 90.25 325 VAL A C 1
ATOM 2462 O O . VAL A 1 325 ? 7.199 -4.609 -33.083 1.00 90.25 325 VAL A O 1
ATOM 2465 N N . PRO A 1 326 ? 8.763 -5.604 -34.369 1.00 88.69 326 PRO A N 1
ATOM 2466 C CA . PRO A 1 326 ? 7.897 -6.701 -34.832 1.00 88.69 326 PRO A CA 1
ATOM 2467 C C . PRO A 1 326 ? 7.275 -7.448 -33.656 1.00 88.69 326 PRO A C 1
ATOM 2469 O O . PRO A 1 326 ? 8.009 -7.675 -32.707 1.00 88.69 326 PRO A O 1
ATOM 2472 N N . GLU A 1 327 ? 6.018 -7.898 -33.668 1.00 86.31 327 GLU A N 1
ATOM 2473 C CA . GLU A 1 327 ? 5.346 -8.492 -32.483 1.00 86.31 327 GLU A CA 1
ATOM 2474 C C . GLU A 1 327 ? 5.818 -9.904 -32.033 1.00 86.31 327 GLU A C 1
ATOM 2476 O O . GLU A 1 327 ? 5.216 -10.506 -31.147 1.00 86.31 327 GLU A O 1
ATOM 2481 N N . ASP A 1 328 ? 6.928 -10.435 -32.555 1.00 88.94 328 ASP A N 1
ATOM 2482 C CA . ASP A 1 328 ? 7.424 -11.788 -32.237 1.00 88.94 328 ASP A CA 1
ATOM 2483 C C . ASP A 1 328 ? 7.935 -11.950 -30.774 1.00 88.94 328 ASP A C 1
ATOM 2485 O O . ASP A 1 328 ? 8.939 -11.330 -30.392 1.00 88.94 328 ASP A O 1
ATOM 2489 N N . PRO A 1 329 ? 7.326 -12.820 -29.939 1.00 86.88 329 PRO A N 1
ATOM 2490 C CA . PRO A 1 329 ? 7.747 -13.065 -28.553 1.00 86.88 329 PRO A CA 1
ATOM 2491 C C . PRO A 1 329 ? 9.205 -13.516 -28.376 1.00 86.88 329 PRO A C 1
ATOM 2493 O O . PRO A 1 329 ? 9.776 -13.313 -27.299 1.00 86.88 329 PRO A O 1
ATOM 2496 N N . ASN A 1 330 ? 9.807 -14.119 -29.406 1.00 89.62 330 ASN A N 1
ATOM 2497 C CA . ASN A 1 330 ? 11.161 -14.673 -29.359 1.00 89.62 330 ASN A CA 1
ATOM 2498 C C . ASN A 1 330 ? 12.255 -13.629 -29.606 1.00 89.62 330 ASN A C 1
ATOM 2500 O O . ASN A 1 330 ? 13.418 -13.870 -29.272 1.00 89.62 330 ASN A O 1
ATOM 2504 N N . LEU A 1 331 ? 11.902 -12.458 -30.144 1.00 90.06 331 LEU A N 1
ATOM 2505 C CA . LEU A 1 331 ? 12.862 -11.375 -30.315 1.00 90.06 331 LEU A CA 1
ATOM 2506 C C . LEU A 1 331 ? 13.238 -10.783 -28.960 1.00 90.06 331 LEU A C 1
ATOM 2508 O O . LEU A 1 331 ? 12.389 -10.377 -28.161 1.00 90.06 331 LEU A O 1
ATOM 2512 N N . SER A 1 332 ? 14.543 -10.694 -28.727 1.00 90.69 332 SER A N 1
ATOM 2513 C CA . SER A 1 332 ? 15.083 -10.037 -27.546 1.00 90.69 332 SER A CA 1
ATOM 2514 C C . SER A 1 332 ? 15.133 -8.526 -27.745 1.00 90.69 332 SER A C 1
ATOM 2516 O O . SER A 1 332 ? 15.679 -8.033 -28.734 1.00 90.69 332 SER A O 1
ATOM 2518 N N . VAL A 1 333 ? 14.563 -7.778 -26.803 1.00 91.69 333 VAL A N 1
ATOM 2519 C CA . VAL A 1 333 ? 14.427 -6.323 -26.931 1.00 91.69 333 VAL A CA 1
ATOM 2520 C C . VAL A 1 333 ? 15.058 -5.624 -25.737 1.00 91.69 333 VAL A C 1
ATOM 2522 O O . VAL A 1 333 ? 14.756 -5.947 -24.591 1.00 91.69 333 VAL A O 1
ATOM 2525 N N . LEU A 1 334 ? 15.912 -4.639 -26.003 1.00 90.88 334 LEU A N 1
ATOM 2526 C CA . LEU A 1 334 ? 16.357 -3.652 -25.026 1.00 90.88 334 LEU A CA 1
ATOM 2527 C C . LEU A 1 334 ? 15.569 -2.366 -25.241 1.00 90.88 334 LEU A C 1
ATOM 2529 O O . LEU A 1 334 ? 15.553 -1.844 -26.352 1.00 90.88 334 LEU A O 1
ATOM 2533 N N . ALA A 1 335 ? 14.942 -1.830 -24.198 1.00 91.06 335 ALA A N 1
ATOM 2534 C CA . ALA A 1 335 ? 14.208 -0.573 -24.299 1.00 91.06 335 ALA A CA 1
ATOM 2535 C C . ALA A 1 335 ? 14.336 0.294 -23.036 1.00 91.06 335 ALA A C 1
ATOM 2537 O O . ALA A 1 335 ? 14.672 -0.208 -21.958 1.00 91.06 335 ALA A O 1
ATOM 2538 N N . PRO A 1 336 ? 14.052 1.609 -23.126 1.00 88.06 336 PRO A N 1
ATOM 2539 C CA . PRO A 1 336 ? 13.961 2.468 -21.954 1.00 88.06 336 PRO A CA 1
ATOM 2540 C C . PRO A 1 336 ? 12.896 1.954 -20.978 1.00 88.06 336 PRO A C 1
ATOM 2542 O O . PRO A 1 336 ? 11.839 1.484 -21.398 1.00 88.06 336 PRO A O 1
ATOM 2545 N N . HIS A 1 337 ? 13.133 2.110 -19.670 1.00 81.94 337 HIS A N 1
ATOM 2546 C CA . HIS A 1 337 ? 12.255 1.566 -18.622 1.00 81.94 337 HIS A CA 1
ATOM 2547 C C . HIS A 1 337 ? 10.770 1.936 -18.807 1.00 81.94 337 HIS A C 1
ATOM 2549 O O . HIS A 1 337 ? 9.889 1.099 -18.635 1.00 81.94 337 HIS A O 1
ATOM 2555 N N . GLY A 1 338 ? 10.478 3.177 -19.214 1.00 81.56 338 GLY A N 1
ATOM 2556 C CA . GLY A 1 338 ? 9.105 3.651 -19.441 1.00 81.56 338 GLY A CA 1
ATOM 2557 C C . GLY A 1 338 ? 8.367 2.993 -20.617 1.00 81.56 338 GLY A C 1
ATOM 2558 O O . GLY A 1 338 ? 7.165 3.188 -20.751 1.00 81.56 338 GLY A O 1
ATOM 2559 N N . MET A 1 339 ? 9.057 2.221 -21.461 1.00 87.44 339 MET A N 1
ATOM 2560 C CA . MET A 1 339 ? 8.499 1.581 -22.659 1.00 87.44 339 MET A CA 1
ATOM 2561 C C . MET A 1 339 ? 8.313 0.064 -22.492 1.00 87.44 339 MET A C 1
ATOM 2563 O O . MET A 1 339 ? 7.640 -0.566 -23.305 1.00 87.44 339 MET A O 1
ATOM 2567 N N . LEU A 1 340 ? 8.861 -0.529 -21.423 1.00 87.00 340 LEU A N 1
ATOM 2568 C CA . LEU A 1 340 ? 8.878 -1.982 -21.214 1.00 87.00 340 LEU A CA 1
ATOM 2569 C C . LEU A 1 340 ? 7.483 -2.600 -21.113 1.00 87.00 340 LEU A C 1
ATOM 2571 O O . LEU A 1 340 ? 7.277 -3.723 -21.563 1.00 87.00 340 LEU A O 1
ATOM 2575 N N . SER A 1 341 ? 6.507 -1.877 -20.560 1.00 84.69 341 SER A N 1
ATOM 2576 C CA . SER A 1 341 ? 5.141 -2.390 -20.397 1.00 84.69 341 SER A CA 1
ATOM 2577 C C . SER A 1 341 ? 4.480 -2.740 -21.732 1.00 84.69 341 SER A C 1
ATOM 2579 O O . SER A 1 341 ? 3.750 -3.726 -21.804 1.00 84.69 341 SER A O 1
ATOM 2581 N N . LYS A 1 342 ? 4.773 -1.986 -22.801 1.00 86.69 342 LYS A N 1
ATOM 2582 C CA . LYS A 1 342 ? 4.273 -2.244 -24.163 1.00 86.69 342 LYS A CA 1
ATOM 2583 C C . LYS A 1 342 ? 5.020 -3.382 -24.868 1.00 86.69 342 LYS A C 1
ATOM 2585 O O . LYS A 1 342 ? 4.542 -3.894 -25.869 1.00 86.69 342 LYS A O 1
ATOM 2590 N N . LEU A 1 343 ? 6.153 -3.813 -24.316 1.00 88.62 343 LEU A N 1
ATOM 2591 C CA . LEU A 1 343 ? 6.988 -4.903 -24.820 1.00 88.62 343 LEU A CA 1
ATOM 2592 C C . LEU A 1 343 ? 6.967 -6.120 -23.875 1.00 88.62 343 LEU A C 1
ATOM 2594 O O . LEU A 1 343 ? 7.801 -7.011 -23.984 1.00 88.62 343 LEU A O 1
ATOM 2598 N N . SER A 1 344 ? 6.020 -6.193 -22.937 1.00 85.12 344 SER A N 1
ATOM 2599 C CA . SER A 1 344 ? 5.991 -7.225 -21.889 1.00 85.12 344 SER A CA 1
ATOM 2600 C C . SER A 1 344 ? 5.709 -8.644 -22.396 1.00 85.12 344 SER A C 1
ATOM 2602 O O . SER A 1 344 ? 5.961 -9.606 -21.674 1.00 85.12 344 SER A O 1
ATOM 2604 N N . ARG A 1 345 ? 5.231 -8.781 -23.641 1.00 84.31 345 ARG A N 1
ATOM 2605 C CA . ARG A 1 345 ? 4.994 -10.068 -24.317 1.00 84.31 345 ARG A CA 1
ATOM 2606 C C . ARG A 1 345 ? 6.277 -10.766 -24.785 1.00 84.31 345 ARG A C 1
ATOM 2608 O O . ARG A 1 345 ? 6.210 -11.909 -25.219 1.00 84.31 345 ARG A O 1
ATOM 2615 N N . ARG A 1 346 ? 7.442 -10.108 -24.706 1.00 85.62 346 ARG A N 1
ATOM 2616 C CA . ARG A 1 346 ? 8.729 -10.725 -25.064 1.00 85.62 346 ARG A CA 1
ATOM 2617 C C . ARG A 1 346 ? 9.176 -11.708 -23.993 1.00 85.62 346 ARG A C 1
ATOM 2619 O O . ARG A 1 346 ? 9.139 -11.396 -22.803 1.00 85.62 346 ARG A O 1
ATOM 2626 N N . HIS A 1 347 ? 9.705 -12.850 -24.420 1.00 83.81 347 HIS A N 1
ATOM 2627 C CA . HIS A 1 347 ? 10.383 -13.786 -23.523 1.00 83.81 347 HIS A CA 1
ATOM 2628 C C . HIS A 1 347 ? 11.689 -13.192 -22.972 1.00 83.81 347 HIS A C 1
ATOM 2630 O O . HIS A 1 347 ? 12.088 -13.491 -21.846 1.00 83.81 347 HIS A O 1
ATOM 2636 N N . GLN A 1 348 ? 12.345 -12.327 -23.754 1.00 85.25 348 GLN A N 1
ATOM 2637 C CA . GLN A 1 348 ? 13.600 -11.672 -23.394 1.00 85.25 348 GLN A CA 1
ATOM 2638 C C . GLN A 1 348 ? 13.481 -10.152 -23.522 1.00 85.25 348 GLN A C 1
ATOM 2640 O O . GLN A 1 348 ? 13.612 -9.588 -24.607 1.00 85.25 348 GLN A O 1
ATOM 2645 N N . LEU A 1 349 ? 13.251 -9.486 -22.393 1.00 86.44 349 LEU A N 1
ATOM 2646 C CA . LEU A 1 349 ? 13.112 -8.036 -22.320 1.00 86.44 349 LEU A CA 1
ATOM 2647 C C . LEU A 1 349 ? 14.160 -7.447 -21.372 1.00 86.44 349 LEU A C 1
ATOM 2649 O O . LEU A 1 349 ? 14.317 -7.916 -20.244 1.00 86.44 349 LEU A O 1
ATOM 2653 N N . TYR A 1 350 ? 14.860 -6.412 -21.829 1.00 85.19 350 TYR A N 1
ATOM 2654 C CA . TYR A 1 350 ? 15.976 -5.776 -21.132 1.00 85.19 350 TYR A CA 1
ATOM 2655 C C . TYR A 1 350 ? 15.801 -4.261 -21.058 1.00 85.19 350 TYR A C 1
ATOM 2657 O O . TYR A 1 350 ? 15.129 -3.649 -21.888 1.00 85.19 350 TYR A O 1
ATOM 2665 N N . TYR A 1 351 ? 16.467 -3.641 -20.089 1.00 84.62 351 TYR A N 1
ATOM 2666 C CA . TYR A 1 351 ? 16.576 -2.189 -19.999 1.00 84.62 351 TYR A CA 1
ATOM 2667 C C . TYR A 1 351 ? 17.952 -1.776 -19.488 1.00 84.62 351 TYR A C 1
ATOM 2669 O O . TYR A 1 351 ? 18.706 -2.579 -18.946 1.00 84.62 351 TYR A O 1
ATOM 2677 N N . LEU A 1 352 ? 18.297 -0.507 -19.689 1.00 74.81 352 LEU A N 1
ATOM 2678 C CA . LEU A 1 352 ? 19.587 0.038 -19.278 1.00 74.81 352 LEU A CA 1
ATOM 2679 C C . LEU A 1 352 ? 19.607 0.328 -17.775 1.00 74.81 352 LEU A C 1
ATOM 2681 O O . LEU A 1 352 ? 19.196 1.392 -17.318 1.00 74.81 352 LEU A O 1
ATOM 2685 N N . ASP A 1 353 ? 20.113 -0.646 -17.028 1.00 68.06 353 ASP A N 1
ATOM 2686 C CA . ASP A 1 353 ? 20.494 -0.561 -15.619 1.00 68.06 353 ASP A CA 1
ATOM 2687 C C . ASP A 1 353 ? 21.805 -1.337 -15.433 1.00 68.06 353 ASP A C 1
ATOM 2689 O O . ASP A 1 353 ? 22.033 -2.336 -16.123 1.00 68.06 353 ASP A O 1
ATOM 2693 N N . ARG A 1 354 ? 22.666 -0.901 -14.500 1.00 52.56 354 ARG A N 1
ATOM 2694 C CA . ARG A 1 354 ? 23.966 -1.539 -14.209 1.00 52.56 354 ARG A CA 1
ATOM 2695 C C . ARG A 1 354 ? 23.830 -3.050 -13.980 1.00 52.56 354 ARG A C 1
ATOM 2697 O O . ARG A 1 354 ? 24.767 -3.781 -14.274 1.00 52.56 354 ARG A O 1
ATOM 2704 N N . ARG A 1 355 ? 22.675 -3.509 -13.483 1.00 54.19 355 ARG A N 1
ATOM 2705 C CA . ARG A 1 355 ? 22.376 -4.925 -13.205 1.00 54.19 355 ARG A CA 1
ATOM 2706 C C . ARG A 1 355 ? 21.779 -5.675 -14.394 1.00 54.19 355 ARG A C 1
ATOM 2708 O O . ARG A 1 355 ? 22.156 -6.810 -14.644 1.00 54.19 355 ARG A O 1
ATOM 2715 N N . SER A 1 356 ? 20.883 -5.049 -15.164 1.00 54.09 356 SER A N 1
ATOM 2716 C CA . SER A 1 356 ? 20.192 -5.720 -16.282 1.00 54.09 356 SER A CA 1
ATOM 2717 C C . SER A 1 356 ? 21.118 -6.061 -17.459 1.00 54.09 356 SER A C 1
ATOM 2719 O O . SER A 1 356 ? 20.742 -6.876 -18.304 1.00 54.09 356 SER A O 1
ATOM 2721 N N . LEU A 1 357 ? 22.296 -5.437 -17.536 1.00 57.47 357 LEU A N 1
ATOM 2722 C CA . LEU A 1 357 ? 23.266 -5.632 -18.618 1.00 57.47 357 LEU A CA 1
ATOM 2723 C C . LEU A 1 357 ? 24.579 -6.272 -18.174 1.00 57.47 357 LEU A C 1
ATOM 2725 O O . LEU A 1 357 ? 25.460 -6.473 -19.008 1.00 57.47 357 LEU A O 1
ATOM 2729 N N . HIS A 1 358 ? 24.732 -6.593 -16.887 1.00 55.53 358 HIS A N 1
ATOM 2730 C CA . HIS A 1 358 ? 25.971 -7.186 -16.403 1.00 55.53 358 HIS A CA 1
ATOM 2731 C C . HIS A 1 358 ? 26.227 -8.529 -17.108 1.00 55.53 358 HIS A C 1
ATOM 2733 O O . HIS A 1 358 ? 25.374 -9.415 -17.098 1.00 55.53 358 HIS A O 1
ATOM 2739 N N . GLY A 1 359 ? 27.376 -8.641 -17.782 1.00 58.91 359 GLY A N 1
ATOM 2740 C CA . GLY A 1 359 ? 27.771 -9.831 -18.543 1.00 58.91 359 GLY A CA 1
ATOM 2741 C C . GLY A 1 359 ? 26.996 -10.082 -19.844 1.00 58.91 359 GLY A C 1
ATOM 2742 O O . GLY A 1 359 ? 27.182 -11.137 -20.445 1.00 58.91 359 GLY A O 1
ATOM 2743 N N . LYS A 1 360 ? 26.130 -9.161 -20.297 1.00 69.38 360 LYS A N 1
ATOM 2744 C CA . LYS A 1 360 ? 25.359 -9.348 -21.535 1.00 69.38 360 LYS A CA 1
ATOM 2745 C C . LYS A 1 360 ? 26.042 -8.736 -22.745 1.00 69.38 360 LYS A C 1
ATOM 2747 O O . LYS A 1 360 ? 26.389 -7.557 -22.750 1.00 69.38 360 LYS A O 1
ATOM 2752 N N . ASP A 1 361 ? 26.139 -9.532 -23.801 1.00 79.88 361 ASP A N 1
ATOM 2753 C CA . ASP A 1 361 ? 26.573 -9.067 -25.109 1.00 79.88 361 ASP A CA 1
ATOM 2754 C C . ASP A 1 361 ? 25.441 -8.287 -25.796 1.00 79.88 361 ASP A C 1
ATOM 2756 O O . ASP A 1 361 ? 24.414 -8.848 -26.187 1.00 79.88 361 ASP A O 1
ATOM 2760 N N . LEU A 1 362 ? 25.631 -6.973 -25.940 1.00 82.12 362 LEU A N 1
ATOM 2761 C CA . LEU A 1 362 ? 24.692 -6.087 -26.632 1.00 82.12 362 LEU A CA 1
ATOM 2762 C C . LEU A 1 362 ? 24.505 -6.479 -28.103 1.00 82.12 362 LEU A C 1
ATOM 2764 O O . LEU A 1 362 ? 23.444 -6.222 -28.665 1.00 82.12 362 LEU A O 1
ATOM 2768 N N . THR A 1 363 ? 25.495 -7.126 -28.726 1.00 84.56 363 THR A N 1
ATOM 2769 C CA . THR A 1 363 ? 25.412 -7.550 -30.130 1.00 84.56 363 THR A CA 1
ATOM 2770 C C . THR A 1 363 ? 24.498 -8.761 -30.339 1.00 84.56 363 THR A C 1
ATOM 2772 O O . THR A 1 363 ? 24.018 -8.977 -31.452 1.00 84.56 363 THR A O 1
ATOM 2775 N N . ALA A 1 364 ? 24.190 -9.504 -29.271 1.00 87.56 364 ALA A N 1
ATOM 2776 C CA . ALA A 1 364 ? 23.259 -10.629 -29.300 1.00 87.56 364 ALA A CA 1
ATOM 2777 C C . ALA A 1 364 ? 21.782 -10.200 -29.205 1.00 87.56 364 ALA A C 1
ATOM 2779 O O . ALA A 1 364 ? 20.889 -11.004 -29.483 1.00 87.56 364 ALA A O 1
ATOM 2780 N N . ILE A 1 365 ? 21.503 -8.953 -28.811 1.00 89.50 365 ILE A N 1
ATOM 2781 C CA . ILE A 1 365 ? 20.137 -8.430 -28.691 1.00 89.50 365 ILE A CA 1
ATOM 2782 C C . ILE A 1 365 ? 19.569 -8.170 -30.093 1.00 89.50 365 ILE A C 1
ATOM 2784 O O . ILE A 1 365 ? 20.285 -7.714 -30.972 1.00 89.50 365 ILE A O 1
ATOM 2788 N N . HIS A 1 366 ? 18.295 -8.492 -30.329 1.00 92.88 366 HIS A N 1
ATOM 2789 C CA . HIS A 1 366 ? 17.677 -8.343 -31.652 1.00 92.88 366 HIS A CA 1
ATOM 2790 C C . HIS A 1 366 ? 17.287 -6.887 -31.945 1.00 92.88 366 HIS A C 1
ATOM 2792 O O . HIS A 1 366 ? 17.554 -6.369 -33.030 1.00 92.88 366 HIS A O 1
ATOM 2798 N N . VAL A 1 367 ? 16.656 -6.216 -30.978 1.00 93.19 367 VAL A N 1
ATOM 2799 C CA . VAL A 1 367 ? 16.198 -4.827 -31.120 1.00 93.19 367 VAL A CA 1
ATOM 2800 C C . VAL A 1 367 ? 16.652 -3.996 -29.929 1.00 93.19 367 VAL A C 1
ATOM 2802 O O . VAL A 1 367 ? 16.438 -4.382 -28.780 1.00 93.19 367 VAL A O 1
ATOM 2805 N N . ILE A 1 368 ? 17.243 -2.829 -30.190 1.00 93.25 368 ILE A N 1
ATOM 2806 C CA . ILE A 1 368 ? 17.682 -1.892 -29.151 1.00 93.25 368 ILE A CA 1
ATOM 2807 C C . ILE A 1 368 ? 17.030 -0.533 -29.377 1.00 93.25 368 ILE A C 1
ATOM 2809 O O . ILE A 1 368 ? 17.274 0.122 -30.387 1.00 93.25 368 ILE A O 1
ATOM 2813 N N . ILE A 1 369 ? 16.237 -0.093 -28.406 1.00 93.62 369 ILE A N 1
ATOM 2814 C CA . ILE A 1 369 ? 15.649 1.242 -28.343 1.00 93.62 369 ILE A CA 1
ATOM 2815 C C . ILE A 1 369 ? 16.408 2.052 -27.295 1.00 93.62 369 ILE A C 1
ATOM 2817 O O . ILE A 1 369 ? 16.531 1.629 -26.144 1.00 93.62 369 ILE A O 1
ATOM 2821 N N . LEU A 1 370 ? 16.871 3.242 -27.669 1.00 92.12 370 LEU A N 1
ATOM 2822 C CA . LEU A 1 370 ? 17.561 4.170 -26.776 1.00 92.12 370 LEU A CA 1
ATOM 2823 C C . LEU A 1 370 ? 16.851 5.523 -26.763 1.00 92.12 370 LEU A C 1
ATOM 2825 O O . LEU A 1 370 ? 16.429 6.022 -27.803 1.00 92.12 370 LEU A O 1
ATOM 2829 N N . ASP A 1 371 ? 16.770 6.131 -25.580 1.00 90.94 371 ASP A N 1
ATOM 2830 C CA . ASP A 1 371 ? 16.274 7.498 -25.382 1.00 90.94 371 ASP A CA 1
ATOM 2831 C C . ASP A 1 371 ? 17.423 8.377 -24.872 1.00 90.94 371 ASP A C 1
ATOM 2833 O O . ASP A 1 371 ? 17.709 8.432 -23.670 1.00 90.94 371 ASP A O 1
ATOM 2837 N N . LEU A 1 372 ? 18.115 9.062 -25.781 1.00 90.00 372 LEU A N 1
ATOM 2838 C CA . LEU A 1 372 ? 19.292 9.883 -25.469 1.00 90.00 372 LEU A CA 1
ATOM 2839 C C . LEU A 1 372 ? 18.983 11.075 -24.555 1.00 90.00 372 LEU A C 1
ATOM 2841 O O . LEU A 1 372 ? 19.902 11.664 -23.986 1.00 90.00 372 LEU A O 1
ATOM 2845 N N . ASN A 1 373 ? 17.702 11.400 -24.393 1.00 87.19 373 ASN A N 1
ATOM 2846 C CA . ASN A 1 373 ? 17.195 12.483 -23.561 1.00 87.19 373 ASN A CA 1
ATOM 2847 C C . ASN A 1 373 ? 16.441 11.945 -22.324 1.00 87.19 373 ASN A C 1
ATOM 2849 O O . ASN A 1 373 ? 15.705 12.685 -21.663 1.00 87.19 373 ASN A O 1
ATOM 2853 N N . GLY A 1 374 ? 16.545 10.640 -22.047 1.00 78.88 374 GLY A N 1
ATOM 2854 C CA . GLY A 1 374 ? 15.890 9.922 -20.950 1.00 78.88 374 GLY A CA 1
ATOM 2855 C C . GLY A 1 374 ? 16.576 10.052 -19.592 1.00 78.88 374 GLY A C 1
ATOM 2856 O O . GLY A 1 374 ? 17.620 10.680 -19.450 1.00 78.88 374 GLY A O 1
ATOM 2857 N N . VAL A 1 375 ? 16.000 9.386 -18.587 1.00 75.50 375 VAL A N 1
ATOM 2858 C CA . VAL A 1 375 ? 16.512 9.362 -17.200 1.00 75.50 375 VAL A CA 1
ATOM 2859 C C . VAL A 1 375 ? 17.973 8.893 -17.134 1.00 75.50 375 VAL A C 1
ATOM 2861 O O . VAL A 1 375 ? 18.761 9.414 -16.354 1.00 75.50 375 VAL A O 1
ATOM 2864 N N . VAL A 1 376 ? 18.353 7.948 -18.001 1.00 81.38 376 VAL A N 1
ATOM 2865 C CA . VAL A 1 376 ? 19.714 7.394 -18.120 1.00 81.38 376 VAL A CA 1
ATOM 2866 C C . VAL A 1 376 ? 20.406 7.834 -19.416 1.00 81.38 376 VAL A C 1
ATOM 2868 O O . VAL A 1 376 ? 21.114 7.062 -20.059 1.00 81.38 376 VAL A O 1
ATOM 2871 N N . ALA A 1 377 ? 20.217 9.100 -19.799 1.00 83.00 377 ALA A N 1
ATOM 2872 C CA . ALA A 1 377 ? 20.765 9.703 -21.016 1.00 83.00 377 ALA A CA 1
ATOM 2873 C C . ALA A 1 377 ? 22.266 9.431 -21.238 1.00 83.00 377 ALA A C 1
ATOM 2875 O O . ALA A 1 377 ? 22.672 9.120 -22.353 1.00 83.00 377 ALA A O 1
ATOM 2876 N N . GLY A 1 378 ? 23.093 9.503 -20.188 1.00 83.88 378 GLY A N 1
ATOM 2877 C CA . GLY A 1 378 ? 24.532 9.224 -20.287 1.00 83.88 378 GLY A CA 1
ATOM 2878 C C . GLY A 1 378 ? 24.840 7.787 -20.724 1.00 83.88 378 GLY A C 1
ATOM 2879 O O . GLY A 1 378 ? 25.618 7.583 -21.653 1.00 83.88 378 GLY A O 1
ATOM 2880 N N . ALA A 1 379 ? 24.175 6.801 -20.115 1.00 83.75 379 ALA A N 1
ATOM 2881 C CA . ALA A 1 379 ? 24.320 5.394 -20.491 1.00 83.75 379 ALA A CA 1
ATOM 2882 C C . ALA A 1 379 ? 23.752 5.124 -21.892 1.00 83.75 379 ALA A C 1
ATOM 2884 O O . ALA A 1 379 ? 24.390 4.444 -22.691 1.00 83.75 379 ALA A O 1
ATOM 2885 N N . ASN A 1 380 ? 22.600 5.719 -22.221 1.00 87.88 380 ASN A N 1
ATOM 2886 C CA . ASN A 1 380 ? 22.007 5.634 -23.557 1.00 87.88 380 ASN A CA 1
ATOM 2887 C C . ASN A 1 380 ? 22.957 6.185 -24.632 1.00 87.88 380 ASN A C 1
ATOM 2889 O O . ASN A 1 380 ? 23.134 5.550 -25.665 1.00 87.88 380 ASN A O 1
ATOM 2893 N N . ARG A 1 381 ? 23.614 7.328 -24.384 1.00 88.38 381 ARG A N 1
ATOM 2894 C CA . ARG A 1 381 ? 24.611 7.904 -25.303 1.00 88.38 381 ARG A CA 1
ATOM 2895 C C . ARG A 1 381 ? 25.835 7.010 -25.465 1.00 88.38 381 ARG A C 1
ATOM 2897 O O . ARG A 1 381 ? 26.300 6.828 -26.585 1.00 88.38 381 ARG A O 1
ATOM 2904 N N . HIS A 1 382 ? 26.325 6.426 -24.374 1.00 87.50 382 HIS A N 1
ATOM 2905 C CA . HIS A 1 382 ? 27.448 5.493 -24.431 1.00 87.50 382 HIS A CA 1
ATOM 2906 C C . HIS A 1 382 ? 27.119 4.259 -25.286 1.00 87.50 382 HIS A C 1
ATOM 2908 O O . HIS A 1 382 ? 27.869 3.926 -26.200 1.00 87.50 382 HIS A O 1
ATOM 2914 N N . VAL A 1 383 ? 25.962 3.631 -25.051 1.00 87.75 383 VAL A N 1
ATOM 2915 C CA . VAL A 1 383 ? 25.509 2.482 -25.850 1.00 87.75 383 VAL A CA 1
ATOM 2916 C C . VAL A 1 383 ? 25.268 2.873 -27.304 1.00 87.75 383 VAL A C 1
ATOM 2918 O O . VAL A 1 383 ? 25.672 2.137 -28.195 1.00 87.75 383 VAL A O 1
ATOM 2921 N N . ALA A 1 384 ? 24.689 4.044 -27.572 1.00 89.50 384 ALA A N 1
ATOM 2922 C CA . ALA A 1 384 ? 24.511 4.523 -28.941 1.00 89.50 384 ALA A CA 1
ATOM 2923 C C . ALA A 1 384 ? 25.848 4.635 -29.693 1.00 89.50 384 ALA A C 1
ATOM 2925 O O . ALA A 1 384 ? 25.923 4.208 -30.842 1.00 89.50 384 ALA A O 1
ATOM 2926 N N . GLY A 1 385 ? 26.906 5.129 -29.036 1.00 87.50 385 GLY A N 1
ATOM 2927 C CA . GLY A 1 385 ? 28.260 5.150 -29.600 1.00 87.50 385 GLY A CA 1
ATOM 2928 C C . GLY A 1 385 ? 28.799 3.746 -29.893 1.00 87.50 385 GLY A C 1
ATOM 2929 O O . GLY A 1 385 ? 29.281 3.490 -30.992 1.00 87.50 385 GLY A O 1
ATOM 2930 N N . LEU A 1 386 ? 28.634 2.792 -28.966 1.00 86.94 386 LEU A N 1
ATOM 2931 C CA . LEU A 1 386 ? 29.048 1.395 -29.183 1.00 86.94 386 LEU A CA 1
ATOM 2932 C C . LEU A 1 386 ? 28.319 0.726 -30.361 1.00 86.94 386 LEU A C 1
ATOM 2934 O O . LEU A 1 386 ? 28.916 -0.095 -31.061 1.00 86.94 386 LEU A O 1
ATOM 2938 N N . MET A 1 387 ? 27.044 1.061 -30.578 1.00 88.44 387 MET A N 1
ATOM 2939 C CA . MET A 1 387 ? 26.236 0.483 -31.657 1.00 88.44 387 MET A CA 1
ATOM 2940 C C . MET A 1 387 ? 26.449 1.167 -33.013 1.00 88.44 387 MET A C 1
ATOM 2942 O O . MET A 1 387 ? 26.195 0.537 -34.037 1.00 88.44 387 MET A O 1
ATOM 2946 N N . ARG A 1 388 ? 26.906 2.426 -33.043 1.00 87.88 388 ARG A N 1
ATOM 2947 C CA . ARG A 1 388 ? 27.208 3.163 -34.284 1.00 87.88 388 ARG A CA 1
ATOM 2948 C C . ARG A 1 388 ? 28.643 2.997 -34.754 1.00 87.88 388 ARG A C 1
ATOM 2950 O O . ARG A 1 388 ? 28.862 2.703 -35.922 1.00 87.88 388 ARG A O 1
ATOM 2957 N N . ASP A 1 389 ? 29.582 3.152 -33.828 1.00 83.12 389 ASP A N 1
ATOM 2958 C CA . ASP A 1 389 ? 31.003 3.335 -34.136 1.00 83.12 389 ASP A CA 1
ATOM 2959 C C . ASP A 1 389 ? 31.874 2.222 -33.525 1.00 83.12 389 ASP A C 1
ATOM 2961 O O . ASP A 1 389 ? 33.074 2.141 -33.777 1.00 83.12 389 ASP A O 1
ATOM 2965 N N . GLY A 1 390 ? 31.270 1.349 -32.712 1.00 80.56 390 GLY A N 1
ATOM 2966 C CA . GLY A 1 390 ? 31.938 0.264 -31.998 1.00 80.56 390 GLY A CA 1
ATOM 2967 C C . GLY A 1 390 ? 31.578 -1.143 -32.506 1.00 80.56 390 GLY A C 1
ATOM 2968 O O . GLY A 1 390 ? 31.177 -1.324 -33.659 1.00 80.56 390 GLY A O 1
ATOM 2969 N N . PRO A 1 391 ? 31.690 -2.175 -31.644 1.00 73.19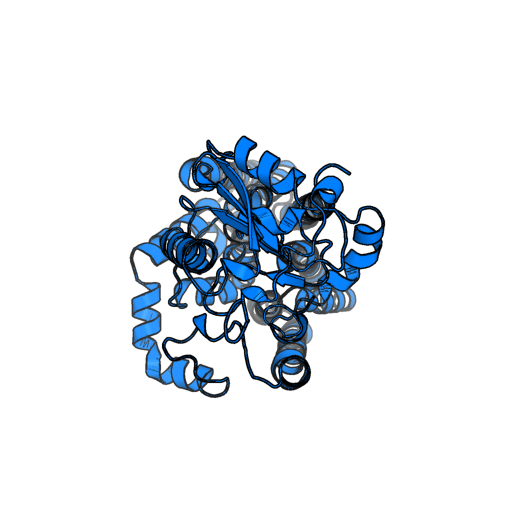 391 PRO A N 1
ATOM 2970 C CA . PRO A 1 391 ? 31.432 -3.574 -32.008 1.00 73.19 391 PRO A CA 1
ATOM 2971 C C . PRO A 1 391 ? 30.023 -3.829 -32.570 1.00 73.19 391 PRO A C 1
ATOM 2973 O O . PRO A 1 391 ? 29.827 -4.743 -33.372 1.00 73.19 391 PRO A O 1
ATOM 2976 N N . GLY A 1 392 ? 29.038 -3.009 -32.182 1.00 77.50 392 GLY A N 1
ATOM 2977 C CA . GLY A 1 392 ? 27.656 -3.134 -32.642 1.00 77.50 392 GLY A CA 1
ATOM 2978 C C . GLY A 1 392 ? 27.417 -2.658 -34.080 1.00 77.50 392 GLY A C 1
ATOM 2979 O O . GLY A 1 392 ? 26.435 -3.075 -34.690 1.00 77.50 392 GLY A O 1
ATOM 2980 N N . ALA A 1 393 ? 28.324 -1.868 -34.666 1.00 79.38 393 ALA A N 1
ATOM 2981 C CA . ALA A 1 393 ? 28.152 -1.275 -36.000 1.00 79.38 393 ALA A CA 1
ATOM 2982 C C . ALA A 1 393 ? 28.028 -2.320 -37.127 1.00 79.38 393 ALA A C 1
ATOM 2984 O O . ALA A 1 393 ? 27.344 -2.119 -38.138 1.00 79.38 393 ALA A O 1
ATOM 2985 N N . ARG A 1 394 ? 28.700 -3.467 -36.950 1.00 82.94 394 ARG A N 1
ATOM 2986 C CA . ARG A 1 394 ? 28.670 -4.588 -37.902 1.00 82.94 394 ARG A CA 1
ATOM 2987 C C . ARG A 1 394 ? 27.437 -5.468 -37.730 1.00 82.94 394 ARG A C 1
ATOM 2989 O O . ARG A 1 394 ? 26.942 -6.000 -38.717 1.00 82.94 394 ARG A O 1
ATOM 2996 N N . SER A 1 395 ? 26.942 -5.621 -36.503 1.00 87.94 395 SER A N 1
ATOM 2997 C CA . SER A 1 395 ? 25.818 -6.511 -36.188 1.00 87.94 395 SER A CA 1
ATOM 2998 C C . SER A 1 395 ? 24.460 -5.827 -36.325 1.00 87.94 395 SER A C 1
ATOM 3000 O O . SER A 1 395 ? 23.475 -6.498 -36.622 1.00 87.94 395 SER A O 1
ATOM 3002 N N . HIS A 1 396 ? 24.400 -4.505 -36.161 1.00 93.25 396 HIS A N 1
ATOM 3003 C CA . HIS A 1 396 ? 23.161 -3.735 -36.161 1.00 93.25 396 HIS A CA 1
ATOM 3004 C C . HIS A 1 396 ? 23.126 -2.667 -37.257 1.00 93.25 396 HIS A C 1
ATOM 3006 O O . HIS A 1 396 ? 24.135 -2.319 -37.872 1.00 93.25 396 HIS A O 1
ATOM 3012 N N . ARG A 1 397 ? 21.924 -2.155 -37.519 1.00 93.06 397 ARG A N 1
ATOM 3013 C CA . ARG A 1 397 ? 21.667 -0.972 -38.344 1.00 93.06 397 ARG A CA 1
ATOM 3014 C C . ARG A 1 397 ? 20.656 -0.068 -37.647 1.00 93.06 397 ARG A C 1
ATOM 3016 O O . ARG A 1 397 ? 19.738 -0.562 -36.991 1.00 93.06 397 ARG A O 1
ATOM 3023 N N . VAL A 1 398 ? 20.819 1.242 -37.800 1.00 93.38 398 VAL A N 1
ATOM 3024 C CA . VAL A 1 398 ? 19.833 2.225 -37.334 1.00 93.38 398 VAL A CA 1
ATOM 3025 C C . VAL A 1 398 ? 18.638 2.184 -38.283 1.00 93.38 398 VAL A C 1
ATOM 3027 O O . VAL A 1 398 ? 18.812 2.315 -39.491 1.00 93.38 398 VAL A O 1
ATOM 3030 N N . VAL A 1 399 ? 17.439 1.981 -37.742 1.00 93.12 399 VAL A N 1
ATOM 3031 C CA . VAL A 1 399 ? 16.179 1.970 -38.511 1.00 93.12 399 VAL A CA 1
ATOM 3032 C C . VAL A 1 399 ? 15.283 3.163 -38.185 1.00 93.12 399 VAL A C 1
ATOM 3034 O O . VAL A 1 399 ? 14.368 3.469 -38.941 1.00 93.12 399 VAL A O 1
ATOM 3037 N N . PHE A 1 400 ? 15.554 3.854 -37.077 1.00 93.88 400 PHE A N 1
ATOM 3038 C CA . PHE A 1 400 ? 14.823 5.046 -36.664 1.00 93.88 400 PHE A CA 1
ATOM 3039 C C . PHE A 1 400 ? 15.722 5.971 -35.856 1.00 93.88 400 PHE A C 1
ATOM 3041 O O . PHE A 1 400 ? 16.395 5.530 -34.921 1.00 93.88 400 PHE A O 1
ATOM 3048 N N . GLU A 1 401 ? 15.687 7.255 -36.196 1.00 94.69 401 GLU A N 1
ATOM 3049 C CA . GLU A 1 401 ? 16.353 8.321 -35.462 1.00 94.69 401 GLU A CA 1
ATOM 3050 C C . GLU A 1 401 ? 15.519 9.594 -35.538 1.00 94.69 401 GLU A C 1
ATOM 3052 O O . GLU A 1 401 ? 15.350 10.178 -36.608 1.00 94.69 401 GLU A O 1
ATOM 3057 N N . LYS A 1 402 ? 14.971 10.018 -34.399 1.00 93.81 402 LYS A N 1
ATOM 3058 C CA . LYS A 1 402 ? 14.184 11.250 -34.306 1.00 93.81 402 LYS A CA 1
ATOM 3059 C C . LYS A 1 402 ? 14.115 11.731 -32.861 1.00 93.81 402 LYS A C 1
ATOM 3061 O O . LYS A 1 402 ? 13.923 10.925 -31.959 1.00 93.81 402 LYS A O 1
ATOM 3066 N N . ASP A 1 403 ? 14.272 13.033 -32.622 1.00 90.12 403 ASP A N 1
ATOM 3067 C CA . ASP A 1 403 ? 14.155 13.676 -31.296 1.00 90.12 403 ASP A CA 1
ATOM 3068 C C . ASP A 1 403 ? 14.992 13.018 -30.171 1.00 90.12 403 ASP A C 1
ATOM 3070 O O . ASP A 1 403 ? 14.609 13.004 -28.996 1.00 90.12 403 ASP A O 1
ATOM 3074 N N . GLY A 1 404 ? 16.147 12.441 -30.524 1.00 89.38 404 GLY A N 1
ATOM 3075 C CA . GLY A 1 404 ? 17.011 11.699 -29.599 1.00 89.38 404 GLY A CA 1
ATOM 3076 C C . GLY A 1 404 ? 16.520 10.290 -29.240 1.00 89.38 404 GLY A C 1
ATOM 3077 O O . GLY A 1 404 ? 17.105 9.659 -28.362 1.00 89.38 404 GLY A O 1
ATOM 3078 N N . MET A 1 405 ? 15.478 9.783 -29.902 1.00 93.25 405 MET A N 1
ATOM 3079 C CA . MET A 1 405 ? 15.115 8.367 -29.898 1.00 93.25 405 MET A CA 1
ATOM 3080 C C . MET A 1 405 ? 15.856 7.639 -31.016 1.00 93.25 405 MET A C 1
ATOM 3082 O O . MET A 1 405 ? 15.827 8.082 -32.163 1.00 93.25 405 MET A O 1
ATOM 3086 N N . LEU A 1 406 ? 16.473 6.509 -30.681 1.00 93.94 406 LEU A N 1
ATOM 3087 C CA . LEU A 1 406 ? 17.166 5.635 -31.624 1.00 93.94 406 LEU A CA 1
ATOM 3088 C C . LEU A 1 406 ? 16.604 4.224 -31.555 1.00 93.94 406 LEU A C 1
ATOM 3090 O O . LEU A 1 406 ? 16.396 3.705 -30.458 1.00 93.94 406 LEU A O 1
ATOM 3094 N N . VAL A 1 407 ? 16.420 3.597 -32.714 1.00 94.38 407 VAL A N 1
ATOM 3095 C CA . VAL A 1 407 ? 16.092 2.172 -32.818 1.00 94.38 407 VAL A CA 1
ATOM 3096 C C . VAL A 1 407 ? 17.123 1.485 -33.700 1.00 94.38 407 VAL A C 1
ATOM 3098 O O . VAL A 1 407 ? 17.332 1.869 -34.853 1.00 94.38 407 VAL A O 1
ATOM 3101 N N . PHE A 1 408 ? 17.756 0.457 -33.147 1.00 94.25 408 PHE A N 1
ATOM 3102 C CA . PHE A 1 408 ? 18.708 -0.404 -33.831 1.00 94.25 408 PHE A CA 1
ATOM 3103 C C . PHE A 1 408 ? 18.106 -1.785 -34.010 1.00 94.25 408 PHE A C 1
ATOM 3105 O O . PHE A 1 408 ? 17.602 -2.369 -33.049 1.00 94.25 408 PHE A O 1
ATOM 3112 N N . PHE A 1 409 ? 18.194 -2.315 -35.225 1.00 94.31 409 PHE A N 1
ATOM 3113 C CA . PHE A 1 409 ? 17.842 -3.700 -35.526 1.00 94.31 409 PHE A CA 1
ATOM 3114 C C . PHE A 1 409 ? 19.108 -4.474 -35.825 1.00 94.31 409 PHE A C 1
ATOM 3116 O O . PHE A 1 409 ? 19.974 -3.984 -36.559 1.00 94.31 409 PHE A O 1
ATOM 3123 N N . ARG A 1 410 ? 19.193 -5.696 -35.307 1.00 92.75 410 ARG A N 1
ATOM 3124 C CA . ARG A 1 410 ? 20.193 -6.651 -35.765 1.00 92.75 410 ARG A CA 1
ATOM 3125 C C . ARG A 1 410 ? 19.969 -6.933 -37.254 1.00 92.75 410 ARG A C 1
ATOM 3127 O O . ARG A 1 410 ? 18.835 -6.952 -37.739 1.00 92.75 410 ARG A O 1
ATOM 3134 N N . ARG A 1 411 ? 21.052 -7.034 -38.026 1.00 89.94 411 ARG A N 1
ATOM 3135 C CA . ARG A 1 411 ? 20.990 -7.002 -39.500 1.00 89.94 411 ARG A CA 1
ATOM 3136 C C . ARG A 1 411 ? 20.253 -8.191 -40.121 1.00 89.94 411 ARG A C 1
ATOM 3138 O O . ARG A 1 411 ? 19.751 -8.052 -41.233 1.00 89.94 411 ARG A O 1
ATOM 3145 N N . ASP A 1 412 ? 20.173 -9.306 -39.411 1.00 87.88 412 ASP A N 1
ATOM 3146 C CA . ASP A 1 412 ? 19.467 -10.533 -39.786 1.00 87.88 412 ASP A CA 1
ATOM 3147 C C . ASP A 1 412 ? 17.940 -10.449 -39.633 1.00 87.88 412 ASP A C 1
ATOM 3149 O O . ASP A 1 412 ? 17.223 -11.291 -40.165 1.00 87.88 412 ASP A O 1
ATOM 3153 N N . ILE A 1 413 ? 17.420 -9.418 -38.964 1.00 85.25 413 ILE A N 1
ATOM 3154 C CA . ILE A 1 413 ? 15.978 -9.165 -38.881 1.00 85.25 413 ILE A CA 1
ATOM 3155 C C . ILE A 1 413 ? 15.537 -8.479 -40.181 1.00 85.25 413 ILE A C 1
ATOM 3157 O O . ILE A 1 413 ? 16.138 -7.470 -40.547 1.00 85.25 413 ILE A O 1
ATOM 3161 N N . PRO A 1 414 ? 14.508 -8.947 -40.903 1.00 78.00 414 PRO A N 1
ATOM 3162 C CA . PRO A 1 414 ? 14.027 -8.269 -42.106 1.00 78.00 414 PRO A CA 1
ATOM 3163 C C . PRO A 1 414 ? 13.354 -6.924 -41.780 1.00 78.00 414 PRO A C 1
ATOM 3165 O O . PRO A 1 414 ? 12.625 -6.807 -40.800 1.00 78.00 414 PRO A O 1
ATOM 3168 N N . LEU A 1 415 ? 13.554 -5.897 -42.619 1.00 71.00 415 LEU A N 1
ATOM 3169 C CA . LEU A 1 415 ? 12.890 -4.588 -42.450 1.00 71.00 415 LEU A CA 1
ATOM 3170 C C . LEU A 1 415 ? 11.375 -4.646 -42.696 1.00 71.00 415 LEU A C 1
ATOM 3172 O O . LEU A 1 415 ? 10.645 -3.842 -42.129 1.00 71.00 415 LEU A O 1
ATOM 3176 N N . SER A 1 416 ? 10.896 -5.606 -43.493 1.00 63.78 416 SER A N 1
ATOM 3177 C CA . SER A 1 416 ? 9.461 -5.823 -43.736 1.00 63.78 416 SER A CA 1
ATOM 3178 C C . SER A 1 416 ? 8.694 -6.262 -42.485 1.00 63.78 416 SER A C 1
ATOM 3180 O O . SER A 1 416 ? 7.480 -6.089 -42.424 1.00 63.78 416 SER A O 1
ATOM 3182 N N . ALA A 1 417 ? 9.393 -6.789 -41.474 1.00 55.56 417 ALA A N 1
ATOM 3183 C CA . ALA A 1 417 ? 8.806 -7.168 -40.192 1.00 55.56 417 ALA A CA 1
ATOM 3184 C C . ALA A 1 417 ? 8.444 -5.953 -39.314 1.00 55.56 417 ALA A C 1
ATOM 3186 O O . ALA A 1 417 ? 7.767 -6.117 -38.308 1.00 55.56 417 ALA A O 1
ATOM 3187 N N . ALA A 1 418 ? 8.886 -4.739 -39.675 1.00 50.56 418 ALA A N 1
ATOM 3188 C CA . ALA A 1 418 ? 8.588 -3.510 -38.934 1.00 50.56 418 ALA A CA 1
ATOM 3189 C C . ALA A 1 418 ? 7.226 -2.878 -39.292 1.00 50.56 418 ALA A C 1
ATOM 3191 O O . ALA A 1 418 ? 6.880 -1.829 -38.755 1.00 50.56 418 ALA A O 1
ATOM 3192 N N . THR A 1 419 ? 6.487 -3.474 -40.236 1.00 40.75 419 THR A N 1
ATOM 3193 C CA . THR A 1 419 ? 5.227 -2.942 -40.796 1.00 40.75 419 THR A CA 1
ATOM 3194 C C . THR A 1 419 ? 4.031 -3.894 -40.682 1.00 40.75 419 THR A C 1
ATOM 3196 O O . THR A 1 419 ? 2.965 -3.571 -41.204 1.00 40.75 419 THR A O 1
ATOM 3199 N N . SER A 1 420 ? 4.193 -5.049 -40.031 1.00 35.47 420 SER A N 1
ATOM 3200 C CA . SER A 1 420 ? 3.108 -5.987 -39.693 1.00 35.47 420 SER A CA 1
ATOM 3201 C C . SER A 1 420 ? 2.794 -5.910 -38.211 1.00 35.47 420 SER A C 1
ATOM 3203 O O . SER A 1 420 ? 1.594 -5.863 -37.877 1.00 35.47 420 SER A O 1
#

pLDDT: mean 87.38, std 14.04, range [35.47, 98.81]

Radius of gyration: 24.26 Å; Cα contacts (8 Å, |Δi|>4): 688; chains: 1; bounding box: 57×42×70 Å

Sequence (420 aa):
NLTFGVCQFGVRCSFFVLLLLPFYWLAQCPDALFVLQSLAIGLCAVPSFLLARRWLAHEGAAFLVAVAVVAHPAVLSQNVNQVHEAQFALPVLVWAALLFERERFGPFLVACAVACLGKENLAAAVFMFGPVAAIQRRKWRWILAPSVLATTILGGFTLFVAPALNPGGERAWHQFLPDGQAHGQGLAALATQADEFVRRALQPGRLAYLGKCILSAGAVLPLLGPLSLLALPELLVNMTVASGSFTVLHYHFSLTVGVFLVLGAAQGIGRLCTWFGGRNLALCRLGLSGLLAALAVAGNLFWLDLRPFRKPARHSTQLAALALVPEDPNLSVLAPHGMLSKLSRRHQLYYLDRRSLHGKDLTAIHVIILDLNGVVAGANRHVAGLMRDGPGARSHRVVFEKDGMLVFFRRDIPLSAATS

Solvent-accessible surface area (backbone atoms only — not comparable to full-atom values): 21463 Å² total; per-residue (Å²): 123,59,58,84,83,30,42,52,68,21,52,41,48,41,63,41,57,65,75,44,45,74,65,41,68,78,43,87,46,68,68,48,54,52,53,53,40,48,51,27,51,55,51,36,32,56,38,42,24,57,44,31,29,68,55,55,74,35,65,71,24,7,48,27,44,16,49,18,34,50,37,13,37,24,40,41,32,42,76,77,45,76,93,53,54,47,47,62,22,46,30,41,44,44,40,19,54,38,27,54,76,67,66,39,62,69,66,19,52,54,27,43,57,54,16,34,28,7,23,62,66,44,18,49,26,38,27,30,46,9,60,38,22,53,77,68,67,49,61,66,67,52,26,48,50,40,30,52,52,21,49,50,53,53,45,46,38,65,72,47,46,20,45,73,44,26,76,86,63,76,48,77,58,46,65,64,42,100,78,54,75,67,94,80,48,64,71,56,43,53,69,75,40,45,66,59,38,51,55,44,34,66,32,68,72,37,45,50,36,50,48,53,56,34,47,23,19,44,50,68,27,18,81,63,11,65,59,21,49,36,13,43,57,50,48,51,49,36,31,44,38,78,51,70,70,44,51,40,50,52,34,80,65,28,35,63,34,33,41,22,26,31,54,2,14,46,42,12,45,33,53,50,28,69,76,68,22,76,96,46,37,69,59,41,38,33,50,54,22,47,50,26,24,48,32,1,47,52,33,32,77,76,67,58,78,60,72,86,72,51,84,55,94,58,46,66,57,53,51,56,59,54,63,40,58,54,91,56,38,85,48,27,36,34,30,47,77,93,52,42,73,86,50,62,74,30,80,40,69,43,40,93,45,86,69,61,46,62,96,56,65,74,67,76,42,39,33,42,41,36,41,47,80,42,98,55,20,71,61,32,46,53,51,52,45,35,40,62,79,38,84,22,35,82,43,32,42,81,79,44,78,54,98,52,35,38,33,34,34,26,66,89,58,65,75,75,45,34,80,113

Mean predicted aligned error: 7.01 Å

Nearest PDB structures (foldseek):
  6s7t-assembly1_A  TM=5.489E-01  e=3.816E-03  Homo sapiens
  6sni-assembly1_X  TM=3.908E-01  e=9.412E-01  Saccharomyces cerevisiae
  8pd9-assembly1_A  TM=1.636E-01  e=1.314E+00  Strongylocentrotus purpuratus
  8thr-assembly1_A  TM=1.853E-01  e=5.902E+00  Aequorea victoria

Foldseek 3Di:
DADLPFDPLLAWLQQLVVVCVVVCVVPVAQVSLLVLLLVQLLLLLVLQLVLLCVLQVANLLSNLLSLLLCLALLNVLLSLDDRAQLSNLVSLLSVLVSCVVVVVLPSSLVSLLSSCSRTLLSLVLQLLQLVLCVVVVHDNCSNVRSNVSSCCSSVCSVVPVNCVRCVVQPHPCLQQDPHSDDPDCPVVCCVVCVVLQVVQLPPPLNVVLVCLLQQSQLNCLLVQASLLSSLVSLNSSLSRGPDVQCSLSSDNSCSSNNNSSNSSSSSSQSVVCVVPVPPNSNVSSSVSSNSSSVSSNVSCVVRPDCVVSDQPPCNVVLVLLLLQDFLDQDAAEEEDPVCVSVVVSHPHYAYDDPSRCVPHDPLPHFKYKAQCPDPPNVSSVVVVCCCCPNPNVVQWDWPDDDPRITMIGGPPDDSVSRND

Secondary structure (DSSP, 8-state):
-EETTEEHHHHS--GGGGGGHHHHHH--SHHHHHHHHHHHHHHTHHHHHHHHHHHH--HHHHHHHHHHHHHSHHHHGGGGS---HHHHHHHHHHHHHHHHHTT-HHHHHHHHHHHHTT-HHHHHHHHTHHHHHHHTT--HHHHHHHHHHHHHHHHHIIIIIHHHH-TT---GGGGSSTT-PPTTSHHHHHHHSHHHHHHHHTSHHHHHHHHHHHHTTTTTGGGG-GGGGGGHHHHHHHHH-S-GGGG-TTSGGGHHHHHHHHHHHHHHHHHHHHHH-GGGHHHHHHHHHHHHHHHHHHHHHHH---GGGSPPTTHHHHHHHHHTS---TTS-EE--GGGGGGGTT-SSEE-SSTTTTTT--GGG-SEEEEETTSTTHHHHHHHHHHHHTSTHHHHEEEEEEETTEEEEEETTS-GGGG--